Protein AF-0000000084717551 (afdb_homodimer)

Foldseek 3Di:
DDPPPPPPPPFPFPQPFPLPQPDLPQAADEAEAEADPQLVVDAAEAAAAAQAKEKEAEPAFWDPVVKDKPPCPPFWDDWDGDGRMIITHTNHADDQPDWIWIWIAGPVGRIHIYIYHHQDPPPSRHHHNYYYYYHPCVDPVSVVSNVVNVVVVVVVVVVVVVVCVVLVPPPQQVVQVCVQVVNCVVFQWDWDDKDWDDDPFKTWIWTWIFGAQKIKIKIKIFGQHDADKKAWDDKWKAFPPPGHTDDKHKDKNDHIAGHRGIIMIMIMDGLCRQDDPNDGTKMWMWTAISSGTTRTIGIGDNVSRVD/DDPPPPPPPPFPFPQFFPLPQPDPPQAADEAEAEADPQLVVDEAEAAAAAQAKEKEAEPAFWDPVPKDKPPCPPFWDDWDGDGRMIITHTNHADDQPDWIWIWIAGPVGRIHIYIYHHQDPPPSRHHHNYYYYYHPCVDPVSVVSNVVNVVVVVVVVVVVVVVCVVLVPPPQQVVQVCVQVVNCVVFQWDWDDKDWDDDPFKTWIWTWIFGAQKIKIKIKIFGQHDADKKAWDDKWKAFPPPGHTDDKHKDKNDRIAGHRGIIMIMIMDGLCRQDDPNDGTKMWMWTAIPSGTTRTIGIGDNVSNVD

Sequence (614 aa):
MRLLLPFQSALFVVLVASAALAGEREKCALRTVLLSEHPERDTHRIYVKGQVVTTLRFEALVDPGKTKMLGWEGRLEPLAVVRNKVILEPLHDLNDDEAIPMVVTLVDGTEVPFLLRPPRHEDWGWTDQQVDVFKNRESYAAMHAALRDALEKNETLTSENERFRKEETSEDHALAALLASGALEQTPFTLEEAFSGKDEDSNVRASVFRGKGKVAVVFKVKNLHAENPWSVQRVQLSTLPDGKERSVAVRSSVREIPPGGAGVVAIVADGSAFMDEGVLKDLSLEVYRQDGQRQAYVTLDHRLIARMRLLLPFQSALFVVLVASAALAGEREKCALRTVLLSEHPERDTHRIYVKGQVVTTLRFEALVDPGKTKMLGWEGRLEPLAVVRNKVILEPLHDLNDDEAIPMVVTLVDGTEVPFLLRPPRHEDWGWTDQQVDVFKNRESYAAMHAALRDALEKNETLTSENERFRKEETSEDHALAALLASGALEQTPFTLEEAFSGKDEDSNVRASVFRGKGKVAVVFKVKNLHAENPWSVQRVQLSTLPDGKERSVAVRSSVREIPPGGAGVVAIVADGSAFMDEGVLKDLSLEVYRQDGQRQAYVTLDHRLIAR

pLDDT: mean 78.72, std 19.85, range [23.06, 97.88]

InterPro domains:
  IPR011754 Myxococcus xanthus paralogous protein 2268 [PF09544] (14-296)
  IPR011754 Myxococcus xanthus paralogous protein 2268 [TIGR02268] (12-295)

Radius of gyration: 30.55 Å; Cα contacts (8 Å, |Δi|>4): 1437; chains: 2; bounding box: 74×95×66 Å

Nearest PDB structures (foldseek):
  5a1u-assembly1_E  TM=4.745E-01  e=1.870E-04  Mus musculus
  7ohi-assembly1_A  TM=5.324E-01  e=8.209E-04  Mus musculus
  1ky7-assembly1_A  TM=5.172E-01  e=1.673E-03  Mus musculus
  2vj0-assembly1_A  TM=4.745E-01  e=1.204E-03  Mus musculus
  1omo-assembly1_A  TM=5.930E-01  e=6.559E-01  Archaeoglobus fulgidus

Organism: Cystobacter fuscus (strain ATCC 25194 / DSM 2262 / NBRC 100088 / M29) (NCBI:txid1242864)

Solvent-accessible surface area (backbone atoms only — not comparable to full-atom values): 31357 Å² total; per-residue (Å²): 135,84,80,78,74,80,81,73,79,74,78,72,66,59,62,53,66,51,63,49,66,51,73,64,72,66,43,63,33,70,43,54,46,68,36,52,100,57,28,66,77,45,74,43,79,42,28,41,38,42,73,36,63,22,35,37,37,40,81,52,49,46,29,61,88,65,36,46,65,48,85,35,79,91,39,35,54,78,81,42,64,57,63,30,29,40,44,41,34,27,66,45,66,52,48,89,87,44,67,39,47,30,36,45,21,31,68,88,65,52,45,40,36,34,34,40,27,35,42,49,68,85,73,83,37,37,26,35,35,31,34,40,36,14,64,46,54,76,34,52,68,35,28,48,41,42,29,51,40,30,47,49,49,34,51,53,38,48,52,51,43,52,52,49,59,64,42,56,44,27,54,46,38,19,51,9,8,20,48,22,60,65,41,50,84,52,39,64,55,40,84,73,46,72,48,75,50,72,57,91,45,33,39,39,37,39,36,36,26,34,32,88,49,22,40,33,39,37,35,40,37,33,26,56,27,84,77,53,65,39,34,78,62,46,76,48,36,22,34,51,88,80,56,50,77,42,78,68,23,73,26,53,59,50,80,58,25,44,48,71,29,65,38,27,39,10,33,19,32,54,44,66,63,32,48,56,95,88,38,80,27,34,34,38,37,39,35,22,29,59,65,30,24,37,62,42,46,45,78,42,60,47,71,54,46,63,120,134,82,80,78,74,77,82,73,79,73,78,72,65,59,63,54,68,49,64,46,66,54,71,68,71,66,40,62,35,70,43,57,46,68,37,52,100,57,28,66,77,44,75,43,77,41,28,42,37,41,73,36,62,24,35,37,38,41,82,51,49,47,29,62,86,67,37,47,65,48,86,36,78,92,41,36,52,77,82,40,64,58,62,31,32,38,44,41,36,27,66,45,65,53,49,90,85,44,68,38,47,30,37,45,21,31,66,88,64,51,47,40,36,33,34,40,27,32,45,48,69,86,75,79,38,39,26,36,36,30,35,41,36,15,63,46,56,77,34,51,68,36,29,49,42,40,28,52,40,30,47,51,49,34,50,53,38,48,51,50,43,51,51,48,61,65,42,57,44,27,55,46,38,18,52,9,8,21,47,22,61,65,40,50,84,53,40,64,55,40,82,72,46,73,46,73,50,73,59,92,46,34,40,38,36,40,36,36,26,33,33,89,49,22,39,34,40,38,35,39,39,32,24,56,27,85,79,52,65,40,35,80,60,45,76,46,36,22,35,52,89,81,54,49,77,42,77,69,23,73,26,53,59,49,81,60,24,43,48,72,29,66,41,29,38,11,34,20,33,54,43,65,63,32,49,54,96,89,38,80,30,34,33,38,38,39,35,22,28,63,66,28,25,33,62,43,46,44,77,42,60,49,71,54,46,59,122

Secondary structure (DSSP, 8-state):
---------------------------EEEEEEEPPSSGGG-PEEEE--TT--EEEEESS-B-TTT-EESS-TTTBPPPEEETTEEEE-BSSPPPTT--EEEEEEBTTS-EEEEEEEPPPTTTTT-EEEEEEEES-TTSHHHHHHHHHHHHHHHHHHHHHHHHHHHHTT-HHHHHHHHHHTT-GGGS--EEEEEEEEE-SSEEEEEEEEE-SSEEEEEEEEEE--SS--B-EEEEEEEEETT--EE--EEEES-S-B-TT-EEEEEEEEEGGGGEETTEE-EEEEEEEETTS-EEEEEEE-GGGT--/------------------B-------EEEEEEEEPPSSGGG-PEEEE--TT--EEEEESS-B-TTT-EETT-TTTBPPPEEETTEEEE-BSSPPPTT--EEEEEEBTTS-EEEEEEEPPPTTTTTEEEEEEEEES-TTSHHHHHHHHHHHHHHHHHHHHHHHHHHHHTT-HHHHHHHHHHTT-GGGS--EEEEEEEEE-SSEEEEEEEEE-SSEEEEEEEEEE--SS--B-EEEEEEEEETT--EE--EEEES-S-B-TT-EEEEEEEEEGGGGEETTEE-EEEEEEEETTSBEEEEEEE-GGGT--

Structure (mmCIF, N/CA/C/O backbone):
data_AF-0000000084717551-model_v1
#
loop_
_entity.id
_entity.type
_entity.pdbx_description
1 polymer 'DUF2381 family protein'
#
loop_
_atom_site.group_PDB
_atom_site.id
_atom_site.type_symbol
_atom_site.label_atom_id
_atom_site.label_alt_id
_atom_site.label_comp_id
_atom_site.label_asym_id
_atom_site.label_entity_id
_atom_site.label_seq_id
_atom_site.pdbx_PDB_ins_code
_atom_site.Cartn_x
_atom_site.Cartn_y
_atom_site.Cartn_z
_atom_site.occupancy
_atom_site.B_iso_or_equiv
_atom_site.auth_seq_id
_atom_site.auth_comp_id
_atom_site.auth_asym_id
_atom_site.auth_atom_id
_atom_site.pdbx_PDB_model_num
ATOM 1 N N . MET A 1 1 ? -42.156 42.469 22.25 1 29.47 1 MET A N 1
ATOM 2 C CA . MET A 1 1 ? -40.781 42 22.484 1 29.47 1 MET A CA 1
ATOM 3 C C . MET A 1 1 ? -40.625 40.531 22.141 1 29.47 1 MET A C 1
ATOM 5 O O . MET A 1 1 ? -41.156 39.656 22.844 1 29.47 1 MET A O 1
ATOM 9 N N . ARG A 1 2 ? -40.656 40.062 20.828 1 31.83 2 ARG A N 1
ATOM 10 C CA . ARG A 1 2 ? -40.906 38.75 20.281 1 31.83 2 ARG A CA 1
ATOM 11 C C . ARG A 1 2 ? -39.75 37.781 20.594 1 31.83 2 ARG A C 1
ATOM 13 O O . ARG A 1 2 ? -38.594 38.094 20.297 1 31.83 2 ARG A O 1
ATOM 20 N N . LEU A 1 3 ? -39.844 36.969 21.625 1 27.94 3 LEU A N 1
ATOM 21 C CA . LEU A 1 3 ? -38.938 35.969 22.172 1 27.94 3 LEU A CA 1
ATOM 22 C C . LEU A 1 3 ? -38.469 35 21.078 1 27.94 3 LEU A C 1
ATOM 24 O O . LEU A 1 3 ? -39.312 34.281 20.5 1 27.94 3 LEU A O 1
ATOM 28 N N . LEU A 1 4 ? -37.5 35.344 20.266 1 29.31 4 LEU A N 1
ATOM 29 C CA . LEU A 1 4 ? -36.906 34.531 19.203 1 29.31 4 LEU A CA 1
ATOM 30 C C . LEU A 1 4 ? -36.438 33.188 19.734 1 29.31 4 LEU A C 1
ATOM 32 O O . LEU A 1 4 ? -35.594 33.125 20.641 1 29.31 4 LEU A O 1
ATOM 36 N N . LEU A 1 5 ? -37.312 32.156 19.766 1 29.77 5 LEU A N 1
ATOM 37 C CA . LEU A 1 5 ? -37.031 30.812 20.219 1 29.77 5 LEU A CA 1
ATOM 38 C C . LEU A 1 5 ? -35.812 30.234 19.5 1 29.77 5 LEU A C 1
ATOM 40 O O . LEU A 1 5 ? -35.719 30.297 18.281 1 29.77 5 LEU A O 1
ATOM 44 N N . PRO A 1 6 ? -34.688 30.109 20.203 1 32.56 6 PRO A N 1
ATOM 45 C CA . PRO A 1 6 ? -33.438 29.562 19.656 1 32.56 6 PRO A CA 1
ATOM 46 C C . PRO A 1 6 ? -33.625 28.156 19.062 1 32.56 6 PRO A C 1
ATOM 48 O O . PRO A 1 6 ? -34.375 27.344 19.594 1 32.56 6 PRO A O 1
ATOM 51 N N . PHE A 1 7 ? -33.812 28.016 17.766 1 30.8 7 PHE A N 1
ATOM 52 C CA . PHE A 1 7 ? -33.844 26.766 16.984 1 30.8 7 PHE A CA 1
ATOM 53 C C . PHE A 1 7 ? -32.719 25.844 17.375 1 30.8 7 PHE A C 1
ATOM 55 O O . PHE A 1 7 ? -31.562 26.109 17.062 1 30.8 7 PHE A O 1
ATOM 62 N N . GLN A 1 8 ? -32.812 25.188 18.562 1 27.84 8 GLN A N 1
ATOM 63 C CA . GLN A 1 8 ? -31.922 24.141 19.031 1 27.84 8 GLN A CA 1
ATOM 64 C C . GLN A 1 8 ? -31.859 22.984 18.031 1 27.84 8 GLN A C 1
ATOM 66 O O . GLN A 1 8 ? -32.875 22.359 17.734 1 27.84 8 GLN A O 1
ATOM 71 N N . SER A 1 9 ? -31.188 23.094 16.969 1 29.61 9 SER A N 1
ATOM 72 C CA . SER A 1 9 ? -30.969 21.969 16.047 1 29.61 9 SER A CA 1
ATOM 73 C C . SER A 1 9 ? -30.578 20.719 16.797 1 29.61 9 SER A C 1
ATOM 75 O O . SER A 1 9 ? -29.547 20.688 17.484 1 29.61 9 SER A O 1
ATOM 77 N N . ALA A 1 10 ? -31.562 20 17.375 1 27.06 10 ALA A N 1
ATOM 78 C CA . ALA A 1 10 ? -31.422 18.688 18 1 27.06 10 ALA A CA 1
ATOM 79 C C . ALA A 1 10 ? -30.828 17.688 17.031 1 27.06 10 ALA A C 1
ATOM 81 O O . ALA A 1 10 ? -31.391 17.422 15.969 1 27.06 10 ALA A O 1
ATOM 82 N N . LEU A 1 11 ? -29.625 17.719 16.891 1 30.53 11 LEU A N 1
ATOM 83 C CA . LEU A 1 11 ? -28.891 16.719 16.125 1 30.53 11 LEU A CA 1
ATOM 84 C C . LEU A 1 11 ? -29.141 15.32 16.672 1 30.53 11 LEU A C 1
ATOM 86 O O . LEU A 1 11 ? -28.812 15.031 17.828 1 30.53 11 LEU A O 1
ATOM 90 N N . PHE A 1 12 ? -30.344 14.703 16.297 1 28.08 12 PHE A N 1
ATOM 91 C CA . PHE A 1 12 ? -30.672 13.336 16.688 1 28.08 12 PHE A CA 1
ATOM 92 C C . PHE A 1 12 ? -29.719 12.344 16.016 1 28.08 12 PHE A C 1
ATOM 94 O O . PHE A 1 12 ? -29.547 12.359 14.805 1 28.08 12 PHE A O 1
ATOM 101 N N . VAL A 1 13 ? -28.734 11.961 16.703 1 31.34 13 VAL A N 1
ATOM 102 C CA . VAL A 1 13 ? -27.938 10.805 16.328 1 31.34 13 VAL A CA 1
ATOM 103 C C . VAL A 1 13 ? -28.797 9.547 16.391 1 31.34 13 VAL A C 1
ATOM 105 O O . VAL A 1 13 ? -29.281 9.164 17.469 1 31.34 13 VAL A O 1
ATOM 108 N N . VAL A 1 14 ? -29.75 9.469 15.484 1 26.45 14 VAL A N 1
ATOM 109 C CA . VAL A 1 14 ? -30.484 8.203 15.477 1 26.45 14 VAL A CA 1
ATOM 110 C C . VAL A 1 14 ? -29.578 7.082 14.984 1 26.45 14 VAL A C 1
ATOM 112 O O . VAL A 1 14 ? -29.031 7.164 13.883 1 26.45 14 VAL A O 1
ATOM 115 N N . LEU A 1 15 ? -29.094 6.391 15.906 1 29.34 15 LEU A N 1
ATOM 116 C CA . LEU A 1 15 ? -28.406 5.133 15.633 1 29.34 15 LEU A CA 1
ATOM 117 C C . LEU A 1 15 ? -29.359 4.109 15.023 1 29.34 15 LEU A C 1
ATOM 119 O O . LEU A 1 15 ? -30.328 3.709 15.664 1 29.34 15 LEU A O 1
ATOM 123 N N . VAL A 1 16 ? -29.969 4.422 13.93 1 25.14 16 VAL A N 1
ATOM 124 C CA . VAL A 1 16 ? -30.844 3.393 13.375 1 25.14 16 VAL A CA 1
ATOM 125 C C . VAL A 1 16 ? -30.016 2.189 12.938 1 25.14 16 VAL A C 1
ATOM 127 O O . VAL A 1 16 ? -29.062 2.334 12.172 1 25.14 16 VAL A O 1
ATOM 130 N N . ALA A 1 17 ? -30.125 1.137 13.719 1 25.27 17 ALA A N 1
ATOM 131 C CA . ALA A 1 17 ? -29.578 -0.19 13.469 1 25.27 17 ALA A CA 1
ATOM 132 C C . ALA A 1 17 ? -30.125 -0.78 12.172 1 25.27 17 ALA A C 1
ATOM 134 O O . ALA A 1 17 ? -31.266 -1.25 12.125 1 25.27 17 ALA A O 1
ATOM 135 N N . SER A 1 18 ? -30.469 -0.087 11.203 1 23.16 18 SER A N 1
ATOM 136 C CA . SER A 1 18 ? -30.969 -0.982 10.164 1 23.16 18 SER A CA 1
ATOM 137 C C . SER A 1 18 ? -29.875 -1.919 9.664 1 23.16 18 SER A C 1
ATOM 139 O O . SER A 1 18 ? -28.797 -1.471 9.297 1 23.16 18 SER A O 1
ATOM 141 N N . ALA A 1 19 ? -30.031 -3.178 10.062 1 23.42 19 ALA A N 1
ATOM 142 C CA . ALA A 1 19 ? -29.266 -4.375 9.734 1 23.42 19 ALA A CA 1
ATOM 143 C C . ALA A 1 19 ? -29.188 -4.578 8.227 1 23.42 19 ALA A C 1
ATOM 145 O O . ALA A 1 19 ? -30.125 -5.078 7.609 1 23.42 19 ALA A O 1
ATOM 146 N N . ALA A 1 20 ? -29.25 -3.656 7.414 1 23.72 20 ALA A N 1
ATOM 147 C CA . ALA A 1 20 ? -29.078 -4.242 6.086 1 23.72 20 ALA A CA 1
ATOM 148 C C . ALA A 1 20 ? -27.812 -5.086 6.023 1 23.72 20 ALA A C 1
ATOM 150 O O . ALA A 1 20 ? -26.719 -4.621 6.387 1 23.72 20 ALA A O 1
ATOM 151 N N . LEU A 1 21 ? -27.922 -6.395 6.133 1 23.98 21 LEU A N 1
ATOM 152 C CA . LEU A 1 21 ? -27.016 -7.531 5.977 1 23.98 21 LEU A CA 1
ATOM 153 C C . LEU A 1 21 ? -26.156 -7.375 4.73 1 23.98 21 LEU A C 1
ATOM 155 O O . LEU A 1 21 ? -26.641 -7.547 3.609 1 23.98 21 LEU A O 1
ATOM 159 N N . ALA A 1 22 ? -25.766 -6.219 4.465 1 26.3 22 ALA A N 1
ATOM 160 C CA . ALA A 1 22 ? -24.844 -6.293 3.342 1 26.3 22 ALA A CA 1
ATOM 161 C C . ALA A 1 22 ? -23.953 -7.527 3.449 1 26.3 22 ALA A C 1
ATOM 163 O O . ALA A 1 22 ? -23.359 -7.785 4.504 1 26.3 22 ALA A O 1
ATOM 164 N N . GLY A 1 23 ? -24.234 -8.516 2.768 1 27.36 23 GLY A N 1
ATOM 165 C CA . GLY A 1 23 ? -23.672 -9.852 2.645 1 27.36 23 GLY A CA 1
ATOM 166 C C . GLY A 1 23 ? -22.156 -9.867 2.729 1 27.36 23 GLY A C 1
ATOM 167 O O . GLY A 1 23 ? -21.484 -9.008 2.139 1 27.36 23 GLY A O 1
ATOM 168 N N . GLU A 1 24 ? -21.609 -9.961 3.92 1 31.19 24 GLU A N 1
ATOM 169 C CA . GLU A 1 24 ? -20.266 -10.43 4.191 1 31.19 24 GLU A CA 1
ATOM 170 C C . GLU A 1 24 ? -19.703 -11.227 3.012 1 31.19 24 GLU A C 1
ATOM 172 O O . GLU A 1 24 ? -20.094 -12.375 2.793 1 31.19 24 GLU A O 1
ATOM 177 N N . ARG A 1 25 ? -19.75 -10.703 1.97 1 32.41 25 ARG A N 1
ATOM 178 C CA . ARG A 1 25 ? -19.25 -11.562 0.904 1 32.41 25 ARG A CA 1
ATOM 179 C C . ARG A 1 25 ? -18.125 -12.461 1.412 1 32.41 25 ARG A C 1
ATOM 181 O O . ARG A 1 25 ? -17.109 -11.977 1.908 1 32.41 25 ARG A O 1
ATOM 188 N N . GLU A 1 26 ? -18.469 -13.508 2.125 1 37.97 26 GLU A N 1
ATOM 189 C CA . GLU A 1 26 ? -17.641 -14.672 2.434 1 37.97 26 GLU A CA 1
ATOM 190 C C . GLU A 1 26 ? -16.531 -14.859 1.401 1 37.97 26 GLU A C 1
ATOM 192 O O . GLU A 1 26 ? -16.812 -14.992 0.206 1 37.97 26 GLU A O 1
ATOM 197 N N . LYS A 1 27 ? -15.625 -14.234 1.646 1 45.91 27 LYS A N 1
ATOM 198 C CA . LYS A 1 27 ? -14.547 -14.43 0.682 1 45.91 27 LYS A CA 1
ATOM 199 C C . LYS A 1 27 ? -14.164 -15.906 0.579 1 45.91 27 LYS A C 1
ATOM 201 O O . LYS A 1 27 ? -13.781 -16.516 1.574 1 45.91 27 LYS A O 1
ATOM 206 N N . CYS A 1 28 ? -14.914 -16.609 -0.238 1 42.97 28 CYS A N 1
ATOM 207 C CA . CYS A 1 28 ? -14.562 -17.984 -0.568 1 42.97 28 CYS A CA 1
ATOM 208 C C . CYS A 1 28 ? -13.328 -18.031 -1.462 1 42.97 28 CYS A C 1
ATOM 210 O O . CYS A 1 28 ? -13.195 -17.234 -2.395 1 42.97 28 CYS A O 1
ATOM 212 N N . ALA A 1 29 ? -12.391 -18.641 -0.765 1 55.5 29 ALA A N 1
ATOM 213 C CA . ALA A 1 29 ? -11.125 -18.656 -1.491 1 55.5 29 ALA A CA 1
ATOM 214 C C . ALA A 1 29 ? -10.812 -20.047 -2.029 1 55.5 29 ALA A C 1
ATOM 216 O O . ALA A 1 29 ? -11.242 -21.047 -1.455 1 55.5 29 ALA A O 1
ATOM 217 N N . LEU A 1 30 ? -10.438 -20.125 -3.225 1 52.97 30 LEU A N 1
ATOM 218 C CA . LEU A 1 30 ? -9.742 -21.312 -3.729 1 52.97 30 LEU A CA 1
ATOM 219 C C . LEU A 1 30 ? -8.273 -21.281 -3.34 1 52.97 30 LEU A C 1
ATOM 221 O O . LEU A 1 30 ? -7.59 -20.266 -3.555 1 52.97 30 LEU A O 1
ATOM 225 N N . ARG A 1 31 ? -7.957 -22.328 -2.496 1 64.38 31 ARG A N 1
ATOM 226 C CA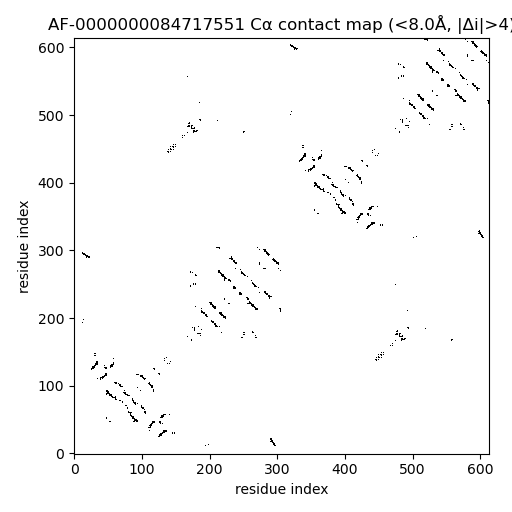 . ARG A 1 31 ? -6.57 -22.375 -2.041 1 64.38 31 ARG A CA 1
ATOM 227 C C . ARG A 1 31 ? -5.895 -23.672 -2.477 1 64.38 31 ARG A C 1
ATOM 229 O O . ARG A 1 31 ? -6.57 -24.672 -2.758 1 64.38 31 ARG A O 1
ATOM 236 N N . THR A 1 32 ? -4.566 -23.578 -2.605 1 59.41 32 THR A N 1
ATOM 237 C CA . THR A 1 32 ? -3.766 -24.75 -2.93 1 59.41 32 THR A CA 1
ATOM 238 C C . THR A 1 32 ? -2.906 -25.172 -1.739 1 59.41 32 THR A C 1
ATOM 240 O O . THR A 1 32 ? -2.328 -24.328 -1.059 1 59.41 32 THR A O 1
ATOM 243 N N . VAL A 1 33 ? -3.025 -26.422 -1.421 1 64.44 33 VAL A N 1
ATOM 244 C CA . VAL A 1 33 ? -2.166 -27.031 -0.402 1 64.44 33 VAL A CA 1
ATOM 245 C C . VAL A 1 33 ? -1.205 -28.016 -1.05 1 64.44 33 VAL A C 1
ATOM 247 O O . VAL A 1 33 ? -1.627 -28.906 -1.801 1 64.44 33 VAL A O 1
ATOM 250 N N . LEU A 1 34 ? 0.083 -27.859 -0.805 1 62.59 34 LEU A N 1
ATOM 251 C CA . LEU A 1 34 ? 1.101 -28.781 -1.299 1 62.59 34 LEU A CA 1
ATOM 252 C C . LEU A 1 34 ? 1.568 -29.719 -0.19 1 62.59 34 LEU A C 1
ATOM 254 O O . LEU A 1 34 ? 1.985 -29.266 0.878 1 62.59 34 LEU A O 1
ATOM 258 N N . LEU A 1 35 ? 1.374 -30.938 -0.513 1 62.28 35 LEU A N 1
ATOM 259 C CA . LEU A 1 35 ? 1.775 -31.938 0.474 1 62.28 35 LEU A CA 1
ATOM 260 C C . LEU A 1 35 ? 3.283 -32.156 0.434 1 62.28 35 LEU A C 1
ATOM 262 O O . LEU A 1 35 ? 3.896 -32.094 -0.633 1 62.28 35 LEU A O 1
ATOM 266 N N . SER A 1 36 ? 3.852 -32.25 1.617 1 58.5 36 SER A N 1
ATOM 267 C CA . SER A 1 36 ? 5.27 -32.562 1.71 1 58.5 36 SER A CA 1
ATOM 268 C C . SER A 1 36 ? 5.527 -34.031 1.34 1 58.5 36 SER A C 1
ATOM 270 O O . SER A 1 36 ? 4.586 -34.781 1.063 1 58.5 36 SER A O 1
ATOM 272 N N . GLU A 1 37 ? 6.855 -34.375 1.213 1 59.59 37 GLU A N 1
ATOM 273 C CA . GLU A 1 37 ? 7.234 -35.781 0.966 1 59.59 37 GLU A CA 1
ATOM 274 C C . GLU A 1 37 ? 6.617 -36.719 2.004 1 59.59 37 GLU A C 1
ATOM 276 O O . GLU A 1 37 ? 6.344 -37.875 1.711 1 59.59 37 GLU A O 1
ATOM 281 N N . HIS A 1 38 ? 6.473 -36.094 3.262 1 60.72 38 HIS A N 1
ATOM 282 C CA . HIS A 1 38 ? 5.836 -36.844 4.34 1 60.72 38 HIS A CA 1
ATOM 283 C C . HIS A 1 38 ? 4.566 -36.156 4.82 1 60.72 38 HIS A C 1
ATOM 285 O O . HIS A 1 38 ? 4.547 -35.594 5.91 1 60.72 38 HIS A O 1
ATOM 291 N N . PRO A 1 39 ? 3.586 -36.281 3.953 1 59.84 39 PRO A N 1
ATOM 292 C CA . PRO A 1 39 ? 2.363 -35.531 4.238 1 59.84 39 PRO A CA 1
ATOM 293 C C . PRO A 1 39 ? 1.729 -35.906 5.574 1 59.84 39 PRO A C 1
ATOM 295 O O . PRO A 1 39 ? 1.003 -35.125 6.172 1 59.84 39 PRO A O 1
ATOM 298 N N . GLU A 1 40 ? 2.043 -37.125 6.008 1 66.38 40 GLU A N 1
ATOM 299 C CA . GLU A 1 40 ? 1.443 -37.594 7.254 1 66.38 40 GLU A CA 1
ATOM 300 C C . GLU A 1 40 ? 1.925 -36.781 8.445 1 66.38 40 GLU A C 1
ATOM 302 O O . GLU A 1 40 ? 1.299 -36.781 9.508 1 66.38 40 GLU A O 1
ATOM 307 N N . ARG A 1 41 ? 3.064 -36.094 8.219 1 60.06 41 ARG A N 1
ATOM 308 C CA . ARG A 1 41 ? 3.684 -35.406 9.344 1 60.06 41 ARG A CA 1
ATOM 309 C C . ARG A 1 41 ? 3.188 -33.969 9.438 1 60.06 41 ARG A C 1
ATOM 311 O O . ARG A 1 41 ? 3.389 -33.281 10.453 1 60.06 41 ARG A O 1
ATOM 318 N N . ASP A 1 42 ? 2.547 -33.594 8.336 1 65 42 ASP A N 1
ATOM 319 C CA . ASP A 1 42 ? 2.143 -32.188 8.336 1 65 42 ASP A CA 1
ATOM 320 C C . ASP A 1 42 ? 0.622 -32.031 8.391 1 65 42 ASP A C 1
ATOM 322 O O . ASP A 1 42 ? -0.089 -32.688 7.605 1 65 42 ASP A O 1
ATOM 326 N N . THR A 1 43 ? 0.151 -31.375 9.414 1 70.06 43 THR A N 1
ATOM 327 C CA . THR A 1 43 ? -1.282 -31.109 9.484 1 70.06 43 THR A CA 1
ATOM 328 C C . THR A 1 43 ? -1.627 -29.781 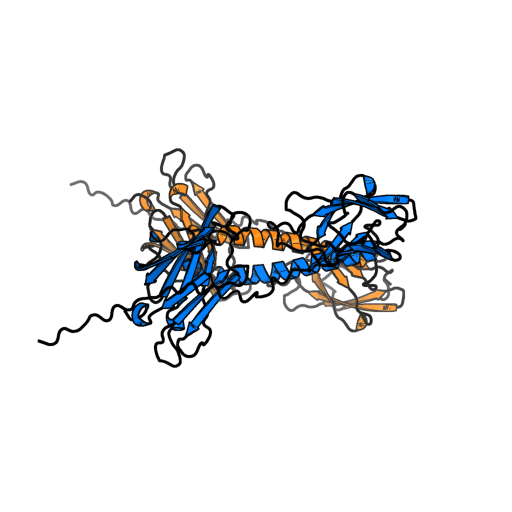8.797 1 70.06 43 THR A C 1
ATOM 330 O O . THR A 1 43 ? -1.012 -28.75 9.078 1 70.06 43 THR A O 1
ATOM 333 N N . HIS A 1 44 ? -2.504 -29.906 7.82 1 76.75 44 HIS A N 1
ATOM 334 C CA . HIS A 1 44 ? -2.928 -28.734 7.074 1 76.75 44 HIS A CA 1
ATOM 335 C C . HIS A 1 44 ? -4.258 -28.188 7.594 1 76.75 44 HIS A C 1
ATOM 337 O O . HIS A 1 44 ? -5.152 -28.969 7.938 1 76.75 44 HIS A O 1
ATOM 343 N N . ARG A 1 45 ? -4.355 -26.906 7.676 1 77.38 45 ARG A N 1
ATOM 344 C CA . ARG A 1 45 ? -5.582 -26.297 8.172 1 77.38 45 ARG A CA 1
ATOM 345 C C . ARG A 1 45 ? -6.531 -25.969 7.023 1 77.38 45 ARG A C 1
ATOM 347 O O . ARG A 1 45 ? -6.094 -25.516 5.957 1 77.38 45 ARG A O 1
ATOM 354 N N . ILE A 1 46 ? -7.758 -26.359 7.234 1 79.44 46 ILE A N 1
ATOM 355 C CA . ILE A 1 46 ? -8.836 -25.984 6.332 1 79.44 46 ILE A CA 1
ATOM 356 C C . ILE A 1 46 ? -9.836 -25.078 7.062 1 79.44 46 ILE A C 1
ATOM 358 O O . ILE A 1 46 ? -10.242 -25.375 8.188 1 79.44 46 ILE A O 1
ATOM 362 N N . TYR A 1 47 ? -10.141 -24 6.473 1 80.81 47 TYR A N 1
ATOM 363 C CA . TYR A 1 47 ? -11.07 -23.062 7.102 1 80.81 47 TYR A CA 1
ATOM 364 C C . TYR A 1 47 ? -12.477 -23.234 6.551 1 80.81 47 TYR A C 1
ATOM 366 O O . TYR A 1 47 ? -12.719 -23.031 5.359 1 80.81 47 TYR A O 1
ATOM 374 N N . VAL A 1 48 ? -13.336 -23.641 7.461 1 80.88 48 VAL A N 1
ATOM 375 C CA . VAL A 1 48 ? -14.695 -23.984 7.031 1 80.88 48 VAL A CA 1
ATOM 376 C C . VAL A 1 48 ? -15.695 -23.062 7.719 1 80.88 48 VAL A C 1
ATOM 378 O O . VAL A 1 48 ? -15.414 -22.516 8.789 1 80.88 48 VAL A O 1
ATOM 381 N N . LYS A 1 49 ? -16.781 -22.797 7.059 1 78.44 49 LYS A N 1
ATOM 382 C CA . LYS A 1 49 ? -17.875 -21.984 7.57 1 78.44 49 LYS A CA 1
ATOM 383 C C . LYS A 1 49 ? -19.203 -22.75 7.527 1 78.44 49 LYS A C 1
ATOM 385 O O . LYS A 1 49 ? -19.391 -23.625 6.68 1 78.44 49 LYS A O 1
ATOM 390 N N . GLY A 1 50 ? -20.016 -22.391 8.531 1 76.94 50 GLY A N 1
ATOM 391 C CA . GLY A 1 50 ? -21.328 -23.047 8.562 1 76.94 50 GLY A CA 1
ATOM 392 C C . GLY A 1 50 ? -22.094 -22.891 7.27 1 76.94 50 GLY A C 1
ATOM 393 O O . GLY A 1 50 ? -22.141 -21.812 6.688 1 76.94 50 GLY A O 1
ATOM 394 N N . GLN A 1 51 ? -22.609 -24.062 6.824 1 69.5 51 GLN A N 1
ATOM 395 C CA . GLN A 1 51 ? -23.516 -24.141 5.68 1 69.5 51 GLN A CA 1
ATOM 396 C C . GLN A 1 51 ? -22.797 -23.766 4.387 1 69.5 51 GLN A C 1
ATOM 398 O O . GLN A 1 51 ? -23.438 -23.422 3.391 1 69.5 51 GLN A O 1
ATOM 403 N N . VAL A 1 52 ? -21.5 -23.688 4.484 1 70.56 52 VAL A N 1
ATOM 404 C CA . VAL A 1 52 ? -20.703 -23.469 3.285 1 70.56 52 VAL A CA 1
ATOM 405 C C . VAL A 1 52 ? -19.922 -24.75 2.957 1 70.56 52 VAL A C 1
ATOM 407 O O . VAL A 1 52 ? -19.219 -25.281 3.812 1 70.56 52 VAL A O 1
ATOM 410 N N . VAL A 1 53 ? -20.109 -25.188 1.646 1 71.88 53 VAL A N 1
ATOM 411 C CA . VAL A 1 53 ? -19.438 -26.406 1.225 1 71.88 53 VAL A CA 1
ATOM 412 C C . VAL A 1 53 ? -17.969 -26.109 0.92 1 71.88 53 VAL A C 1
ATOM 414 O O . VAL A 1 53 ? -17.656 -25.125 0.235 1 71.88 53 VAL A O 1
ATOM 417 N N . THR A 1 54 ? -17.188 -26.875 1.602 1 79.44 54 THR A N 1
ATOM 418 C CA . THR A 1 54 ? -15.758 -26.875 1.287 1 79.44 54 THR A CA 1
ATOM 419 C C . THR A 1 54 ? -15.359 -28.156 0.575 1 79.44 54 THR A C 1
ATOM 421 O O . THR A 1 54 ? -15.656 -29.25 1.051 1 79.44 54 THR A O 1
ATOM 424 N N . THR A 1 55 ? -14.75 -28.062 -0.618 1 74.88 55 THR A N 1
ATOM 425 C CA . THR A 1 55 ? -14.328 -29.25 -1.366 1 74.88 55 THR A CA 1
ATOM 426 C C . THR A 1 55 ? -12.805 -29.359 -1.377 1 74.88 55 THR A C 1
ATOM 428 O O . THR A 1 55 ? -12.109 -28.406 -1.724 1 74.88 55 THR A O 1
ATOM 431 N N . LEU A 1 56 ? -12.391 -30.484 -0.866 1 80.94 56 LEU A N 1
ATOM 432 C CA . LEU A 1 56 ? -10.977 -30.812 -1.024 1 80.94 56 LEU A CA 1
ATOM 433 C C . LEU A 1 56 ? -10.758 -31.656 -2.275 1 80.94 56 LEU A C 1
ATOM 435 O O . LEU A 1 56 ? -11.352 -32.75 -2.42 1 80.94 56 LEU A O 1
ATOM 439 N N . ARG A 1 57 ? -10 -31.188 -3.223 1 76.12 57 ARG A N 1
ATOM 440 C CA . ARG A 1 57 ? -9.695 -31.906 -4.453 1 76.12 57 ARG A CA 1
ATOM 441 C C . ARG A 1 57 ? -8.273 -32.438 -4.438 1 76.12 57 ARG A C 1
ATOM 443 O O . ARG A 1 57 ? -7.316 -31.688 -4.281 1 76.12 57 ARG A O 1
ATOM 450 N N . PHE A 1 58 ? -8.203 -33.781 -4.539 1 78.81 58 PHE A N 1
ATOM 451 C CA . PHE A 1 58 ? -6.898 -34.438 -4.527 1 78.81 58 PHE A CA 1
ATOM 452 C C . PHE A 1 58 ? -6.504 -34.875 -5.926 1 78.81 58 PHE A C 1
ATOM 454 O O . PHE A 1 58 ? -7.355 -35 -6.812 1 78.81 58 PHE A O 1
ATOM 461 N N . GLU A 1 59 ? -5.219 -35.094 -6.152 1 72.69 59 GLU A N 1
ATOM 462 C CA . GLU A 1 59 ? -4.723 -35.594 -7.426 1 72.69 59 GLU A CA 1
ATOM 463 C C . GLU A 1 59 ? -5.078 -37.062 -7.617 1 72.69 59 GLU A C 1
ATOM 465 O O . GLU A 1 59 ? -5.312 -37.5 -8.742 1 72.69 59 GLU A O 1
ATOM 470 N N . ALA A 1 60 ? -5.035 -37.688 -6.523 1 76.38 60 ALA A N 1
ATOM 471 C CA . ALA A 1 60 ? -5.301 -39.125 -6.535 1 76.38 60 ALA A CA 1
ATOM 472 C C . ALA A 1 60 ? -6.676 -39.438 -5.953 1 76.38 60 ALA A C 1
ATOM 474 O O . ALA A 1 60 ? -7.266 -38.625 -5.262 1 76.38 60 ALA A O 1
ATOM 475 N N . LEU A 1 61 ? -7.098 -40.625 -6.273 1 82.25 61 LEU A N 1
ATOM 476 C CA . LEU A 1 61 ? -8.375 -41.094 -5.734 1 82.25 61 LEU A CA 1
ATOM 477 C C . LEU A 1 61 ? -8.312 -41.219 -4.215 1 82.25 61 LEU A C 1
ATOM 479 O O . LEU A 1 61 ? -7.281 -41.594 -3.664 1 82.25 61 LEU A O 1
ATOM 483 N N . VAL A 1 62 ? -9.414 -40.844 -3.584 1 83.88 62 VAL A N 1
ATOM 484 C CA . VAL A 1 62 ? -9.531 -40.906 -2.131 1 83.88 62 VAL A CA 1
ATOM 485 C C . VAL A 1 62 ? -10.297 -42.188 -1.738 1 83.88 62 VAL A C 1
ATOM 487 O O . VAL A 1 62 ? -11.273 -42.562 -2.391 1 83.88 62 VAL A O 1
ATOM 490 N N . ASP A 1 63 ? -9.742 -42.844 -0.746 1 90.56 63 ASP A N 1
ATOM 491 C CA . ASP A 1 63 ? -10.43 -44.031 -0.214 1 90.56 63 ASP A CA 1
ATOM 492 C C . ASP A 1 63 ? -11.547 -43.625 0.748 1 90.56 63 ASP A C 1
ATOM 494 O O . ASP A 1 63 ? -11.273 -43.188 1.871 1 90.56 63 ASP A O 1
ATOM 498 N N . PRO A 1 64 ? -12.773 -43.75 0.302 1 87.69 64 PRO A N 1
ATOM 499 C CA . PRO A 1 64 ? -13.875 -43.312 1.168 1 87.69 64 PRO A CA 1
ATOM 500 C C . PRO A 1 64 ? -13.953 -44.125 2.465 1 87.69 64 PRO A C 1
ATOM 502 O O . PRO A 1 64 ? -14.398 -43.594 3.49 1 87.69 64 PRO A O 1
ATOM 505 N N . GLY A 1 65 ? -13.586 -45.344 2.473 1 89.25 65 GLY A N 1
ATOM 506 C CA . GLY A 1 65 ? -13.68 -46.188 3.639 1 89.25 65 GLY A CA 1
ATOM 507 C C . GLY A 1 65 ? -12.648 -45.875 4.703 1 89.25 65 GLY A C 1
ATOM 508 O O . GLY A 1 65 ? -12.867 -46.156 5.887 1 89.25 65 GLY A O 1
ATOM 509 N N . LYS A 1 66 ? -11.594 -45.344 4.312 1 91.06 66 LYS A N 1
ATOM 510 C CA . LYS A 1 66 ? -10.508 -45.125 5.258 1 91.06 66 LYS A CA 1
ATOM 511 C C . LYS A 1 66 ? -10.422 -43.656 5.641 1 91.06 66 LYS A C 1
ATOM 513 O O . LYS A 1 66 ? -9.664 -43.281 6.543 1 91.06 66 LYS A O 1
ATOM 518 N N . THR A 1 67 ? -11.039 -42.781 4.902 1 91.31 67 THR A N 1
ATOM 519 C CA . THR A 1 67 ? -11.109 -41.375 5.254 1 91.31 67 THR A CA 1
ATOM 520 C C . THR A 1 67 ? -12.062 -41.156 6.418 1 91.31 67 THR A C 1
ATOM 522 O O . THR A 1 67 ? -13.211 -41.594 6.383 1 91.31 67 THR A O 1
ATOM 525 N N . LYS A 1 68 ? -11.492 -40.406 7.43 1 90.31 68 LYS A N 1
ATOM 526 C CA . LYS A 1 68 ? -12.281 -40.281 8.656 1 90.31 68 LYS A CA 1
ATOM 527 C C . LYS A 1 68 ? -12.172 -38.875 9.234 1 90.31 68 LYS A C 1
ATOM 529 O O . LYS A 1 68 ? -11.172 -38.188 9.023 1 90.31 68 LYS A O 1
ATOM 534 N N . MET A 1 69 ? -13.211 -38.469 9.828 1 90.5 69 MET A N 1
ATOM 535 C CA . MET A 1 69 ? -13.289 -37.219 10.594 1 90.5 69 MET A CA 1
ATOM 536 C C . MET A 1 69 ? -13.727 -37.5 12.031 1 90.5 69 MET A C 1
ATOM 538 O O . MET A 1 69 ? -14.711 -38.219 12.258 1 90.5 69 MET A O 1
ATOM 542 N N . LEU A 1 70 ? -12.914 -36.938 12.938 1 86.56 70 LEU A N 1
ATOM 543 C CA . LEU A 1 70 ? -13.211 -37.188 14.336 1 86.56 70 LEU A CA 1
ATOM 544 C C . LEU A 1 70 ? -14.062 -36.094 14.938 1 86.56 70 LEU A C 1
ATOM 546 O O . LEU A 1 70 ? -13.844 -34.906 14.656 1 86.56 70 LEU A O 1
ATOM 550 N N . GLY A 1 71 ? -15.016 -36.5 15.773 1 83.38 71 GLY A N 1
ATOM 551 C CA . GLY A 1 71 ? -15.805 -35.531 16.516 1 83.38 71 GLY A CA 1
ATOM 552 C C . GLY A 1 71 ? -16.672 -34.656 15.633 1 83.38 71 GLY A C 1
ATOM 553 O O . GLY A 1 71 ? -16.891 -33.469 15.93 1 83.38 71 GLY A O 1
ATOM 554 N N . TRP A 1 72 ? -17.031 -35.125 14.469 1 85.88 72 TRP A N 1
ATOM 555 C CA . TRP A 1 72 ? -17.766 -34.312 13.516 1 85.88 72 TRP A CA 1
ATOM 556 C C . TRP A 1 72 ? -19.266 -34.344 13.805 1 85.88 72 TRP A C 1
ATOM 558 O O . TRP A 1 72 ? -20.016 -33.469 13.383 1 85.88 72 TRP A O 1
ATOM 568 N N . GLU A 1 73 ? -19.672 -35.406 14.523 1 85.5 73 GLU A N 1
ATOM 569 C CA . GLU A 1 73 ? -21.094 -35.594 14.727 1 85.5 73 GLU A CA 1
ATOM 570 C C . GLU A 1 73 ? -21.75 -34.375 15.344 1 85.5 73 GLU A C 1
ATOM 572 O O . GLU A 1 73 ? -21.25 -33.812 16.328 1 85.5 73 GLU A O 1
ATOM 577 N N . GLY A 1 74 ? -22.812 -33.969 14.695 1 83.62 74 GLY A N 1
ATOM 578 C CA . GLY A 1 74 ? -23.562 -32.812 15.164 1 83.62 74 GLY A CA 1
ATOM 579 C C . GLY A 1 74 ? -22.953 -31.484 14.719 1 83.62 74 GLY A C 1
ATOM 580 O O . GLY A 1 74 ? -23.531 -30.422 14.945 1 83.62 74 GLY A O 1
ATOM 581 N N . ARG A 1 75 ? -21.812 -31.578 14.203 1 87.62 75 ARG A N 1
ATOM 582 C CA . ARG A 1 75 ? -21.156 -30.344 13.797 1 87.62 75 ARG A CA 1
ATOM 583 C C . ARG A 1 75 ? -21.094 -30.219 12.281 1 87.62 75 ARG A C 1
ATOM 585 O O . ARG A 1 75 ? -21.188 -29.125 11.734 1 87.62 75 ARG A O 1
ATOM 592 N N . LEU A 1 76 ? -20.875 -31.375 11.656 1 86.75 76 LEU A N 1
ATOM 593 C CA . LEU A 1 76 ? -20.797 -31.406 10.203 1 86.75 76 LEU A CA 1
ATOM 594 C C . LEU A 1 76 ? -21.734 -32.469 9.625 1 86.75 76 LEU A C 1
ATOM 596 O O . LEU A 1 76 ? -22.125 -33.406 10.328 1 86.75 76 LEU A O 1
ATOM 600 N N . GLU A 1 77 ? -22.156 -32.219 8.297 1 82.5 77 GLU A N 1
ATOM 601 C CA . GLU A 1 77 ? -22.75 -33.312 7.539 1 82.5 77 GLU A CA 1
ATOM 602 C C . GLU A 1 77 ? -21.75 -34.469 7.383 1 82.5 77 GLU A C 1
ATOM 604 O O . GLU A 1 77 ? -20.547 -34.25 7.395 1 82.5 77 GLU A O 1
ATOM 609 N N . PRO A 1 78 ? -22.297 -35.625 7.258 1 81.88 78 PRO A N 1
ATOM 610 C CA . PRO A 1 78 ? -21.391 -36.75 7.031 1 81.88 78 PRO A CA 1
ATOM 611 C C . PRO A 1 78 ? -20.438 -36.5 5.859 1 81.88 78 PRO A C 1
ATOM 613 O O . PRO A 1 78 ? -20.828 -35.906 4.859 1 81.88 78 PRO A O 1
ATOM 616 N N . LEU A 1 79 ? -19.25 -37 6.098 1 84.81 79 LEU A N 1
ATOM 617 C CA . LEU A 1 79 ? -18.203 -36.844 5.094 1 84.81 79 LEU A CA 1
ATOM 618 C C . LEU A 1 79 ? -18.609 -37.5 3.785 1 84.81 79 LEU A C 1
ATOM 620 O O . LEU A 1 79 ? -19.125 -38.625 3.791 1 84.81 79 LEU A O 1
ATOM 624 N N . ALA A 1 80 ? -18.484 -36.75 2.662 1 80.94 80 ALA A N 1
ATOM 625 C CA . ALA A 1 80 ? -18.734 -37.344 1.343 1 80.94 80 ALA A CA 1
ATOM 626 C C . ALA A 1 80 ? -17.453 -37.375 0.513 1 80.94 80 ALA A C 1
ATOM 628 O O . ALA A 1 80 ? -16.719 -36.375 0.447 1 80.94 80 ALA A O 1
ATOM 629 N N . VAL A 1 81 ? -17.172 -38.625 0.052 1 83.69 81 VAL A N 1
ATOM 630 C CA . VAL A 1 81 ? -16.031 -38.812 -0.827 1 83.69 81 VAL A CA 1
ATOM 631 C C . VAL A 1 81 ? -16.5 -39.219 -2.219 1 83.69 81 VAL A C 1
ATOM 633 O O . VAL A 1 81 ? -17.234 -40.188 -2.363 1 83.69 81 VAL A O 1
ATOM 636 N N . VAL A 1 82 ? -16.203 -38.375 -3.232 1 75.25 82 VAL A N 1
ATOM 637 C CA . VAL A 1 82 ? -16.516 -38.656 -4.629 1 75.25 82 VAL A CA 1
ATOM 638 C C . VAL A 1 82 ? -15.219 -38.656 -5.449 1 75.25 82 VAL A C 1
ATOM 640 O O . VAL A 1 82 ? -14.664 -37.594 -5.738 1 75.25 82 VAL A O 1
ATOM 643 N N . ARG A 1 83 ? -14.773 -39.844 -5.879 1 80.5 83 ARG A N 1
ATOM 644 C CA . ARG A 1 83 ? -13.531 -39.969 -6.641 1 80.5 83 ARG A CA 1
ATOM 645 C C . ARG A 1 83 ? -12.359 -39.344 -5.891 1 80.5 83 ARG A C 1
ATOM 647 O O . ARG A 1 83 ? -11.945 -39.875 -4.844 1 80.5 83 ARG A O 1
ATOM 654 N N . ASN A 1 84 ? -11.914 -38.25 -6.355 1 80.81 84 ASN A N 1
ATOM 655 C CA . ASN A 1 84 ? -10.742 -37.625 -5.742 1 80.81 84 ASN A CA 1
ATOM 656 C C . ASN A 1 84 ? -11.125 -36.406 -4.945 1 80.81 84 ASN A C 1
ATOM 658 O O . ASN A 1 84 ? -10.281 -35.531 -4.703 1 80.81 84 ASN A O 1
ATOM 662 N N . LYS A 1 85 ? -12.391 -36.281 -4.551 1 80.19 85 LYS A N 1
ATOM 663 C CA . LYS A 1 85 ? -12.875 -35.094 -3.848 1 80.19 85 LYS A CA 1
ATOM 664 C C . LYS A 1 85 ? -13.477 -35.469 -2.496 1 80.19 85 LYS A C 1
ATOM 666 O O . LYS A 1 85 ? -14.156 -36.5 -2.371 1 80.19 85 LYS A O 1
ATOM 671 N N . VAL A 1 86 ? -13.125 -34.656 -1.525 1 85.38 86 VAL A N 1
ATOM 672 C CA . VAL A 1 86 ? -13.758 -34.719 -0.212 1 85.38 86 VAL A CA 1
ATOM 673 C C . VAL A 1 86 ? -14.625 -33.5 0.024 1 85.38 86 VAL A C 1
ATOM 675 O O . VAL A 1 86 ? -14.156 -32.344 -0.092 1 85.38 86 VAL A O 1
ATOM 678 N N . ILE A 1 87 ? -15.859 -33.688 0.277 1 83.44 87 ILE A N 1
ATOM 679 C CA . ILE A 1 87 ? -16.812 -32.594 0.449 1 83.44 87 ILE A CA 1
ATOM 680 C C . ILE A 1 87 ? -17.125 -32.438 1.932 1 83.44 87 ILE A C 1
ATOM 682 O O . ILE A 1 87 ? -17.547 -33.375 2.604 1 83.44 87 ILE A O 1
ATOM 686 N N . LEU A 1 88 ? -16.875 -31.203 2.441 1 85.44 88 LEU A N 1
ATOM 687 C CA . LEU A 1 88 ? -17.125 -30.828 3.83 1 85.44 88 LEU A CA 1
ATOM 688 C C . LEU A 1 88 ? -18.234 -29.781 3.922 1 85.44 88 LEU A C 1
ATOM 690 O O . LEU A 1 88 ? -18.25 -28.828 3.143 1 85.44 88 LEU A O 1
ATOM 694 N N . GLU A 1 89 ? -19.156 -30 4.812 1 79.75 89 GLU A N 1
ATOM 695 C CA . GLU A 1 89 ? -20.219 -29.031 5.035 1 79.75 89 GLU A CA 1
ATOM 696 C C . GLU A 1 89 ? -20.562 -28.906 6.52 1 79.75 89 GLU A C 1
ATOM 698 O O . GLU A 1 89 ? -21.359 -29.688 7.043 1 79.75 89 GLU A O 1
ATOM 703 N N . PRO A 1 90 ? -19.969 -27.922 7.133 1 82.62 90 PRO A N 1
ATOM 704 C CA . PRO A 1 90 ? -20.359 -27.703 8.531 1 82.62 90 PRO A CA 1
ATOM 705 C C . PRO A 1 90 ? -21.828 -27.281 8.672 1 82.62 90 PRO A C 1
ATOM 707 O O . PRO A 1 90 ? -22.359 -26.547 7.844 1 82.62 90 PRO A O 1
ATOM 710 N N . LEU A 1 91 ? -22.484 -27.828 9.703 1 81.5 91 LEU A N 1
ATOM 711 C CA . LEU A 1 91 ? -23.875 -27.484 9.969 1 81.5 91 LEU A CA 1
ATOM 712 C C . LEU A 1 91 ? -23.984 -26.078 10.531 1 81.5 91 LEU A C 1
ATOM 714 O O . LEU A 1 91 ? -24.938 -25.344 10.211 1 81.5 91 LEU A O 1
ATOM 718 N N . HIS A 1 92 ? -23.031 -25.688 11.391 1 81.5 92 HIS A N 1
ATOM 719 C CA . HIS A 1 92 ? -22.922 -24.359 12 1 81.5 92 HIS A CA 1
ATOM 720 C C . HIS A 1 92 ? -21.469 -23.906 12.062 1 81.5 92 HIS A C 1
ATOM 722 O O . HIS A 1 92 ? -20.547 -24.688 11.805 1 81.5 92 HIS A O 1
ATOM 728 N N . ASP A 1 93 ? -21.359 -22.672 12.281 1 81.88 93 ASP A N 1
ATOM 729 C CA . ASP A 1 93 ? -20 -22.172 12.461 1 81.88 93 ASP A CA 1
ATOM 730 C C . ASP A 1 93 ? -19.297 -22.859 13.625 1 81.88 93 ASP A C 1
ATOM 732 O O . ASP A 1 93 ? -19.906 -23.078 14.68 1 81.88 93 ASP A O 1
ATOM 736 N N . LEU A 1 94 ? -18.047 -23.266 13.297 1 81.5 94 LEU A N 1
ATOM 737 C CA . LEU A 1 94 ? -17.25 -23.812 14.383 1 81.5 94 LEU A CA 1
ATOM 738 C C . LEU A 1 94 ? -16.859 -22.734 15.375 1 81.5 94 LEU A C 1
ATOM 740 O O . LEU A 1 94 ? -16.734 -21.562 15.008 1 81.5 94 LEU A O 1
ATOM 744 N N . ASN A 1 95 ? -16.781 -23.109 16.641 1 80 95 ASN A N 1
ATOM 745 C CA . ASN A 1 95 ? -16.297 -22.172 17.641 1 80 95 ASN A CA 1
ATOM 746 C C . ASN A 1 95 ? -14.82 -21.844 17.438 1 80 95 ASN A C 1
ATOM 748 O O . ASN A 1 95 ? -14.078 -22.641 16.859 1 80 95 ASN A O 1
ATOM 752 N N . ASP A 1 96 ? -14.43 -20.766 17.922 1 74.88 96 ASP A N 1
ATOM 753 C CA . ASP A 1 96 ? -13.078 -20.266 17.688 1 74.88 96 ASP A CA 1
ATOM 754 C C . ASP A 1 96 ? -12.031 -21.25 18.188 1 74.88 96 ASP A C 1
ATOM 756 O O . ASP A 1 96 ? -10.961 -21.375 17.594 1 74.88 96 ASP A O 1
ATOM 760 N N . ASP A 1 97 ? -12.328 -21.953 19.172 1 77.44 97 ASP A N 1
ATOM 761 C CA . ASP A 1 97 ? -11.352 -22.859 19.75 1 77.44 97 ASP A CA 1
ATOM 762 C C . ASP A 1 97 ? -11.555 -24.281 19.25 1 77.44 97 ASP A C 1
ATOM 764 O O . ASP A 1 97 ? -10.812 -25.203 19.625 1 77.44 97 ASP A O 1
ATOM 768 N N . GLU A 1 98 ? -12.516 -24.406 18.422 1 80.88 98 GLU A N 1
ATOM 769 C CA . GLU A 1 98 ? -12.836 -25.75 17.938 1 80.88 98 GLU A CA 1
ATOM 770 C C . GLU A 1 98 ? -11.961 -26.141 16.75 1 80.88 98 GLU A C 1
ATOM 772 O O . GLU A 1 98 ? -11.664 -25.297 15.898 1 80.88 98 GLU A O 1
ATOM 777 N N . ALA A 1 99 ? -11.406 -27.297 16.844 1 85.75 99 ALA A N 1
ATOM 778 C CA . ALA A 1 99 ? -10.672 -27.922 15.75 1 85.75 99 ALA A CA 1
ATOM 779 C C . ALA A 1 99 ? -11.094 -29.375 15.555 1 85.75 99 ALA A C 1
ATOM 781 O O . ALA A 1 99 ? -11.094 -30.156 16.516 1 85.75 99 ALA A O 1
ATOM 782 N N . ILE A 1 100 ? -11.562 -29.703 14.328 1 86.94 100 ILE A N 1
ATOM 783 C CA . ILE A 1 100 ? -12.008 -31.062 14.039 1 86.94 100 ILE A CA 1
ATOM 784 C C . ILE A 1 100 ? -10.961 -31.781 13.203 1 86.94 100 ILE A C 1
ATOM 786 O O . ILE A 1 100 ? -10.703 -31.406 12.055 1 86.94 100 ILE A O 1
ATOM 790 N N . PRO A 1 101 ? -10.367 -32.812 13.805 1 90.38 101 PRO A N 1
ATOM 791 C CA . PRO A 1 101 ? -9.352 -33.531 13.047 1 90.38 101 PRO A CA 1
ATOM 792 C C . PRO A 1 101 ? -9.953 -34.438 11.969 1 90.38 101 PRO A C 1
ATOM 794 O O . PRO A 1 101 ? -10.992 -35.062 12.18 1 90.38 101 PRO A O 1
ATOM 797 N N . MET A 1 102 ? -9.367 -34.375 10.789 1 89.75 102 MET A N 1
ATOM 798 C CA . MET A 1 102 ? -9.727 -35.25 9.672 1 89.75 102 MET A CA 1
ATOM 799 C C . MET A 1 102 ? -8.484 -35.875 9.039 1 89.75 102 MET A C 1
ATOM 801 O O . MET A 1 102 ? -7.441 -35.219 8.945 1 89.75 102 MET A O 1
ATOM 805 N N . VAL A 1 103 ? -8.609 -37.156 8.75 1 89.75 103 VAL A N 1
ATOM 806 C CA . VAL A 1 103 ? -7.539 -37.812 8.008 1 89.75 103 VAL A CA 1
ATOM 807 C C . VAL A 1 103 ? -8.078 -38.312 6.672 1 89.75 103 VAL A C 1
ATOM 809 O O . VAL A 1 103 ? -9.016 -39.125 6.637 1 89.75 103 VAL A O 1
ATOM 812 N N . VAL A 1 104 ? -7.543 -37.719 5.641 1 86.75 104 VAL A N 1
ATOM 813 C CA . VAL A 1 104 ? -7.895 -38.156 4.305 1 86.75 104 VAL A CA 1
ATOM 814 C C . VAL A 1 104 ? -6.91 -39.25 3.854 1 86.75 104 VAL A C 1
ATOM 816 O O . VAL A 1 104 ? -5.695 -39.062 3.91 1 86.75 104 VAL A O 1
ATOM 819 N N . THR A 1 105 ? -7.434 -40.406 3.471 1 88.62 105 THR A N 1
ATOM 820 C CA . THR A 1 105 ? -6.598 -41.5 3 1 88.62 105 THR A CA 1
ATOM 821 C C . THR A 1 105 ? -6.758 -41.688 1.495 1 88.62 105 THR A C 1
ATOM 823 O O . THR A 1 105 ? -7.867 -41.906 1.004 1 88.62 105 THR A O 1
ATOM 826 N N . LEU A 1 106 ? -5.637 -41.594 0.871 1 85.44 106 LEU A N 1
ATOM 827 C CA . LEU A 1 106 ? -5.648 -41.844 -0.565 1 85.44 106 LEU A CA 1
ATOM 828 C C . LEU A 1 106 ? -5.66 -43.344 -0.848 1 85.44 106 LEU A C 1
ATOM 830 O O . LEU A 1 106 ? -5.363 -44.156 0.038 1 85.44 106 LEU A O 1
ATOM 834 N N . VAL A 1 107 ? -5.984 -43.688 -2.105 1 86 107 VAL A N 1
ATOM 835 C CA . VAL A 1 107 ? -6.121 -45.094 -2.459 1 86 107 VAL A CA 1
ATOM 836 C C . VAL A 1 107 ? -4.77 -45.781 -2.336 1 86 107 VAL A C 1
ATOM 838 O O . VAL A 1 107 ? -4.703 -47 -2.053 1 86 107 VAL A O 1
ATOM 841 N N . ASP A 1 108 ? -3.713 -45.062 -2.473 1 82.62 108 ASP A N 1
ATOM 842 C CA . ASP A 1 108 ? -2.387 -45.656 -2.387 1 82.62 108 ASP A CA 1
ATOM 843 C C . ASP A 1 108 ? -1.949 -45.812 -0.934 1 82.62 108 ASP A C 1
ATOM 845 O O . ASP A 1 108 ? -0.841 -46.281 -0.661 1 82.62 108 ASP A O 1
ATOM 849 N N . GLY A 1 109 ? -2.812 -45.406 -0.033 1 84.81 109 GLY A N 1
ATOM 850 C CA . GLY A 1 109 ? -2.523 -45.594 1.379 1 84.81 109 GLY A CA 1
ATOM 851 C C . GLY A 1 109 ? -1.965 -44.344 2.049 1 84.81 109 GLY A C 1
ATOM 852 O O . GLY A 1 109 ? -1.8 -44.312 3.27 1 84.81 109 GLY A O 1
ATOM 853 N N . THR A 1 110 ? -1.686 -43.344 1.305 1 83.19 110 THR A N 1
ATOM 854 C CA . THR A 1 110 ? -1.166 -42.125 1.867 1 83.19 110 THR A CA 1
ATOM 855 C C . THR A 1 110 ? -2.221 -41.438 2.73 1 83.19 110 THR A C 1
ATOM 857 O O . THR A 1 110 ? -3.359 -41.25 2.299 1 83.19 110 THR A O 1
ATOM 860 N N . GLU A 1 111 ? -1.794 -41.125 3.922 1 84.44 111 GLU A N 1
ATOM 861 C CA . GLU A 1 111 ? -2.691 -40.406 4.824 1 84.44 111 GLU A CA 1
ATOM 862 C C . GLU A 1 111 ? -2.316 -38.906 4.922 1 84.44 111 GLU A C 1
ATOM 864 O O . GLU A 1 111 ? -1.143 -38.594 5.082 1 84.44 111 GLU A O 1
ATOM 869 N N . VAL A 1 112 ? -3.244 -38.031 4.691 1 82.94 112 VAL A N 1
ATOM 870 C CA . VAL A 1 112 ? -3.049 -36.594 4.777 1 82.94 112 VAL A CA 1
ATOM 871 C C . VAL A 1 112 ? -3.898 -36.031 5.91 1 82.94 112 VAL A C 1
ATOM 873 O O . VAL A 1 112 ? -5.125 -35.938 5.793 1 82.94 112 VAL A O 1
ATOM 876 N N . PRO A 1 113 ? -3.311 -35.625 6.977 1 86.5 113 PRO A N 1
ATOM 877 C CA . PRO A 1 113 ? -4.066 -35.062 8.094 1 86.5 113 PRO A CA 1
ATOM 878 C C . PRO A 1 113 ? -4.48 -33.625 7.863 1 86.5 113 PRO A C 1
ATOM 880 O O . PRO A 1 113 ? -3.697 -32.844 7.328 1 86.5 113 PRO A O 1
ATOM 883 N N . PHE A 1 114 ? -5.707 -33.312 8.164 1 86.69 114 PHE A N 1
ATOM 884 C CA . PHE A 1 114 ? -6.234 -31.938 8.125 1 86.69 114 PHE A CA 1
ATOM 885 C C . PHE A 1 114 ? -6.852 -31.562 9.469 1 86.69 114 PHE A C 1
ATOM 887 O O . PHE A 1 114 ? -7.242 -32.438 10.242 1 86.69 114 PHE A O 1
ATOM 894 N N . LEU A 1 115 ? -6.809 -30.234 9.766 1 85 115 LEU A N 1
ATOM 895 C CA . LEU A 1 115 ? -7.531 -29.656 10.891 1 85 115 LEU A CA 1
ATOM 896 C C . LEU A 1 115 ? -8.531 -28.609 10.406 1 85 115 LEU A C 1
ATOM 898 O O . LEU A 1 115 ? -8.148 -27.578 9.836 1 85 115 LEU A O 1
ATOM 902 N N . LEU A 1 116 ? -9.805 -28.891 10.555 1 85.44 116 LEU A N 1
ATOM 903 C CA . LEU A 1 116 ? -10.852 -27.938 10.203 1 85.44 116 LEU A CA 1
ATOM 904 C C . LEU A 1 116 ? -11 -26.875 11.281 1 85.44 116 LEU A C 1
ATOM 906 O O . LEU A 1 116 ? -11.125 -27.188 12.461 1 85.44 116 LEU A O 1
ATOM 910 N N . ARG A 1 117 ? -10.898 -25.641 10.812 1 84.25 117 ARG A N 1
ATOM 911 C CA . ARG A 1 117 ? -10.992 -24.5 11.711 1 84.25 117 ARG A CA 1
ATOM 912 C C . ARG A 1 117 ? -11.961 -23.453 11.172 1 84.25 117 ARG A C 1
ATOM 914 O O . ARG A 1 117 ? -12.258 -23.438 9.977 1 84.25 117 ARG A O 1
ATOM 921 N N . PRO A 1 118 ? -12.531 -22.719 12.117 1 80.31 118 PRO A N 1
ATOM 922 C CA . PRO A 1 118 ? -13.289 -21.562 11.617 1 80.31 118 PRO A CA 1
ATOM 923 C C . PRO A 1 118 ? -12.398 -20.516 10.961 1 80.31 118 PRO A C 1
ATOM 925 O O . PRO A 1 118 ? -11.188 -20.484 11.188 1 80.31 118 PRO A O 1
ATOM 928 N N . PRO A 1 119 ? -12.961 -19.797 9.953 1 70.25 119 PRO A N 1
ATOM 929 C CA . PRO A 1 119 ? -12.164 -18.75 9.32 1 70.25 119 PRO A CA 1
ATOM 930 C C . PRO A 1 119 ? -11.539 -17.781 10.328 1 70.25 119 PRO A C 1
ATOM 932 O O . PRO A 1 119 ? -12.156 -17.484 11.359 1 70.25 119 PRO A O 1
ATOM 935 N N . ARG A 1 120 ? -10.109 -17.75 10.305 1 56.88 120 ARG A N 1
ATOM 936 C CA . ARG A 1 120 ? -9.5 -16.859 11.289 1 56.88 120 ARG A CA 1
ATOM 937 C C . ARG A 1 120 ? -9.711 -15.398 10.922 1 56.88 120 ARG A C 1
ATOM 939 O O . ARG A 1 120 ? -9.602 -15.023 9.75 1 56.88 120 ARG A O 1
ATOM 946 N N . HIS A 1 121 ? -10.273 -14.812 11.844 1 48.31 121 HIS A N 1
ATOM 947 C CA . HIS A 1 121 ? -10.609 -13.398 11.781 1 48.31 121 HIS A CA 1
ATOM 948 C C . HIS A 1 121 ? -9.383 -12.562 11.406 1 48.31 121 HIS A C 1
ATOM 950 O O . HIS A 1 121 ? -9.516 -11.516 10.773 1 48.31 121 HIS A O 1
ATOM 956 N N . GLU A 1 122 ? -8.305 -13.047 11.953 1 45.06 122 GLU A N 1
ATOM 957 C CA . GLU A 1 122 ? -7.238 -12.047 11.883 1 45.06 122 GLU A CA 1
ATOM 958 C C . GLU A 1 122 ? -6.844 -11.773 10.438 1 45.06 122 GLU A C 1
ATOM 960 O O . GLU A 1 122 ? -6.484 -10.641 10.086 1 45.06 122 GLU A O 1
ATOM 965 N N . ASP A 1 123 ? -6.605 -12.867 9.711 1 38.16 123 ASP A N 1
ATOM 966 C CA . ASP A 1 123 ? -6.125 -12.734 8.336 1 38.16 123 ASP A CA 1
ATOM 967 C C . ASP A 1 123 ? -7.227 -13.055 7.332 1 38.16 123 ASP A C 1
ATOM 969 O O . ASP A 1 123 ? -7.504 -14.227 7.055 1 38.16 123 ASP A O 1
ATOM 973 N N . TRP A 1 124 ? -8.07 -11.977 6.785 1 44.88 124 TRP A N 1
ATOM 974 C CA . TRP A 1 124 ? -9.172 -11.609 5.902 1 44.88 124 TRP A CA 1
ATOM 975 C C . TRP A 1 124 ? -10.336 -12.586 6.051 1 44.88 124 TRP A C 1
ATOM 977 O O . TRP A 1 124 ? -11.352 -12.461 5.371 1 44.88 124 TRP A O 1
ATOM 987 N N . GLY A 1 125 ? -10.414 -13.461 7.125 1 51.94 125 GLY A N 1
ATOM 988 C CA . GLY A 1 125 ? -11.656 -14.188 7.371 1 51.94 125 GLY A CA 1
ATOM 989 C C . GLY A 1 125 ? -12.086 -15.039 6.195 1 51.94 125 GLY A C 1
ATOM 990 O O . GLY A 1 125 ? -13.281 -15.109 5.879 1 51.94 125 GLY A O 1
ATOM 991 N N . TRP A 1 126 ? -11.234 -15.617 5.496 1 55.81 126 TRP A N 1
ATOM 992 C CA . TRP A 1 126 ? -11.734 -16.312 4.32 1 55.81 126 TRP A CA 1
ATOM 993 C C . TRP A 1 126 ? -12.086 -17.766 4.652 1 55.81 126 TRP A C 1
ATOM 995 O O . TRP A 1 126 ? -11.57 -18.328 5.625 1 55.81 126 TRP A O 1
ATOM 1005 N N . THR A 1 127 ? -13.195 -18.188 4.043 1 62.5 127 THR A N 1
ATOM 1006 C CA . THR A 1 127 ? -13.641 -19.578 4.023 1 62.5 127 THR A CA 1
ATOM 1007 C C . THR A 1 127 ? -13.125 -20.297 2.781 1 62.5 127 THR A C 1
ATOM 1009 O O . THR A 1 127 ? -13.117 -19.719 1.688 1 62.5 127 THR A O 1
ATOM 1012 N N . ASP A 1 128 ? -12.594 -21.5 3.09 1 64.12 128 ASP A N 1
ATOM 1013 C CA . ASP A 1 128 ? -12.172 -22.297 1.944 1 64.12 128 ASP A CA 1
ATOM 1014 C C . ASP A 1 128 ? -13.383 -22.875 1.205 1 64.12 128 ASP A C 1
ATOM 1016 O O . ASP A 1 128 ? -14.172 -23.625 1.783 1 64.12 128 ASP A O 1
ATOM 1020 N N . GLN A 1 129 ? -13.57 -22.391 0.015 1 57.75 129 GLN A N 1
ATOM 1021 C CA . GLN A 1 129 ? -14.578 -23.062 -0.804 1 57.75 129 GLN A CA 1
ATOM 1022 C C . GLN A 1 129 ? -14.008 -24.312 -1.461 1 57.75 129 GLN A C 1
ATOM 1024 O O . GLN A 1 129 ? -14.672 -25.344 -1.522 1 57.75 129 GLN A O 1
ATOM 1029 N N . GLN A 1 130 ? -12.867 -24.141 -1.925 1 44.62 130 GLN A N 1
ATOM 1030 C CA . GLN A 1 130 ? -12.156 -25.266 -2.525 1 44.62 130 GLN A CA 1
ATOM 1031 C C . GLN A 1 130 ? -10.672 -25.234 -2.154 1 44.62 130 GLN A C 1
ATOM 1033 O O . GLN A 1 130 ? -10.055 -24.172 -2.145 1 44.62 130 GLN A O 1
ATOM 1038 N N . VAL A 1 131 ? -10.305 -26.359 -1.719 1 57.94 131 VAL A N 1
ATOM 1039 C CA . VAL A 1 131 ? -8.883 -26.547 -1.458 1 57.94 131 VAL A CA 1
ATOM 1040 C C . VAL A 1 131 ? -8.32 -27.641 -2.361 1 57.94 131 VAL A C 1
ATOM 1042 O O . VAL A 1 131 ? -8.758 -28.797 -2.291 1 57.94 131 VAL A O 1
ATOM 1045 N N . ASP A 1 132 ? -7.422 -27.328 -3.273 1 56.88 132 ASP A N 1
ATOM 1046 C CA . ASP A 1 132 ? -6.738 -28.312 -4.113 1 56.88 132 ASP A CA 1
ATOM 1047 C C . ASP A 1 132 ? -5.48 -28.844 -3.424 1 56.88 132 ASP A C 1
ATOM 1049 O O . ASP A 1 132 ? -4.605 -28.062 -3.035 1 56.88 132 ASP A O 1
ATOM 1053 N N . VAL A 1 133 ? -5.586 -30.141 -3.1 1 60.66 133 VAL A N 1
ATOM 1054 C CA . VAL A 1 133 ? -4.488 -30.766 -2.369 1 60.66 133 VAL A CA 1
ATOM 1055 C C . VAL A 1 133 ? -3.621 -31.578 -3.334 1 60.66 133 VAL A C 1
ATOM 1057 O O . VAL A 1 133 ? -4.105 -32.5 -3.986 1 60.66 133 VAL A O 1
ATOM 1060 N N . PHE A 1 134 ? -2.424 -31.25 -3.385 1 56.94 134 PHE A N 1
ATOM 1061 C CA . PHE A 1 134 ? -1.545 -31.922 -4.336 1 56.94 134 PHE A CA 1
ATOM 1062 C C . PHE A 1 134 ? -0.408 -32.625 -3.613 1 56.94 134 PHE A C 1
ATOM 1064 O O . PHE A 1 134 ? 0.186 -32.094 -2.684 1 56.94 134 PHE A O 1
ATOM 1071 N N . LYS A 1 135 ? -0.439 -33.938 -3.738 1 56.78 135 LYS A N 1
ATOM 1072 C CA . LYS A 1 135 ? 0.694 -34.688 -3.229 1 56.78 135 LYS A CA 1
ATOM 1073 C C . LYS A 1 135 ? 1.984 -34.312 -3.949 1 56.78 135 LYS A C 1
ATOM 1075 O O . LYS A 1 135 ? 3.029 -34.156 -3.318 1 56.78 135 LYS A O 1
ATOM 1080 N N . ASN A 1 136 ? 1.769 -34.344 -5.215 1 51.03 136 ASN A N 1
ATOM 1081 C CA . ASN A 1 136 ? 2.918 -33.969 -6.031 1 51.03 136 ASN A CA 1
ATOM 1082 C C . ASN A 1 136 ? 2.967 -32.469 -6.273 1 51.03 136 ASN A C 1
ATOM 1084 O O . ASN A 1 136 ? 2.213 -31.938 -7.094 1 51.03 136 ASN A O 1
ATOM 1088 N N . ARG A 1 137 ? 3.723 -31.891 -5.41 1 53 137 ARG A N 1
ATOM 1089 C CA . ARG A 1 137 ? 3.898 -30.453 -5.543 1 53 137 ARG A CA 1
ATOM 1090 C C . ARG A 1 137 ? 4.297 -30.078 -6.965 1 53 137 ARG A C 1
ATOM 1092 O O . ARG A 1 137 ? 4.07 -28.953 -7.402 1 53 137 ARG A O 1
ATOM 1099 N N . GLU A 1 138 ? 4.727 -31.172 -7.516 1 55.62 138 GLU A N 1
ATOM 1100 C CA . GLU A 1 138 ? 5.289 -30.922 -8.836 1 55.62 138 GLU A CA 1
ATOM 1101 C C . GLU A 1 138 ? 4.289 -31.266 -9.938 1 55.62 138 GLU A C 1
ATOM 1103 O O . GLU A 1 138 ? 4.586 -31.109 -11.125 1 55.62 138 GLU A O 1
ATOM 1108 N N . SER A 1 139 ? 3.023 -31.75 -9.289 1 59.09 139 SER A N 1
ATOM 1109 C CA . SER A 1 139 ? 2.029 -32.031 -10.32 1 59.09 139 SER A CA 1
ATOM 1110 C C . SER A 1 139 ? 1.585 -30.75 -11.023 1 59.09 139 SER A C 1
ATOM 1112 O O . SER A 1 139 ? 1.69 -29.656 -10.461 1 59.09 139 SER A O 1
ATOM 1114 N N . TYR A 1 140 ? 1.152 -30.969 -12.219 1 58.94 140 TYR A N 1
ATOM 1115 C CA . TYR A 1 140 ? 0.647 -29.859 -13.016 1 58.94 140 TYR A CA 1
ATOM 1116 C C . TYR A 1 140 ? -0.532 -29.188 -12.32 1 58.94 140 TYR A C 1
ATOM 1118 O O . TYR A 1 140 ? -0.601 -27.953 -12.25 1 58.94 140 TYR A O 1
ATOM 1126 N N . ALA A 1 141 ? -1.42 -30.031 -11.875 1 58.75 141 ALA A N 1
ATOM 1127 C CA . ALA A 1 141 ? -2.625 -29.5 -11.242 1 58.75 141 ALA A CA 1
ATOM 1128 C C . ALA A 1 141 ? -2.279 -28.688 -9.992 1 58.75 141 ALA A C 1
ATOM 1130 O O . ALA A 1 141 ? -2.865 -27.641 -9.75 1 58.75 141 ALA A O 1
ATOM 1131 N N . ALA A 1 142 ? -1.381 -29.141 -9.25 1 60.59 142 ALA A N 1
ATOM 1132 C CA . ALA A 1 142 ? -0.955 -28.422 -8.055 1 60.59 142 ALA A CA 1
ATOM 1133 C C . ALA A 1 142 ? -0.294 -27.094 -8.406 1 60.59 142 ALA A C 1
ATOM 1135 O O . ALA A 1 142 ? -0.56 -26.062 -7.773 1 60.59 142 ALA A O 1
ATOM 1136 N N . MET A 1 143 ? 0.5 -27.188 -9.398 1 66.31 143 MET A N 1
ATOM 1137 C CA . MET A 1 143 ? 1.21 -25.984 -9.828 1 66.31 143 MET A CA 1
ATOM 1138 C C . MET A 1 143 ? 0.239 -24.938 -10.375 1 66.31 143 MET A C 1
ATOM 1140 O O . MET A 1 143 ? 0.374 -23.75 -10.094 1 66.31 143 MET A O 1
ATOM 1144 N N . HIS A 1 144 ? -0.684 -25.453 -11.07 1 65.12 144 HIS A N 1
ATOM 1145 C CA . HIS A 1 144 ? -1.685 -24.547 -11.641 1 65.12 144 HIS A CA 1
ATOM 1146 C C . HIS A 1 144 ? -2.502 -23.875 -10.547 1 65.12 144 HIS A C 1
ATOM 1148 O O . HIS A 1 144 ? -2.756 -22.672 -10.609 1 65.12 144 HIS A O 1
ATOM 1154 N N . ALA A 1 145 ? -2.896 -24.609 -9.617 1 63.97 145 ALA A N 1
ATOM 1155 C CA . ALA A 1 145 ? -3.656 -24.047 -8.5 1 63.97 145 ALA A CA 1
ATOM 1156 C C . ALA A 1 145 ? -2.832 -23.016 -7.738 1 63.97 145 ALA A C 1
ATOM 1158 O O . ALA A 1 145 ? -3.334 -21.953 -7.391 1 63.97 145 ALA A O 1
ATOM 1159 N N . ALA A 1 146 ? -1.63 -23.375 -7.5 1 68.56 146 ALA A N 1
ATOM 1160 C CA . ALA A 1 146 ? -0.745 -22.453 -6.785 1 68.56 146 ALA A CA 1
ATOM 1161 C C . ALA A 1 146 ? -0.547 -21.156 -7.566 1 68.56 146 ALA A C 1
ATOM 1163 O O . ALA A 1 146 ? -0.517 -20.078 -6.984 1 68.56 146 ALA A O 1
ATOM 1164 N N . LEU A 1 147 ? -0.434 -21.328 -8.805 1 74.12 147 LEU A N 1
ATOM 1165 C CA . LEU A 1 147 ? -0.26 -20.156 -9.656 1 74.12 147 LEU A CA 1
ATOM 1166 C C . LEU A 1 147 ? -1.501 -19.266 -9.617 1 74.12 147 LEU A C 1
ATOM 1168 O O . LEU A 1 147 ? -1.396 -18.047 -9.484 1 74.12 147 LEU A O 1
ATOM 1172 N N . ARG A 1 148 ? -2.578 -19.875 -9.68 1 70.62 148 ARG A N 1
ATOM 1173 C CA . ARG A 1 148 ? -3.82 -19.109 -9.648 1 70.62 148 ARG A CA 1
ATOM 1174 C C . ARG A 1 148 ? -3.959 -18.344 -8.336 1 70.62 148 ARG A C 1
ATOM 1176 O O . ARG A 1 148 ? -4.324 -17.172 -8.328 1 70.62 148 ARG A O 1
ATOM 1183 N N . ASP A 1 149 ? -3.648 -19 -7.289 1 75.88 149 ASP A N 1
ATOM 1184 C CA . ASP A 1 149 ? -3.697 -18.359 -5.98 1 75.88 149 ASP A CA 1
ATOM 1185 C C . ASP A 1 149 ? -2.742 -17.172 -5.918 1 75.88 149 ASP A C 1
ATOM 1187 O O . ASP A 1 149 ? -3.104 -16.109 -5.418 1 75.88 149 ASP A O 1
ATOM 1191 N N . ALA A 1 150 ? -1.6 -17.453 -6.418 1 78.5 150 ALA A N 1
ATOM 1192 C CA . ALA A 1 150 ? -0.582 -16.406 -6.387 1 78.5 150 ALA A CA 1
ATOM 1193 C C . ALA A 1 150 ? -1.002 -15.203 -7.227 1 78.5 150 ALA A C 1
ATOM 1195 O O . ALA A 1 150 ? -0.81 -14.055 -6.816 1 78.5 150 ALA A O 1
ATOM 1196 N N . LEU A 1 151 ? -1.58 -15.477 -8.281 1 79.19 151 LEU A N 1
ATOM 1197 C CA . LEU A 1 151 ? -1.999 -14.406 -9.172 1 79.19 151 LEU A CA 1
ATOM 1198 C C . LEU A 1 151 ? -3.152 -13.609 -8.562 1 79.19 151 LEU A C 1
ATOM 1200 O O . LEU A 1 151 ? -3.201 -12.383 -8.68 1 79.19 151 LEU A O 1
ATOM 1204 N N . GLU A 1 152 ? -3.986 -14.305 -7.941 1 77.69 152 GLU A N 1
ATOM 1205 C CA . GLU A 1 152 ? -5.09 -13.625 -7.262 1 77.69 152 GLU A CA 1
ATOM 1206 C C . GLU A 1 152 ? -4.578 -12.727 -6.141 1 77.69 152 GLU A C 1
ATOM 1208 O O . GLU A 1 152 ? -5.031 -11.594 -5.988 1 77.69 152 GLU A O 1
ATOM 1213 N N . LYS A 1 153 ? -3.736 -13.273 -5.453 1 84.5 153 LYS A N 1
ATOM 1214 C CA . LYS A 1 153 ? -3.131 -12.477 -4.391 1 84.5 153 LYS A CA 1
ATOM 1215 C C . LYS A 1 153 ? -2.422 -11.25 -4.961 1 84.5 153 LYS A C 1
ATOM 1217 O O . LYS A 1 153 ? -2.521 -10.156 -4.402 1 84.5 153 LYS A O 1
ATOM 1222 N N . ASN A 1 154 ? -1.771 -11.445 -6.023 1 83.75 154 ASN A N 1
ATOM 1223 C CA . ASN A 1 154 ? -1.113 -10.328 -6.695 1 83.75 154 ASN A CA 1
ATOM 1224 C C . ASN A 1 154 ? -2.111 -9.242 -7.09 1 83.75 154 ASN A C 1
ATOM 1226 O O . ASN A 1 154 ? -1.848 -8.055 -6.906 1 83.75 154 ASN A O 1
ATOM 1230 N N . GLU A 1 155 ? -3.137 -9.656 -7.547 1 83 155 GLU A N 1
ATOM 1231 C CA . GLU A 1 155 ? -4.152 -8.703 -7.977 1 83 155 GLU A CA 1
ATOM 1232 C C . GLU A 1 155 ? -4.688 -7.898 -6.797 1 83 155 GLU A C 1
ATOM 1234 O O . GLU A 1 155 ? -4.812 -6.676 -6.879 1 83 155 GLU A O 1
ATOM 1239 N N . THR A 1 156 ? -4.934 -8.586 -5.809 1 85.81 156 THR A N 1
ATOM 1240 C CA . THR A 1 156 ? -5.438 -7.938 -4.609 1 85.81 156 THR A CA 1
ATOM 1241 C C . THR A 1 156 ? -4.414 -6.949 -4.059 1 85.81 156 THR A C 1
ATOM 1243 O O . THR A 1 156 ? -4.75 -5.801 -3.762 1 85.81 156 THR A O 1
ATOM 1246 N N . LEU A 1 157 ? -3.211 -7.363 -3.998 1 87.94 157 LEU A N 1
ATOM 1247 C CA . LEU A 1 157 ? -2.15 -6.527 -3.447 1 87.94 157 LEU A CA 1
ATOM 1248 C C . LEU A 1 157 ? -1.871 -5.336 -4.355 1 87.94 157 LEU A C 1
ATOM 1250 O O . LEU A 1 157 ? -1.629 -4.227 -3.873 1 87.94 157 LEU A O 1
ATOM 1254 N N . THR A 1 158 ? -1.942 -5.613 -5.59 1 85.5 158 THR A N 1
ATOM 1255 C CA . THR A 1 158 ? -1.724 -4.527 -6.539 1 85.5 158 THR A CA 1
ATOM 1256 C C . THR A 1 158 ? -2.795 -3.453 -6.391 1 85.5 158 THR A C 1
ATOM 1258 O O . THR A 1 158 ? -2.482 -2.262 -6.336 1 85.5 158 THR A O 1
ATOM 1261 N N . SER A 1 159 ? -3.945 -3.893 -6.246 1 86.06 159 SER A N 1
ATOM 1262 C CA . SER A 1 159 ? -5.055 -2.957 -6.086 1 86.06 159 SER A CA 1
ATOM 1263 C C . SER A 1 159 ? -4.926 -2.162 -4.793 1 86.06 159 SER A C 1
ATOM 1265 O O . SER A 1 159 ? -5.117 -0.944 -4.785 1 86.06 159 SER A O 1
ATOM 1267 N N . GLU A 1 160 ? -4.602 -2.814 -3.789 1 88.06 160 GLU A N 1
ATOM 1268 C CA . GLU A 1 160 ? -4.434 -2.148 -2.504 1 88.06 160 GLU A CA 1
ATOM 1269 C C . GLU A 1 160 ? -3.275 -1.152 -2.547 1 88.06 160 GLU A C 1
ATOM 1271 O O . GLU A 1 160 ? -3.393 -0.034 -2.043 1 88.06 160 GLU A O 1
ATOM 1276 N N . ASN A 1 161 ? -2.248 -1.619 -3.16 1 88.81 161 ASN A N 1
ATOM 1277 C CA . ASN A 1 161 ? -1.077 -0.753 -3.254 1 88.81 161 ASN A CA 1
ATOM 1278 C C . ASN A 1 161 ? -1.356 0.476 -4.113 1 88.81 161 ASN A C 1
ATOM 1280 O O . ASN A 1 161 ? -0.86 1.566 -3.826 1 88.81 161 ASN A O 1
ATOM 1284 N N . GLU A 1 162 ? -2.113 0.28 -5.082 1 87.31 162 GLU A N 1
ATOM 1285 C CA . GLU A 1 162 ? -2.5 1.417 -5.91 1 87.31 162 GLU A CA 1
ATOM 1286 C C . GLU A 1 162 ? -3.352 2.41 -5.125 1 87.31 162 GLU A C 1
ATOM 1288 O O . GLU A 1 162 ? -3.168 3.623 -5.246 1 87.31 162 GLU A O 1
ATOM 1293 N N . ARG A 1 163 ? -4.191 1.896 -4.352 1 87.38 163 ARG A N 1
ATOM 1294 C CA . ARG A 1 163 ? -5 2.76 -3.498 1 87.38 163 ARG A CA 1
ATOM 1295 C C . ARG A 1 163 ? -4.121 3.562 -2.545 1 87.38 163 ARG A C 1
ATOM 1297 O O . ARG A 1 163 ? -4.277 4.781 -2.424 1 87.38 163 ARG A O 1
ATOM 1304 N N . PHE A 1 164 ? -3.219 2.93 -1.941 1 88.31 164 PHE A N 1
ATOM 1305 C CA . PHE A 1 164 ? -2.318 3.588 -1.002 1 88.31 164 PHE A CA 1
ATOM 1306 C C . PHE A 1 164 ? -1.512 4.676 -1.697 1 88.31 164 PHE A C 1
ATOM 1308 O O . PHE A 1 164 ? -1.32 5.762 -1.146 1 88.31 164 PHE A O 1
ATOM 1315 N N . ARG A 1 165 ? -1.106 4.348 -2.842 1 87.31 165 ARG A N 1
ATOM 1316 C CA . ARG A 1 165 ? -0.292 5.305 -3.584 1 87.31 165 ARG A CA 1
ATOM 1317 C C . ARG A 1 165 ? -1.085 6.57 -3.896 1 87.31 165 ARG A C 1
ATOM 1319 O O . ARG A 1 165 ? -0.565 7.68 -3.771 1 87.31 165 ARG A O 1
ATOM 1326 N N . LYS A 1 166 ? -2.293 6.379 -4.203 1 85.81 166 LYS A N 1
ATOM 1327 C CA . LYS A 1 166 ? -3.146 7.52 -4.523 1 85.81 166 LYS A CA 1
ATOM 1328 C C . LYS A 1 166 ? -3.42 8.367 -3.281 1 85.81 166 LYS A C 1
ATOM 1330 O O . LYS A 1 166 ? -3.502 9.594 -3.365 1 85.81 166 LYS A O 1
ATOM 1335 N N . GLU A 1 167 ? -3.43 7.707 -2.186 1 90.88 167 GLU A N 1
ATOM 1336 C CA . GLU A 1 167 ? -3.793 8.391 -0.947 1 90.88 167 GLU A CA 1
ATOM 1337 C C . GLU A 1 167 ? -2.562 8.961 -0.249 1 90.88 167 GLU A C 1
ATOM 1339 O O . GLU A 1 167 ? -2.686 9.781 0.661 1 90.88 167 GLU A O 1
ATOM 1344 N N . GLU A 1 168 ? -1.475 8.539 -0.661 1 87.69 168 GLU A N 1
ATOM 1345 C CA . GLU A 1 168 ? -0.22 8.82 0.029 1 87.69 168 GLU A CA 1
ATOM 1346 C C . GLU A 1 168 ? 0.015 10.328 0.147 1 87.69 168 GLU A C 1
ATOM 1348 O O . GLU A 1 168 ? 0.54 10.797 1.157 1 87.69 168 GLU A O 1
ATOM 1353 N N . THR A 1 169 ? -0.387 11.109 -0.813 1 88.06 169 THR A N 1
ATOM 1354 C CA . THR A 1 169 ? -0.135 12.547 -0.751 1 88.06 169 THR A CA 1
ATOM 1355 C C . THR A 1 169 ? -1.444 13.328 -0.813 1 88.06 169 THR A C 1
ATOM 1357 O O . THR A 1 169 ? -1.45 14.508 -1.157 1 88.06 169 THR A O 1
ATOM 1360 N N . SER A 1 170 ? -2.438 12.609 -0.52 1 92.38 170 SER A N 1
ATOM 1361 C CA . SER A 1 170 ? -3.736 13.273 -0.447 1 92.38 170 SER A CA 1
ATOM 1362 C C . SER A 1 170 ? -3.861 14.109 0.821 1 92.38 170 SER A C 1
ATOM 1364 O O . SER A 1 170 ? -3.654 13.602 1.927 1 92.38 170 SER A O 1
ATOM 1366 N N . GLU A 1 171 ? -4.203 15.32 0.608 1 94.88 171 GLU A N 1
ATOM 1367 C CA . GLU A 1 171 ? -4.348 16.25 1.727 1 94.88 171 GLU A CA 1
ATOM 1368 C C . GLU A 1 171 ? -5.383 15.75 2.73 1 94.88 171 GLU A C 1
ATOM 1370 O O . GLU A 1 171 ? -5.121 15.719 3.936 1 94.88 171 GLU A O 1
ATOM 1375 N N . ASP A 1 172 ? -6.48 15.367 2.215 1 95.69 172 ASP A N 1
ATOM 1376 C CA . ASP A 1 172 ? -7.57 14.93 3.084 1 95.69 172 ASP A CA 1
ATOM 1377 C C . ASP A 1 172 ? -7.191 13.664 3.846 1 95.69 172 ASP A C 1
ATOM 1379 O O . ASP A 1 172 ? -7.477 13.539 5.039 1 95.69 172 ASP A O 1
ATOM 1383 N N . HIS A 1 173 ? -6.551 12.766 3.18 1 96.62 173 HIS A N 1
ATOM 1384 C CA . HIS A 1 173 ? -6.145 11.531 3.846 1 96.62 173 HIS A CA 1
ATOM 1385 C C . HIS A 1 173 ? -5.066 11.805 4.891 1 96.62 173 HIS A C 1
ATOM 1387 O O . HIS A 1 173 ? -5.035 11.148 5.938 1 96.62 173 HIS A O 1
ATOM 1393 N N . ALA A 1 174 ? -4.219 12.695 4.605 1 97.06 174 ALA A N 1
ATOM 1394 C CA . ALA A 1 174 ? -3.195 13.07 5.582 1 97.06 174 ALA A CA 1
ATOM 1395 C C . ALA A 1 174 ? -3.824 13.648 6.844 1 97.06 174 ALA A C 1
ATOM 1397 O O . ALA A 1 174 ? -3.438 13.297 7.957 1 97.06 174 ALA A O 1
ATOM 1398 N N . LEU A 1 175 ? -4.738 14.492 6.645 1 97.75 175 LEU A N 1
ATOM 1399 C CA . LEU A 1 175 ? -5.422 15.086 7.789 1 97.75 175 LEU A CA 1
ATOM 1400 C C . LEU A 1 175 ? -6.18 14.031 8.578 1 97.75 175 LEU A C 1
ATOM 1402 O O . LEU A 1 175 ? -6.168 14.039 9.812 1 97.75 175 LEU A O 1
ATOM 1406 N N . ALA A 1 176 ? -6.816 13.172 7.852 1 97.44 176 ALA A N 1
ATOM 1407 C CA . ALA A 1 176 ? -7.512 12.07 8.523 1 97.44 176 ALA A CA 1
ATOM 1408 C C . ALA A 1 176 ? -6.539 11.227 9.336 1 97.44 176 ALA A C 1
ATOM 1410 O O . ALA A 1 176 ? -6.863 10.789 10.445 1 97.44 176 ALA A O 1
ATOM 1411 N N . ALA A 1 177 ? -5.426 11.023 8.781 1 96.81 177 ALA A N 1
ATOM 1412 C CA . ALA A 1 177 ? -4.41 10.242 9.477 1 96.81 177 ALA A CA 1
ATOM 1413 C C . ALA A 1 177 ? -3.984 10.922 10.773 1 96.81 177 ALA A C 1
ATOM 1415 O O . ALA A 1 177 ? -3.836 10.273 11.812 1 96.81 177 ALA A O 1
ATOM 1416 N N . LEU A 1 178 ? -3.805 12.195 10.727 1 97.44 178 LEU A N 1
ATOM 1417 C CA . LEU A 1 178 ? -3.43 12.945 11.914 1 97.44 178 LEU A CA 1
ATOM 1418 C C . LEU A 1 178 ? -4.508 12.836 12.992 1 97.44 178 LEU A C 1
ATOM 1420 O O . LEU A 1 178 ? -4.199 12.602 14.164 1 97.44 178 LEU A O 1
ATOM 1424 N N . LEU A 1 179 ? -5.676 12.945 12.578 1 97.5 179 LEU A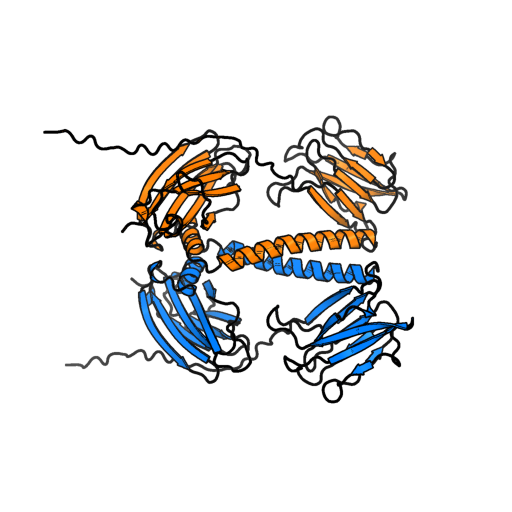 N 1
ATOM 1425 C CA . LEU A 1 179 ? -6.785 12.883 13.523 1 97.5 179 LEU A CA 1
ATOM 1426 C C . LEU A 1 179 ? -6.934 11.477 14.094 1 97.5 179 LEU A C 1
ATOM 1428 O O . LEU A 1 179 ? -7.188 11.312 15.289 1 97.5 179 LEU A O 1
ATOM 1432 N N . ALA A 1 180 ? -6.793 10.492 13.258 1 96.25 180 ALA A N 1
ATOM 1433 C CA . ALA A 1 180 ? -6.918 9.109 13.703 1 96.25 180 ALA A CA 1
ATOM 1434 C C . ALA A 1 180 ? -5.84 8.758 14.719 1 96.25 180 ALA A C 1
ATOM 1436 O O . ALA A 1 180 ? -6.055 7.926 15.602 1 96.25 180 ALA A O 1
ATOM 1437 N N . SER A 1 181 ? -4.734 9.406 14.586 1 94.88 181 SER A N 1
ATOM 1438 C CA . SER A 1 181 ? -3.625 9.148 15.5 1 94.88 181 SER A CA 1
ATOM 1439 C C . SER A 1 181 ? -3.727 10 16.75 1 94.88 181 SER A C 1
ATOM 1441 O O . SER A 1 181 ? -2.875 9.906 17.641 1 94.88 181 SER A O 1
ATOM 1443 N N . GLY A 1 182 ? -4.68 10.867 16.781 1 94.69 182 GLY A N 1
ATOM 1444 C CA . GLY A 1 182 ? -4.879 11.711 17.953 1 94.69 182 GLY A CA 1
ATOM 1445 C C . GLY A 1 182 ? -4.059 12.984 17.922 1 94.69 182 GLY A C 1
ATOM 1446 O O . GLY A 1 182 ? -3.938 13.68 18.922 1 94.69 182 GLY A O 1
ATOM 1447 N N . ALA A 1 183 ? -3.525 13.312 16.781 1 95.5 183 ALA A N 1
ATOM 1448 C CA . ALA A 1 183 ? -2.65 14.477 16.656 1 95.5 183 ALA A CA 1
ATOM 1449 C C . ALA A 1 183 ? -3.439 15.711 16.234 1 95.5 183 ALA A C 1
ATOM 1451 O O . ALA A 1 183 ? -3.07 16.406 15.281 1 95.5 183 ALA A O 1
ATOM 1452 N N . LEU A 1 184 ? -4.387 15.969 17 1 95.44 184 LEU A N 1
ATOM 1453 C CA . LEU A 1 184 ? -5.258 17.109 16.703 1 95.44 184 LEU A CA 1
ATOM 1454 C C . LEU A 1 184 ? -4.469 18.406 16.688 1 95.44 184 LEU A C 1
ATOM 1456 O O . LEU A 1 184 ? -4.738 19.297 15.875 1 95.44 184 LEU A O 1
ATOM 1460 N N . GLU A 1 185 ? -3.492 18.5 17.5 1 93.5 185 GLU A N 1
ATOM 1461 C CA . GLU A 1 185 ? -2.719 19.734 17.656 1 93.5 185 GLU A CA 1
ATOM 1462 C C . GLU A 1 185 ? -1.907 20.031 16.391 1 93.5 185 GLU A C 1
ATOM 1464 O O . GLU A 1 185 ? -1.46 21.156 16.188 1 93.5 185 GLU A O 1
ATOM 1469 N N . GLN A 1 186 ? -1.732 19 15.602 1 94.88 186 GLN A N 1
ATOM 1470 C CA . GLN A 1 186 ? -0.961 19.172 14.375 1 94.88 186 GLN A CA 1
ATOM 1471 C C . GLN A 1 186 ? -1.854 19.625 13.219 1 94.88 186 GLN A C 1
ATOM 1473 O O . GLN A 1 186 ? -1.384 19.781 12.086 1 94.88 186 GLN A O 1
ATOM 1478 N N . THR A 1 187 ? -3.115 19.797 13.477 1 95.75 187 THR A N 1
ATOM 1479 C CA . THR A 1 187 ? -4.078 20.172 12.445 1 95.75 187 THR A CA 1
ATOM 1480 C C . THR A 1 187 ? -4.707 21.531 12.75 1 95.75 187 THR A C 1
ATOM 1482 O O . THR A 1 187 ? -4.629 22.016 13.883 1 95.75 187 THR A O 1
ATOM 1485 N N . PRO A 1 188 ? -5.285 22.109 11.742 1 94.69 188 PRO A N 1
ATOM 1486 C CA . PRO A 1 188 ? -5.973 23.375 11.977 1 94.69 188 PRO A CA 1
ATOM 1487 C C . PRO A 1 188 ? -7.418 23.188 12.438 1 94.69 188 PRO A C 1
ATOM 1489 O O . PRO A 1 188 ? -8.188 24.156 12.477 1 94.69 188 PRO A O 1
ATOM 1492 N N . PHE A 1 189 ? -7.809 22.031 12.82 1 96.06 189 PHE A N 1
ATOM 1493 C CA . PHE A 1 189 ? -9.195 21.734 13.141 1 96.06 189 PHE A CA 1
ATOM 1494 C C . PHE A 1 189 ? -9.562 22.234 14.531 1 96.06 189 PHE A C 1
ATOM 1496 O O . PHE A 1 189 ? -8.75 22.156 15.461 1 96.06 189 PHE A O 1
ATOM 1503 N N . THR A 1 190 ? -10.75 22.734 14.602 1 96 190 THR A N 1
ATOM 1504 C CA . THR A 1 190 ? -11.336 23.125 15.883 1 96 190 THR A CA 1
ATOM 1505 C C . THR A 1 190 ? -12.633 22.359 16.141 1 96 190 THR A C 1
ATOM 1507 O O . THR A 1 190 ? -13.438 22.172 15.219 1 96 190 THR A O 1
ATOM 1510 N N . LEU A 1 191 ? -12.859 21.984 17.328 1 95.88 191 LEU A N 1
ATOM 1511 C CA . LEU A 1 191 ? -14.047 21.219 17.672 1 95.88 191 LEU A CA 1
ATOM 1512 C C . LEU A 1 191 ? -15.297 22.094 17.578 1 95.88 191 LEU A C 1
ATOM 1514 O O . LEU A 1 191 ? -15.328 23.203 18.125 1 95.88 191 LEU A O 1
ATOM 1518 N N . GLU A 1 192 ? -16.25 21.625 16.922 1 94.31 192 GLU A N 1
ATOM 1519 C CA . GLU A 1 192 ? -17.516 22.344 16.766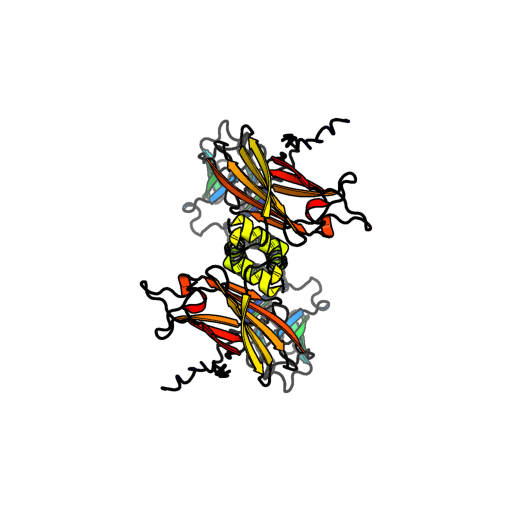 1 94.31 192 GLU A CA 1
ATOM 1520 C C . GLU A 1 192 ? -18.625 21.719 17.594 1 94.31 192 GLU A C 1
ATOM 1522 O O . GLU A 1 192 ? -19.391 22.422 18.266 1 94.31 192 GLU A O 1
ATOM 1527 N N . GLU A 1 193 ? -18.734 20.453 17.391 1 92.06 193 GLU A N 1
ATOM 1528 C CA . GLU A 1 193 ? -19.812 19.719 18.047 1 92.06 193 GLU A CA 1
ATOM 1529 C C . GLU A 1 193 ? -19.359 18.312 18.422 1 92.06 193 GLU A C 1
ATOM 1531 O O . GLU A 1 193 ? -18.469 17.75 17.781 1 92.06 193 GLU A O 1
ATOM 1536 N N . ALA A 1 194 ? -19.922 17.781 19.469 1 92.25 194 ALA A N 1
ATOM 1537 C CA . ALA A 1 194 ? -19.656 16.406 19.875 1 92.25 194 ALA A CA 1
ATOM 1538 C C . ALA A 1 194 ? -20.938 15.695 20.281 1 92.25 194 ALA A C 1
ATOM 1540 O O . ALA A 1 194 ? -21.844 16.312 20.859 1 92.25 194 ALA A O 1
ATOM 1541 N N . PHE A 1 195 ? -20.984 14.461 19.922 1 89.31 195 PHE A N 1
ATOM 1542 C CA . PHE A 1 195 ? -22.125 13.625 20.25 1 89.31 195 PHE A CA 1
ATOM 1543 C C . PHE A 1 195 ? -21.688 12.25 20.734 1 89.31 195 PHE A C 1
ATOM 1545 O O . PHE A 1 195 ? -20.578 11.797 20.406 1 89.31 195 PHE A O 1
ATOM 1552 N N . SER A 1 196 ? -22.484 11.773 21.562 1 88.5 196 SER A N 1
ATOM 1553 C CA . SER A 1 196 ? -22.203 10.422 22.031 1 88.5 196 SER A CA 1
ATOM 1554 C C . SER A 1 196 ? -23.422 9.523 21.891 1 88.5 196 SER A C 1
ATOM 1556 O O . SER A 1 196 ? -24.562 10 21.906 1 88.5 196 SER A O 1
ATOM 1558 N N . GLY A 1 197 ? -23.141 8.336 21.594 1 85.19 197 GLY A N 1
ATOM 1559 C CA . GLY A 1 197 ? -24.172 7.309 21.516 1 85.19 197 GLY A CA 1
ATOM 1560 C C . GLY A 1 197 ? -23.672 5.941 21.953 1 85.19 197 GLY A C 1
ATOM 1561 O O . GLY A 1 197 ? -22.484 5.652 21.859 1 85.19 197 GLY A O 1
ATOM 1562 N N . LYS A 1 198 ? -24.625 5.238 22.516 1 84.12 198 LYS A N 1
ATOM 1563 C CA . LYS A 1 198 ? -24.297 3.887 22.953 1 84.12 198 LYS A CA 1
ATOM 1564 C C . LYS A 1 198 ? -25.344 2.883 22.484 1 84.12 198 LYS A C 1
ATOM 1566 O O . LYS A 1 198 ? -26.547 3.168 22.5 1 84.12 198 LYS A O 1
ATOM 1571 N N . ASP A 1 199 ? -24.859 1.88 21.844 1 79.75 199 ASP A N 1
ATOM 1572 C CA . ASP A 1 199 ? -25.719 0.741 21.562 1 79.75 199 ASP A CA 1
ATOM 1573 C C . ASP A 1 199 ? -25.234 -0.508 22.297 1 79.75 199 ASP A C 1
ATOM 1575 O O . ASP A 1 199 ? -24.391 -0.423 23.188 1 79.75 199 ASP A O 1
ATOM 1579 N N . GLU A 1 200 ? -25.906 -1.635 22.125 1 81.19 200 GLU A N 1
ATOM 1580 C CA . GLU A 1 200 ? -25.594 -2.863 22.859 1 81.19 200 GLU A CA 1
ATOM 1581 C C . GLU A 1 200 ? -24.172 -3.328 22.562 1 81.19 200 GLU A C 1
ATOM 1583 O O . GLU A 1 200 ? -23.5 -3.871 23.453 1 81.19 200 GLU A O 1
ATOM 1588 N N . ASP A 1 201 ? -23.719 -2.936 21.453 1 86.38 201 ASP A N 1
ATOM 1589 C CA . ASP A 1 201 ? -22.469 -3.564 21.031 1 86.38 201 ASP A CA 1
ATOM 1590 C C . ASP A 1 201 ? -21.328 -2.543 20.969 1 86.38 201 ASP A C 1
ATOM 1592 O O . ASP A 1 201 ? -20.172 -2.914 20.828 1 86.38 201 ASP A O 1
ATOM 1596 N N . SER A 1 202 ? -21.703 -1.324 21.078 1 89.31 202 SER A N 1
ATOM 1597 C CA . SER A 1 202 ? -20.641 -0.346 20.906 1 89.31 202 SER A CA 1
ATOM 1598 C C . SER A 1 202 ? -20.984 0.97 21.594 1 89.31 202 SER A C 1
ATOM 1600 O O . SER A 1 202 ? -22.156 1.293 21.781 1 89.31 202 SER A O 1
ATOM 1602 N N . ASN A 1 203 ? -19.938 1.609 22.125 1 92.25 203 ASN A N 1
ATOM 1603 C CA . ASN A 1 203 ? -19.984 2.998 22.562 1 92.25 203 ASN A CA 1
ATOM 1604 C C . ASN A 1 203 ? -19.25 3.918 21.594 1 92.25 203 ASN A C 1
ATOM 1606 O O . ASN A 1 203 ? -18.062 3.705 21.312 1 92.25 203 ASN A O 1
ATOM 1610 N N . VAL A 1 204 ? -20 4.918 21.062 1 91.75 204 VAL A N 1
ATOM 1611 C CA . VAL A 1 204 ? -19.422 5.766 20.031 1 91.75 204 VAL A CA 1
ATOM 1612 C C . VAL A 1 204 ? -19.516 7.23 20.453 1 91.75 204 VAL A C 1
ATOM 1614 O O . VAL A 1 204 ? -20.578 7.695 20.875 1 91.75 204 VAL A O 1
ATOM 1617 N N . ARG A 1 205 ? -18.391 7.895 20.406 1 93.5 205 ARG A N 1
ATOM 1618 C CA . ARG A 1 205 ? -18.344 9.344 20.531 1 93.5 205 ARG A CA 1
ATOM 1619 C C . ARG A 1 205 ? -17.922 10 19.219 1 93.5 205 ARG A C 1
ATOM 1621 O O . ARG A 1 205 ? -16.828 9.719 18.703 1 93.5 205 ARG A O 1
ATOM 1628 N N . ALA A 1 206 ? -18.797 10.836 18.734 1 94.44 206 ALA A N 1
ATOM 1629 C CA . ALA A 1 206 ? -18.516 11.531 17.469 1 94.44 206 ALA A CA 1
ATOM 1630 C C . ALA A 1 206 ? -18.234 13.008 17.719 1 94.44 206 ALA A C 1
ATOM 1632 O O . ALA A 1 206 ? -18.953 13.672 18.484 1 94.44 206 ALA A O 1
ATOM 1633 N N . SER A 1 207 ? -17.156 13.477 17.141 1 96.56 207 SER A N 1
ATOM 1634 C CA . SER A 1 207 ? -16.797 14.891 17.219 1 96.56 207 SER A CA 1
ATOM 1635 C C . SER A 1 207 ? -16.688 15.508 15.82 1 96.56 207 SER A C 1
ATOM 1637 O O . SER A 1 207 ? -16.016 14.953 14.938 1 96.56 207 SER A O 1
ATOM 1639 N N . VAL A 1 208 ? -17.359 16.609 15.641 1 96.31 208 VAL A N 1
ATOM 1640 C CA . VAL A 1 208 ? -17.297 17.328 14.375 1 96.31 208 VAL A CA 1
ATOM 1641 C C . VAL A 1 208 ? -16.328 18.5 14.5 1 96.31 208 VAL A C 1
ATOM 1643 O O . VAL A 1 208 ? -16.406 19.281 15.445 1 96.31 208 VAL A O 1
ATOM 1646 N N . PHE A 1 209 ? -15.414 18.562 13.539 1 96.81 209 PHE A N 1
ATOM 1647 C CA . PHE A 1 209 ? -14.391 19.594 13.555 1 96.81 209 PHE A CA 1
ATOM 1648 C C . PHE A 1 209 ? -14.508 20.5 12.32 1 96.81 209 PHE A C 1
ATOM 1650 O O . PHE A 1 209 ? -14.781 20 11.219 1 96.81 209 PHE A O 1
ATOM 1657 N N . ARG A 1 210 ? -14.266 21.703 12.578 1 96.19 210 ARG A N 1
ATOM 1658 C CA . ARG A 1 210 ? -14.18 22.688 11.508 1 96.19 210 ARG A CA 1
ATOM 1659 C C . ARG A 1 210 ? -12.727 23.062 11.227 1 96.19 210 ARG A C 1
ATOM 1661 O O . ARG A 1 210 ? -11.961 23.328 12.148 1 96.19 210 ARG A O 1
ATOM 1668 N N . GLY A 1 211 ? -12.375 22.953 9.938 1 93.38 211 GLY A N 1
ATOM 1669 C CA . GLY A 1 211 ? -11.023 23.312 9.531 1 93.38 211 GLY A CA 1
ATOM 1670 C C . GLY A 1 211 ? -11 24.391 8.461 1 93.38 211 GLY A C 1
ATOM 1671 O O . GLY A 1 211 ? -11.977 25.125 8.281 1 93.38 211 GLY A O 1
ATOM 1672 N N . LYS A 1 212 ? -9.797 24.547 7.895 1 93 212 LYS A N 1
ATOM 1673 C CA . LYS A 1 212 ? -9.625 25.5 6.797 1 93 212 LYS A CA 1
ATOM 1674 C C . LYS A 1 212 ? -10.188 24.953 5.492 1 93 212 LYS A C 1
ATOM 1676 O O . LYS A 1 212 ? -9.461 24.328 4.711 1 93 212 LYS A O 1
ATOM 1681 N N . GLY A 1 213 ? -11.461 25.219 5.266 1 92.75 213 GLY A N 1
ATOM 1682 C CA . GLY A 1 213 ? -12.102 24.75 4.047 1 92.75 213 GLY A CA 1
ATOM 1683 C C . GLY A 1 213 ? -12.391 23.266 4.07 1 92.75 213 GLY A C 1
ATOM 1684 O O . GLY A 1 213 ? -12.578 22.641 3.018 1 92.75 213 GLY A O 1
ATOM 1685 N N . LYS A 1 214 ? -12.266 22.734 5.242 1 95.62 214 LYS A N 1
ATOM 1686 C CA . LYS A 1 214 ? -12.5 21.297 5.383 1 95.62 214 LYS A CA 1
ATOM 1687 C C . LYS A 1 214 ? -13.273 20.984 6.66 1 95.62 214 LYS A C 1
ATOM 1689 O O . LYS A 1 214 ? -13.32 21.812 7.582 1 95.62 214 LYS A O 1
ATOM 1694 N N . VAL A 1 215 ? -13.914 19.844 6.68 1 96.75 215 VAL A N 1
ATOM 1695 C CA . VAL A 1 215 ? -14.641 19.359 7.852 1 96.75 215 VAL A CA 1
ATOM 1696 C C . VAL A 1 215 ? -14.18 17.953 8.203 1 96.75 215 VAL A C 1
ATOM 1698 O O . VAL A 1 215 ? -13.875 17.156 7.309 1 96.75 215 VAL A O 1
ATOM 1701 N N . ALA A 1 216 ? -14.07 17.734 9.461 1 97.88 216 ALA A N 1
ATOM 1702 C CA . ALA A 1 216 ? -13.672 16.406 9.906 1 97.88 216 ALA A CA 1
ATOM 1703 C C . ALA A 1 216 ? -14.656 15.859 10.945 1 97.88 216 ALA A C 1
ATOM 1705 O O . ALA A 1 216 ? -15.258 16.625 11.703 1 97.88 216 ALA A O 1
ATOM 1706 N N . VAL A 1 217 ? -14.852 14.617 10.891 1 97.12 217 VAL A N 1
ATOM 1707 C CA . VAL A 1 217 ? -15.602 13.906 11.914 1 97.12 217 VAL A CA 1
ATOM 1708 C C . VAL A 1 217 ? -14.758 12.766 12.484 1 97.12 217 VAL A C 1
ATOM 1710 O O . VAL A 1 217 ? -14.227 11.945 11.727 1 97.12 217 VAL A O 1
ATOM 1713 N N . VAL A 1 218 ? -14.594 12.766 13.742 1 97.38 218 VAL A N 1
ATOM 1714 C CA . VAL A 1 218 ? -13.82 11.719 14.406 1 97.38 218 VAL A CA 1
ATOM 1715 C C . VAL A 1 218 ? -14.734 10.859 15.273 1 97.38 218 VAL A C 1
ATOM 1717 O O . VAL A 1 218 ? -15.477 11.375 16.109 1 97.38 218 VAL A O 1
ATOM 1720 N N . PHE A 1 219 ? -14.672 9.562 15.047 1 95.5 219 PHE A N 1
ATOM 1721 C CA . PHE A 1 219 ? -15.422 8.602 15.844 1 95.5 219 PHE A CA 1
ATOM 1722 C C . PHE A 1 219 ? -14.5 7.828 16.781 1 95.5 219 PHE A C 1
ATOM 1724 O O . PHE A 1 219 ? -13.602 7.121 16.312 1 95.5 219 PHE A O 1
ATOM 1731 N N . LYS A 1 220 ? -14.695 8.047 17.969 1 95.69 220 LYS A N 1
ATOM 1732 C CA . LYS A 1 220 ? -14.086 7.148 18.953 1 95.69 220 LYS A CA 1
ATOM 1733 C C . LYS A 1 220 ? -15.016 5.996 19.297 1 95.69 220 LYS A C 1
ATOM 1735 O O . LYS A 1 220 ? -16.109 6.215 19.844 1 95.69 220 LYS A O 1
ATOM 1740 N N . VAL A 1 221 ? -14.578 4.789 19.016 1 94.38 221 VAL A N 1
ATOM 1741 C CA . VAL A 1 221 ? -15.445 3.625 19.156 1 94.38 221 VAL A CA 1
ATOM 1742 C C . VAL A 1 221 ? -14.875 2.672 20.203 1 94.38 221 VAL A C 1
ATOM 1744 O O . VAL A 1 221 ? -13.688 2.346 20.172 1 94.38 221 VAL A O 1
ATOM 1747 N N . LYS A 1 222 ? -15.68 2.309 21.062 1 94.69 222 LYS A N 1
ATOM 1748 C CA . LYS A 1 222 ? -15.375 1.217 21.984 1 94.69 222 LYS A CA 1
ATOM 1749 C C . LYS A 1 222 ? -16.203 -0.023 21.656 1 94.69 222 LYS A C 1
ATOM 1751 O O . LYS A 1 222 ? -17.438 0.039 21.625 1 94.69 222 LYS A O 1
ATOM 1756 N N . ASN A 1 223 ? -15.5 -1.09 21.438 1 94 223 ASN A N 1
ATOM 1757 C CA . ASN A 1 223 ? -16.188 -2.342 21.125 1 94 223 ASN A CA 1
ATOM 1758 C C . ASN A 1 223 ? -16.625 -3.061 22.391 1 94 223 ASN A C 1
ATOM 1760 O O . ASN A 1 223 ? -15.805 -3.566 23.156 1 94 223 ASN A O 1
ATOM 1764 N N . LEU A 1 224 ? -17.891 -3.135 22.531 1 92.94 224 LEU A N 1
ATOM 1765 C CA . LEU A 1 224 ? -18.438 -3.744 23.734 1 92.94 224 LEU A CA 1
ATOM 1766 C C . LEU A 1 224 ? -18.828 -5.195 23.484 1 92.94 224 LEU A C 1
ATOM 1768 O O . LEU A 1 224 ? -19.219 -5.906 24.422 1 92.94 224 LEU A O 1
ATOM 1772 N N . HIS A 1 225 ? -18.75 -5.531 22.234 1 89.12 225 HIS A N 1
ATOM 1773 C CA . HIS A 1 225 ? -19.125 -6.91 21.922 1 89.12 225 HIS A CA 1
ATOM 1774 C C . HIS A 1 225 ? -18.156 -7.898 22.578 1 89.12 225 HIS A C 1
ATOM 1776 O O . HIS A 1 225 ? -16.953 -7.676 22.594 1 89.12 225 HIS A O 1
ATOM 1782 N N . ALA A 1 226 ? -18.688 -8.977 23.016 1 86.75 226 ALA A N 1
ATOM 1783 C CA . ALA A 1 226 ? -17.891 -9.914 23.797 1 86.75 226 ALA A CA 1
ATOM 1784 C C . ALA A 1 226 ? -17.016 -10.773 22.891 1 86.75 226 ALA A C 1
ATOM 1786 O O . ALA A 1 226 ? -15.93 -11.211 23.297 1 86.75 226 ALA A O 1
ATOM 1787 N N . GLU A 1 227 ? -17.438 -11 21.688 1 86.19 227 GLU A N 1
ATOM 1788 C CA . GLU A 1 227 ? -16.75 -12.008 20.891 1 86.19 227 GLU A CA 1
ATOM 1789 C C . GLU A 1 227 ? -16.281 -11.438 19.562 1 86.19 227 GLU A C 1
ATOM 1791 O O . GLU A 1 227 ? -15.203 -11.797 19.078 1 86.19 227 GLU A O 1
ATOM 1796 N N . ASN A 1 228 ? -17.031 -10.523 19.062 1 84.88 228 ASN A N 1
ATOM 1797 C CA . ASN A 1 228 ? -16.766 -10.125 17.672 1 84.88 228 ASN A CA 1
ATOM 1798 C C . ASN A 1 228 ? -16.016 -8.805 17.609 1 84.88 228 ASN A C 1
ATOM 1800 O O . ASN A 1 228 ? -16.281 -7.887 18.391 1 84.88 228 ASN A O 1
ATOM 1804 N N . PRO A 1 229 ? -15.055 -8.727 16.641 1 88.81 229 PRO A N 1
ATOM 1805 C CA . PRO A 1 229 ? -14.383 -7.441 16.422 1 88.81 229 PRO A CA 1
ATOM 1806 C C . PRO A 1 229 ? -15.273 -6.43 15.703 1 88.81 229 PRO A C 1
ATOM 1808 O O . PRO A 1 229 ? -16.312 -6.797 15.156 1 88.81 229 PRO A O 1
ATOM 1811 N N . TRP A 1 230 ? -14.836 -5.219 15.922 1 90.38 230 TRP A N 1
ATOM 1812 C CA . TRP A 1 230 ? -15.539 -4.109 15.281 1 90.38 230 TRP A CA 1
ATOM 1813 C C . TRP A 1 230 ? -14.68 -3.486 14.18 1 90.38 230 TRP A C 1
ATOM 1815 O O . TRP A 1 230 ? -13.469 -3.311 14.359 1 90.38 230 TRP A O 1
ATOM 1825 N N . SER A 1 231 ? -15.258 -3.281 12.945 1 90.44 231 SER A N 1
ATOM 1826 C CA . SER A 1 231 ? -14.547 -2.559 11.898 1 90.44 231 SER A CA 1
ATOM 1827 C C . SER A 1 231 ? -15.516 -1.775 11.008 1 90.44 231 SER A C 1
ATOM 1829 O O . SER A 1 231 ? -16.719 -2.059 10.992 1 90.44 231 SER A O 1
ATOM 1831 N N . VAL A 1 232 ? -14.922 -0.735 10.383 1 88.69 232 VAL A N 1
ATOM 1832 C CA . VAL A 1 232 ? -15.711 0.043 9.438 1 88.69 232 VAL A CA 1
ATOM 1833 C C . VAL A 1 232 ? -15.797 -0.699 8.109 1 88.69 232 VAL A C 1
ATOM 1835 O O . VAL A 1 232 ? -14.781 -1.113 7.551 1 88.69 232 VAL A O 1
ATOM 1838 N N . GLN A 1 233 ? -17 -0.9 7.703 1 84.75 233 GLN A N 1
ATOM 1839 C CA . GLN A 1 233 ? -17.203 -1.503 6.387 1 84.75 233 GLN A CA 1
ATOM 1840 C C . GLN A 1 233 ? -17.281 -0.436 5.301 1 84.75 233 GLN A C 1
ATOM 1842 O O . GLN A 1 233 ? -16.688 -0.577 4.234 1 84.75 233 GLN A O 1
ATOM 1847 N N . ARG A 1 234 ? -18.016 0.585 5.664 1 88.44 234 ARG A N 1
ATOM 1848 C CA . ARG A 1 234 ? -18.266 1.584 4.625 1 88.44 234 ARG A CA 1
ATOM 1849 C C . ARG A 1 234 ? -18.609 2.936 5.242 1 88.44 234 ARG A C 1
ATOM 1851 O O . ARG A 1 234 ? -19.25 3 6.293 1 88.44 234 ARG A O 1
ATOM 1858 N N . VAL A 1 235 ? -18.094 3.955 4.617 1 93.12 235 VAL A N 1
ATOM 1859 C CA . VAL A 1 235 ? -18.453 5.328 4.945 1 93.12 235 VAL A CA 1
ATOM 1860 C C . VAL A 1 235 ? -19.078 6.008 3.729 1 93.12 235 VAL A C 1
ATOM 1862 O O . VAL A 1 235 ? -18.516 5.961 2.631 1 93.12 235 VAL A O 1
ATOM 1865 N N . GLN A 1 236 ? -20.25 6.535 3.957 1 94.19 236 GLN A N 1
ATOM 1866 C CA . GLN A 1 236 ? -20.953 7.172 2.846 1 94.19 236 GLN A CA 1
ATOM 1867 C C . GLN A 1 236 ? -21.25 8.633 3.15 1 94.19 236 GLN A C 1
ATOM 1869 O O . GLN A 1 236 ? -21.781 8.953 4.215 1 94.19 236 GLN A O 1
ATOM 1874 N N . LEU A 1 237 ? -20.844 9.484 2.297 1 95.5 237 LEU A N 1
ATOM 1875 C CA . LEU A 1 237 ? -21.156 10.914 2.348 1 95.5 237 LEU A CA 1
ATOM 1876 C C . LEU A 1 237 ? -22.062 11.305 1.187 1 95.5 237 LEU A C 1
ATOM 1878 O O . LEU A 1 237 ? -21.781 10.984 0.031 1 95.5 237 LEU A O 1
ATOM 1882 N N . SER A 1 238 ? -23.172 11.945 1.539 1 95.75 238 SER A N 1
ATOM 1883 C CA . SER A 1 238 ? -24.109 12.328 0.48 1 95.75 238 SER A CA 1
ATOM 1884 C C . SER A 1 238 ? -24.75 13.68 0.77 1 95.75 238 SER A C 1
ATOM 1886 O O . SER A 1 238 ? -24.797 14.117 1.924 1 95.75 238 SER A O 1
ATOM 1888 N N . THR A 1 239 ? -25.188 14.273 -0.259 1 94.56 239 THR A N 1
ATOM 1889 C CA . THR A 1 239 ? -25.859 15.562 -0.11 1 94.56 239 THR A CA 1
ATOM 1890 C C . THR A 1 239 ? -27.297 15.367 0.377 1 94.56 239 THR A C 1
ATOM 1892 O O . THR A 1 239 ? -27.922 14.352 0.08 1 94.56 239 THR A O 1
ATOM 1895 N N . LEU A 1 240 ? -27.656 16.328 1.146 1 92.19 240 LEU A N 1
ATOM 1896 C CA . LEU A 1 240 ? -29.062 16.406 1.539 1 92.19 240 LEU A CA 1
ATOM 1897 C C . LEU A 1 240 ? -29.781 17.5 0.762 1 92.19 240 LEU A C 1
ATOM 1899 O O . LEU A 1 240 ? -29.266 18.609 0.598 1 92.19 240 LEU A O 1
ATOM 1903 N N . PRO A 1 241 ? -31 17.281 0.195 1 87.56 241 PRO A N 1
ATOM 1904 C CA . PRO A 1 241 ? -31.766 16.047 0.369 1 87.56 241 PRO A CA 1
ATOM 1905 C C . PRO A 1 241 ? -31.594 15.078 -0.801 1 87.56 241 PRO A C 1
ATOM 1907 O O . PRO A 1 241 ? -32.156 13.984 -0.79 1 87.56 241 PRO A O 1
ATOM 1910 N N . ASP A 1 242 ? -30.812 15.344 -1.768 1 89.12 242 ASP A N 1
ATOM 1911 C CA . ASP A 1 242 ? -30.766 14.648 -3.047 1 89.12 242 ASP A CA 1
ATOM 1912 C C . ASP A 1 242 ? -30.047 13.305 -2.91 1 89.12 242 ASP A C 1
ATOM 1914 O O . ASP A 1 242 ? -30.266 12.391 -3.717 1 89.12 242 ASP A O 1
ATOM 1918 N N . GLY A 1 243 ? -29.188 13.188 -2.057 1 90.06 243 GLY A N 1
ATOM 1919 C CA . GLY A 1 243 ? -28.516 11.914 -1.823 1 90.06 243 GLY A CA 1
ATOM 1920 C C . GLY A 1 243 ? -27.375 11.656 -2.787 1 90.06 243 GLY A C 1
ATOM 1921 O O . GLY A 1 243 ? -27.062 10.5 -3.096 1 90.06 243 GLY A O 1
ATOM 1922 N N . LYS A 1 244 ? -26.828 12.672 -3.352 1 93.31 244 LYS A N 1
ATOM 1923 C CA . LYS A 1 244 ? -25.703 12.5 -4.254 1 93.31 244 LYS A CA 1
ATOM 1924 C C . LYS A 1 244 ? -24.422 12.156 -3.484 1 93.31 244 LYS A C 1
ATOM 1926 O O . LYS A 1 244 ? -24.031 12.875 -2.562 1 93.31 244 LYS A O 1
ATOM 1931 N N . GLU A 1 245 ? -23.828 11.148 -3.957 1 94.12 245 GLU A N 1
ATOM 1932 C CA . GLU A 1 245 ? -22.656 10.656 -3.252 1 94.12 245 GLU A CA 1
ATOM 1933 C C . GLU A 1 245 ? -21.453 11.594 -3.43 1 94.12 245 GLU A C 1
ATOM 1935 O O . GLU A 1 245 ? -21.25 12.133 -4.516 1 94.12 245 GLU A O 1
ATOM 1940 N N . ARG A 1 246 ? -20.688 11.781 -2.332 1 94.5 246 ARG A N 1
ATOM 1941 C CA . ARG A 1 246 ? -19.469 12.586 -2.32 1 94.5 246 ARG A CA 1
ATOM 1942 C C . ARG A 1 246 ? -18.281 11.773 -1.8 1 94.5 246 ARG A C 1
ATOM 1944 O O . ARG A 1 246 ? -18.469 10.805 -1.059 1 94.5 246 ARG A O 1
ATOM 1951 N N . SER A 1 247 ? -17.156 12.227 -2.232 1 92.5 247 SER A N 1
ATOM 1952 C CA . SER A 1 247 ? -15.938 11.547 -1.787 1 92.5 247 SER A CA 1
ATOM 1953 C C . SER A 1 247 ? -15.523 12.008 -0.393 1 92.5 247 SER A C 1
ATOM 1955 O O . SER A 1 247 ? -15.734 13.172 -0.031 1 92.5 247 SER A O 1
ATOM 1957 N N . VAL A 1 248 ? -14.953 11.07 0.396 1 94.56 248 VAL A N 1
ATOM 1958 C CA . VAL A 1 248 ? -14.453 11.367 1.731 1 94.56 248 VAL A CA 1
ATOM 1959 C C . VAL A 1 248 ? -13.18 10.57 1.997 1 94.56 248 VAL A C 1
ATOM 1961 O O . VAL A 1 248 ? -12.961 9.516 1.389 1 94.56 248 VAL A O 1
ATOM 1964 N N . ALA A 1 249 ? -12.32 11.18 2.781 1 96.5 249 ALA A N 1
ATOM 1965 C CA . ALA A 1 249 ? -11.117 10.469 3.221 1 96.5 249 ALA A CA 1
ATOM 1966 C C . ALA A 1 249 ? -11.344 9.805 4.578 1 96.5 249 ALA A C 1
ATOM 1968 O O . ALA A 1 249 ? -11.852 10.438 5.508 1 96.5 249 ALA A O 1
ATOM 1969 N N . VAL A 1 250 ? -10.953 8.539 4.652 1 95.25 250 VAL A N 1
ATOM 1970 C CA . VAL A 1 250 ? -11.18 7.789 5.883 1 95.25 250 VAL A CA 1
ATOM 1971 C C . VAL A 1 250 ? -9.867 7.148 6.344 1 95.25 250 VAL A C 1
ATOM 1973 O O . VAL A 1 250 ? -9.125 6.594 5.535 1 95.25 250 VAL A O 1
ATOM 1976 N N . ARG A 1 251 ? -9.562 7.336 7.629 1 95.56 251 ARG A N 1
ATOM 1977 C CA . ARG A 1 251 ? -8.469 6.629 8.281 1 95.56 251 ARG A CA 1
ATOM 1978 C C . ARG A 1 251 ? -8.906 6.059 9.625 1 95.56 251 ARG A C 1
ATOM 1980 O O . ARG A 1 251 ? -9.641 6.703 10.367 1 95.56 251 ARG A O 1
ATOM 1987 N N . SER A 1 252 ? -8.469 4.855 9.867 1 93.81 252 SER A N 1
ATOM 1988 C CA . SER A 1 252 ? -8.719 4.215 11.148 1 93.81 252 SER A CA 1
ATOM 1989 C C . SER A 1 252 ? -7.418 3.941 11.898 1 93.81 252 SER A C 1
ATOM 1991 O O . SER A 1 252 ? -6.398 3.613 11.281 1 93.81 252 SER A O 1
ATOM 1993 N N . SER A 1 253 ? -7.516 4.113 13.18 1 91.81 253 SER A N 1
ATOM 1994 C CA . SER A 1 253 ? -6.336 3.84 14 1 91.81 253 SER A CA 1
ATOM 1995 C C . SER A 1 253 ? -5.977 2.359 13.969 1 91.81 253 SER A C 1
ATOM 1997 O O . SER A 1 253 ? -4.801 1.999 14.086 1 91.81 253 SER A O 1
ATOM 1999 N N . VAL A 1 254 ? -6.969 1.573 13.859 1 89.94 254 VAL A N 1
ATOM 2000 C CA . VAL A 1 254 ? -6.773 0.129 13.781 1 89.94 254 VAL A CA 1
ATOM 2001 C C . VAL A 1 254 ? -7.711 -0.466 12.734 1 89.94 254 VAL A C 1
ATOM 2003 O O . VAL A 1 254 ? -8.773 0.093 12.461 1 89.94 254 VAL A O 1
ATOM 2006 N N . ARG A 1 255 ? -7.25 -1.514 12.195 1 85.19 255 ARG A N 1
ATOM 2007 C CA . ARG A 1 255 ? -8.078 -2.15 11.172 1 85.19 255 ARG A CA 1
ATOM 2008 C C . ARG A 1 255 ? -9.344 -2.736 11.781 1 85.19 255 ARG A C 1
ATOM 2010 O O . ARG A 1 255 ? -10.438 -2.559 11.234 1 85.19 255 ARG A O 1
ATOM 2017 N N . GLU A 1 256 ? -9.117 -3.434 12.883 1 90.5 256 GLU A N 1
ATOM 2018 C CA . GLU A 1 256 ? -10.219 -4.039 13.625 1 90.5 256 GLU A CA 1
ATOM 2019 C C . GLU A 1 256 ? -10.07 -3.795 15.125 1 90.5 256 GLU A C 1
ATOM 2021 O O . GLU A 1 256 ? -9 -4.004 15.695 1 90.5 256 GLU A O 1
ATOM 2026 N N . ILE A 1 257 ? -11.188 -3.365 15.641 1 92.44 257 ILE A N 1
ATOM 2027 C CA . ILE A 1 257 ? -11.195 -3.152 17.078 1 92.44 257 ILE A CA 1
ATOM 2028 C C . ILE A 1 257 ? -11.602 -4.445 17.797 1 92.44 257 ILE A C 1
ATOM 2030 O O . ILE A 1 257 ? -12.734 -4.902 17.656 1 92.44 257 ILE A O 1
ATOM 2034 N N . PRO A 1 258 ? -10.719 -5.051 18.531 1 92.81 258 PRO A N 1
ATOM 2035 C CA . PRO A 1 258 ? -11.062 -6.289 19.234 1 92.81 258 PRO A CA 1
ATOM 2036 C C . PRO A 1 258 ? -12.109 -6.074 20.328 1 92.81 258 PRO A C 1
ATOM 2038 O O . PRO A 1 258 ? -12.359 -4.938 20.734 1 92.81 258 PRO A O 1
ATOM 2041 N N . PRO A 1 259 ? -12.672 -7.227 20.781 1 92.06 259 PRO A N 1
ATOM 2042 C CA . PRO A 1 259 ? -13.633 -7.109 21.875 1 92.06 259 PRO A CA 1
ATOM 2043 C C . PRO A 1 259 ? -13.047 -6.43 23.109 1 92.06 259 PRO A C 1
ATOM 2045 O O . PRO A 1 259 ? -11.945 -6.781 23.547 1 92.06 259 PRO A O 1
ATOM 2048 N N . GLY A 1 260 ? -13.773 -5.469 23.578 1 93.75 260 GLY A N 1
ATOM 2049 C CA . GLY A 1 260 ? -13.312 -4.723 24.734 1 93.75 260 GLY A CA 1
ATOM 2050 C C . GLY A 1 260 ? -12.344 -3.609 24.375 1 93.75 260 GLY A C 1
ATOM 2051 O O . GLY A 1 260 ? -12.008 -2.777 25.219 1 93.75 260 GLY A O 1
ATOM 2052 N N . GLY A 1 261 ? -11.953 -3.596 23.156 1 95.25 261 GLY A N 1
ATOM 2053 C CA . GLY A 1 261 ? -10.977 -2.611 22.719 1 95.25 261 GLY A CA 1
ATOM 2054 C C . GLY A 1 261 ? -11.602 -1.318 22.234 1 95.25 261 GLY A C 1
ATOM 2055 O O . GLY A 1 261 ? -12.828 -1.18 22.25 1 95.25 261 GLY A O 1
ATOM 2056 N N . ALA A 1 262 ? -10.688 -0.356 21.953 1 95.38 262 ALA A N 1
ATOM 2057 C CA . ALA A 1 262 ? -11.133 0.939 21.438 1 95.38 262 ALA A CA 1
ATOM 2058 C C . ALA A 1 262 ? -10.328 1.35 20.219 1 95.38 262 ALA A C 1
ATOM 2060 O O . ALA A 1 262 ? -9.219 0.862 20 1 95.38 262 ALA A O 1
ATOM 2061 N N . GLY A 1 263 ? -11 2.145 19.375 1 95.31 263 GLY A N 1
ATOM 2062 C CA . GLY A 1 263 ? -10.359 2.664 18.172 1 95.31 263 GLY A CA 1
ATOM 2063 C C . GLY A 1 263 ? -10.945 3.988 17.719 1 95.31 263 GLY A C 1
ATOM 2064 O O . GLY A 1 263 ? -11.922 4.473 18.281 1 95.31 263 GLY A O 1
ATOM 2065 N N . VAL A 1 264 ? -10.203 4.586 16.781 1 96.12 264 VAL A N 1
ATOM 2066 C CA . VAL A 1 264 ? -10.617 5.887 16.281 1 96.12 264 VAL A CA 1
ATOM 2067 C C . VAL A 1 264 ? -10.766 5.82 14.758 1 96.12 264 VAL A C 1
ATOM 2069 O O . VAL A 1 264 ? -9.93 5.227 14.07 1 96.12 264 VAL A O 1
ATOM 2072 N N . VAL A 1 265 ? -11.852 6.297 14.273 1 95.62 265 VAL A N 1
ATOM 2073 C CA . VAL A 1 265 ? -12.062 6.484 12.844 1 95.62 265 VAL A CA 1
ATOM 2074 C C . VAL A 1 265 ? -12.195 7.973 12.523 1 95.62 265 VAL A C 1
ATOM 2076 O O . VAL A 1 265 ? -13.055 8.656 13.078 1 95.62 265 VAL A O 1
ATOM 2079 N N . ALA A 1 266 ? -11.297 8.438 11.68 1 97.62 266 ALA A N 1
ATOM 2080 C CA . ALA A 1 266 ? -11.312 9.844 11.289 1 97.62 266 ALA A CA 1
ATOM 2081 C C . ALA A 1 266 ? -11.727 10.008 9.836 1 97.62 266 ALA A C 1
ATOM 2083 O O . ALA A 1 266 ? -11.25 9.281 8.961 1 97.62 266 ALA A O 1
ATOM 2084 N N . ILE A 1 267 ? -12.641 10.906 9.633 1 97.5 267 ILE A N 1
ATOM 2085 C CA . ILE A 1 267 ? -13.18 11.18 8.312 1 97.5 267 ILE A CA 1
ATOM 2086 C C . ILE A 1 267 ? -13 12.664 7.98 1 97.5 267 ILE A C 1
ATOM 2088 O O . ILE A 1 267 ? -13.312 13.531 8.797 1 97.5 267 ILE A O 1
ATOM 2092 N N . VAL A 1 268 ? -12.484 12.953 6.793 1 97.44 268 VAL A N 1
ATOM 2093 C CA . VAL A 1 268 ? -12.289 14.336 6.371 1 97.44 268 VAL A CA 1
ATOM 2094 C C . VAL A 1 268 ? -12.961 14.562 5.02 1 97.44 268 VAL A C 1
ATOM 2096 O O . VAL A 1 268 ? -12.82 13.75 4.105 1 97.44 268 VAL A O 1
ATOM 2099 N N . ALA A 1 269 ? -13.68 15.594 4.949 1 96.25 269 ALA A N 1
ATOM 2100 C CA . ALA A 1 269 ? -14.312 16.016 3.701 1 96.25 269 ALA A CA 1
ATOM 2101 C C . ALA A 1 269 ? -13.859 17.406 3.297 1 96.25 269 ALA A C 1
ATOM 2103 O O . ALA A 1 269 ? -13.734 18.297 4.145 1 96.25 269 ALA A O 1
ATOM 2104 N N . ASP A 1 270 ? -13.641 17.469 2.016 1 95.69 270 ASP A N 1
ATOM 2105 C CA . ASP A 1 270 ? -13.297 18.781 1.468 1 95.69 270 ASP A CA 1
ATOM 2106 C C . ASP A 1 270 ? -14.531 19.672 1.38 1 95.69 270 ASP A C 1
ATOM 2108 O O . ASP A 1 270 ? -15.648 19.188 1.188 1 95.69 270 ASP A O 1
ATOM 2112 N N . GLY A 1 271 ? -14.258 20.922 1.441 1 94.19 271 GLY A N 1
ATOM 2113 C CA . GLY A 1 271 ? -15.352 21.875 1.343 1 94.19 271 GLY A CA 1
ATOM 2114 C C . GLY A 1 271 ? -16.125 21.75 0.043 1 94.19 271 GLY A C 1
ATOM 2115 O O . GLY A 1 271 ? -17.328 22.031 0 1 94.19 271 GLY A O 1
ATOM 2116 N N . SER A 1 272 ? -15.5 21.328 -0.947 1 93.62 272 SER A N 1
ATOM 2117 C CA . SER A 1 272 ? -16.141 21.188 -2.252 1 93.62 272 SER A CA 1
ATOM 2118 C C . SER A 1 272 ? -17.25 20.156 -2.215 1 93.62 272 SER A C 1
ATOM 2120 O O . SER A 1 272 ? -18.141 20.156 -3.076 1 93.62 272 SER A O 1
ATOM 2122 N N . ALA A 1 273 ? -17.172 19.297 -1.249 1 94.62 273 ALA A N 1
ATOM 2123 C CA . ALA A 1 273 ? -18.203 18.266 -1.128 1 94.62 273 ALA A CA 1
ATOM 2124 C C . ALA A 1 273 ? -19.562 18.891 -0.829 1 94.62 273 ALA A C 1
ATOM 2126 O O . ALA A 1 273 ? -20.609 18.297 -1.126 1 94.62 273 ALA A O 1
ATOM 2127 N N . PHE A 1 274 ? -19.547 20.062 -0.281 1 95 274 PHE A N 1
ATOM 2128 C CA . PHE A 1 274 ? -20.781 20.734 0.102 1 95 274 PHE A CA 1
ATOM 2129 C C . PHE A 1 274 ? -21.391 21.469 -1.092 1 95 274 PHE A C 1
ATOM 2131 O O . PHE A 1 274 ? -22.531 21.922 -1.025 1 95 274 PHE A O 1
ATOM 2138 N N . MET A 1 275 ? -20.609 21.547 -2.145 1 92.44 275 MET A N 1
ATOM 2139 C CA . MET A 1 275 ? -21.031 22.344 -3.291 1 92.44 275 MET A CA 1
ATOM 2140 C C . MET A 1 275 ? -21.734 21.469 -4.332 1 92.44 275 MET A C 1
ATOM 2142 O O . MET A 1 275 ? -21.156 20.484 -4.805 1 92.44 275 MET A O 1
ATOM 2146 N N . ASP A 1 276 ? -22.922 21.797 -4.641 1 90.75 276 ASP A N 1
ATOM 2147 C CA . ASP A 1 276 ? -23.672 21.141 -5.703 1 90.75 276 ASP A CA 1
ATOM 2148 C C . ASP A 1 276 ? -24.234 22.172 -6.688 1 90.75 276 ASP A C 1
ATOM 2150 O O . ASP A 1 276 ? -25.203 22.875 -6.379 1 90.75 276 ASP A O 1
ATOM 2154 N N . GLU A 1 277 ? -23.656 22.266 -7.863 1 89 277 GLU A N 1
ATOM 2155 C CA . GLU A 1 277 ? -24.078 23.203 -8.898 1 89 277 GLU A CA 1
ATOM 2156 C C . GLU A 1 277 ? -24.109 24.625 -8.359 1 89 277 GLU A C 1
ATOM 2158 O O . GLU A 1 277 ? -25.109 25.344 -8.531 1 89 277 GLU A O 1
ATOM 2163 N N . GLY A 1 278 ? -23.109 25 -7.566 1 88.38 278 GLY A N 1
ATOM 2164 C CA . GLY A 1 278 ? -22.938 26.359 -7.109 1 88.38 278 GLY A CA 1
ATOM 2165 C C . GLY A 1 278 ? -23.688 26.656 -5.828 1 88.38 278 GLY A C 1
ATOM 2166 O O . GLY A 1 278 ? -23.609 27.781 -5.301 1 88.38 278 GLY A O 1
ATOM 2167 N N . VAL A 1 279 ? -24.453 25.703 -5.348 1 91.38 279 VAL A N 1
ATOM 2168 C CA . VAL A 1 279 ? -25.25 25.922 -4.141 1 91.38 279 VAL A CA 1
ATOM 2169 C C . VAL A 1 279 ? -24.688 25.078 -2.996 1 91.38 279 VAL A C 1
ATOM 2171 O O . VAL A 1 279 ? -24.344 23.906 -3.189 1 91.38 279 VAL A O 1
ATOM 2174 N N . LEU A 1 280 ? -24.562 25.719 -1.886 1 93.44 280 LEU A N 1
ATOM 2175 C CA . LEU A 1 280 ? -24.109 24.984 -0.7 1 93.44 280 LEU A CA 1
ATOM 2176 C C . LEU A 1 280 ? -25.219 24.094 -0.158 1 93.44 280 LEU A C 1
ATOM 2178 O O . LEU A 1 280 ? -26.359 24.531 0.003 1 93.44 280 LEU A O 1
ATOM 2182 N N . LYS A 1 281 ? -24.828 22.844 0.097 1 94.31 281 LYS A N 1
ATOM 2183 C CA . LYS A 1 281 ? -25.781 21.875 0.626 1 94.31 281 LYS A CA 1
ATOM 2184 C C . LYS A 1 281 ? -25.266 21.25 1.92 1 94.31 281 LYS A C 1
ATOM 2186 O O . LYS A 1 281 ? -24.062 21.234 2.166 1 94.31 281 LYS A O 1
ATOM 2191 N N . ASP A 1 282 ? -26.234 20.844 2.67 1 95.5 282 ASP A N 1
ATOM 2192 C CA . ASP A 1 282 ? -25.859 20.031 3.826 1 95.5 282 ASP A CA 1
ATOM 2193 C C . ASP A 1 282 ? -25.531 18.594 3.41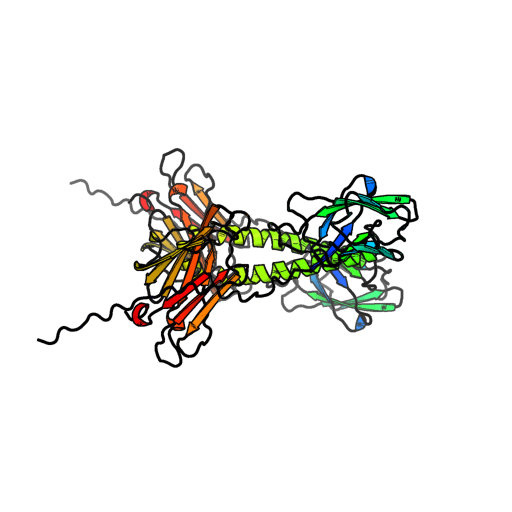4 1 95.5 282 ASP A C 1
ATOM 2195 O O . ASP A 1 282 ? -25.953 18.141 2.35 1 95.5 282 ASP A O 1
ATOM 2199 N N . LEU A 1 283 ? -24.703 17.953 4.246 1 96.12 283 LEU A N 1
ATOM 2200 C CA . LEU A 1 283 ? -24.281 16.594 3.924 1 96.12 283 LEU A CA 1
ATOM 2201 C C . LEU A 1 283 ? -24.734 15.625 5.012 1 96.12 283 LEU A C 1
ATOM 2203 O O . LEU A 1 283 ? -24.891 16.016 6.168 1 96.12 283 LEU A O 1
ATOM 2207 N N . SER A 1 284 ? -24.984 14.445 4.562 1 95.38 284 SER A N 1
ATOM 2208 C CA . SER A 1 284 ? -25.219 13.336 5.48 1 95.38 284 SER A CA 1
ATOM 2209 C C . SER A 1 284 ? -24.047 12.359 5.48 1 95.38 284 SER A C 1
ATOM 2211 O O . SER A 1 284 ? -23.609 11.922 4.418 1 95.38 284 SER A O 1
ATOM 2213 N N . LEU A 1 285 ? -23.516 12.055 6.637 1 94.94 285 LEU A N 1
ATOM 2214 C CA . LEU A 1 285 ? -22.438 11.094 6.812 1 94.94 285 LEU A CA 1
ATOM 2215 C C . LEU A 1 285 ? -22.922 9.852 7.543 1 94.94 285 LEU A C 1
ATOM 2217 O O . LEU A 1 285 ? -23.453 9.945 8.648 1 94.94 285 LEU A O 1
ATOM 2221 N N . GLU A 1 286 ? -22.688 8.719 6.863 1 92.75 286 GLU A N 1
ATOM 2222 C CA . GLU A 1 286 ? -23.109 7.445 7.449 1 92.75 286 GLU A CA 1
ATOM 2223 C C . GLU A 1 286 ? -21.922 6.488 7.566 1 92.75 286 GLU A C 1
ATOM 2225 O O . GLU A 1 286 ? -21.094 6.395 6.656 1 92.75 286 GLU A O 1
ATOM 2230 N N . VAL A 1 287 ? -21.859 5.863 8.719 1 91.62 287 VAL A N 1
ATOM 2231 C CA . VAL A 1 287 ? -20.812 4.871 8.953 1 91.62 287 VAL A CA 1
ATOM 2232 C C . VAL A 1 287 ? -21.438 3.502 9.188 1 91.62 287 VAL A C 1
ATOM 2234 O O . VAL A 1 287 ? -22.312 3.355 10.047 1 91.62 287 VAL A O 1
ATOM 2237 N N . TYR A 1 288 ? -20.922 2.559 8.398 1 89.69 288 TYR A N 1
ATOM 2238 C CA . TYR A 1 288 ? -21.438 1.199 8.508 1 89.69 288 TYR A CA 1
ATOM 2239 C C . TYR A 1 288 ? -20.375 0.256 9.055 1 89.69 288 TYR A C 1
ATOM 2241 O O . TYR A 1 288 ? -19.219 0.327 8.664 1 89.69 288 TYR A O 1
ATOM 2249 N N . ARG A 1 289 ? -20.859 -0.626 9.914 1 88.56 289 ARG A N 1
ATOM 2250 C CA . ARG A 1 289 ? -19.953 -1.607 10.508 1 88.56 289 ARG A CA 1
ATOM 2251 C C . ARG A 1 289 ? -19.875 -2.861 9.648 1 88.56 289 ARG A C 1
ATOM 2253 O O . ARG A 1 289 ? -20.578 -2.977 8.641 1 88.56 289 ARG A O 1
ATOM 2260 N N . GLN A 1 290 ? -19 -3.75 10.023 1 82.56 290 GLN A N 1
ATOM 2261 C CA . GLN A 1 290 ? -18.688 -4.934 9.234 1 82.56 290 GLN A CA 1
ATOM 2262 C C . GLN A 1 290 ? -19.906 -5.805 9.016 1 82.56 290 GLN A C 1
ATOM 2264 O O . GLN A 1 290 ? -19.984 -6.555 8.031 1 82.56 290 GLN A O 1
ATOM 2269 N N . ASP A 1 291 ? -20.859 -5.727 9.891 1 77.69 291 ASP A N 1
ATOM 2270 C CA . ASP A 1 291 ? -22.062 -6.543 9.742 1 77.69 291 ASP A CA 1
ATOM 2271 C C . ASP A 1 291 ? -23.109 -5.84 8.875 1 77.69 291 ASP A C 1
ATOM 2273 O O . ASP A 1 291 ? -24.203 -6.344 8.688 1 77.69 291 ASP A O 1
ATOM 2277 N N . GLY A 1 292 ? -22.812 -4.699 8.453 1 80.5 292 GLY A N 1
ATOM 2278 C CA . GLY A 1 292 ? -23.688 -3.986 7.535 1 80.5 292 GLY A CA 1
ATOM 2279 C C . GLY A 1 292 ? -24.625 -3.023 8.234 1 80.5 292 GLY A C 1
ATOM 2280 O O . GLY A 1 292 ? -25.344 -2.268 7.582 1 80.5 292 GLY A O 1
ATOM 2281 N N . GLN A 1 293 ? -24.562 -3.035 9.5 1 82.56 293 GLN A N 1
ATOM 2282 C CA . GLN A 1 293 ? -25.438 -2.141 10.258 1 82.56 293 GLN A CA 1
ATOM 2283 C C . GLN A 1 293 ? -24.859 -0.73 10.312 1 82.56 293 GLN A C 1
ATOM 2285 O O . GLN A 1 293 ? -23.641 -0.558 10.422 1 82.56 293 GLN A O 1
ATOM 2290 N N . ARG A 1 294 ? -25.797 0.17 10.297 1 83.06 294 ARG A N 1
ATOM 2291 C CA . ARG A 1 294 ? -25.375 1.56 10.422 1 83.06 294 ARG A CA 1
ATOM 2292 C C . ARG A 1 294 ? -24.984 1.886 11.859 1 83.06 294 ARG A C 1
ATOM 2294 O O . ARG A 1 294 ? -25.781 1.719 12.781 1 83.06 294 ARG A O 1
ATOM 2301 N N . GLN A 1 295 ? -23.797 2.379 11.961 1 83.06 295 GLN A N 1
ATOM 2302 C CA . GLN A 1 295 ? -23.234 2.682 13.273 1 83.06 295 GLN A CA 1
ATOM 2303 C C . GLN A 1 295 ? -23.5 4.133 13.664 1 83.06 295 GLN A C 1
ATOM 2305 O O . GLN A 1 295 ? -23.781 4.426 14.828 1 83.06 295 GLN A O 1
ATOM 2310 N N . ALA A 1 296 ? -23.328 4.965 12.742 1 85.25 296 ALA A N 1
ATOM 2311 C CA . ALA A 1 296 ? -23.453 6.387 13.047 1 85.25 296 ALA A CA 1
ATOM 2312 C C . ALA A 1 296 ? -24.016 7.16 11.859 1 85.25 296 ALA A C 1
ATOM 2314 O O . ALA A 1 296 ? -23.828 6.758 10.711 1 85.25 296 ALA A O 1
ATOM 2315 N N . TYR A 1 297 ? -24.828 8.164 12.141 1 88 297 TYR A N 1
ATOM 2316 C CA . TYR A 1 297 ? -25.359 9.133 11.188 1 88 297 TYR A CA 1
ATOM 2317 C C . TYR A 1 297 ? -25.141 10.555 11.672 1 88 297 TYR A C 1
ATOM 2319 O O . TYR A 1 297 ? -25.531 10.906 12.789 1 88 297 TYR A O 1
ATOM 2327 N N . VAL A 1 298 ? -24.406 11.32 10.867 1 90.62 298 VAL A N 1
ATOM 2328 C CA . VAL A 1 298 ? -24.109 12.703 11.219 1 90.62 298 VAL A CA 1
ATOM 2329 C C . VAL A 1 298 ? -24.516 13.625 10.078 1 90.62 298 VAL A C 1
ATOM 2331 O O . VAL A 1 298 ? -24.188 13.367 8.914 1 90.62 298 VAL A O 1
ATOM 2334 N N . THR A 1 299 ? -25.25 14.664 10.438 1 92.88 299 THR A N 1
ATOM 2335 C CA . THR A 1 299 ? -25.547 15.703 9.453 1 92.88 299 THR A CA 1
ATOM 2336 C C . THR A 1 299 ? -24.531 16.844 9.562 1 92.88 299 THR A C 1
ATOM 2338 O O . THR A 1 299 ? -24.281 17.359 10.656 1 92.88 299 THR A O 1
ATOM 2341 N N . LEU A 1 300 ? -23.953 17.156 8.453 1 94 300 LEU A N 1
ATOM 2342 C CA . LEU A 1 300 ? -22.969 18.234 8.406 1 94 300 LEU A CA 1
ATOM 2343 C C . LEU A 1 300 ? -23.562 19.484 7.773 1 94 300 LEU A C 1
ATOM 2345 O O . LEU A 1 300 ? -23.906 19.484 6.586 1 94 300 LEU A O 1
ATOM 2349 N N . ASP A 1 301 ? -23.578 20.484 8.609 1 94.12 301 ASP A N 1
ATOM 2350 C CA . ASP A 1 301 ? -24.125 21.766 8.164 1 94.12 301 ASP A CA 1
ATOM 2351 C C . ASP A 1 301 ? -23.141 22.5 7.25 1 94.12 301 ASP A C 1
ATOM 2353 O O . ASP A 1 301 ? -21.953 22.562 7.535 1 94.12 301 ASP A O 1
ATOM 2357 N N . HIS A 1 302 ? -23.672 23.078 6.152 1 93.38 302 HIS A N 1
ATOM 2358 C CA . HIS A 1 302 ? -22.812 23.766 5.203 1 93.38 302 HIS A CA 1
ATOM 2359 C C . HIS A 1 302 ? -22.141 24.969 5.848 1 93.38 302 HIS A C 1
ATOM 2361 O O . HIS A 1 302 ? -21.156 25.484 5.328 1 93.38 302 HIS A O 1
ATOM 2367 N N . ARG A 1 303 ? -22.547 25.516 6.938 1 91.25 303 ARG A N 1
ATOM 2368 C CA . ARG A 1 303 ? -21.953 26.656 7.641 1 91.25 303 ARG A CA 1
ATOM 2369 C C . ARG A 1 303 ? -20.594 26.281 8.219 1 91.25 303 ARG A C 1
ATOM 2371 O O . ARG A 1 303 ? -19.812 27.156 8.602 1 91.25 303 ARG A O 1
ATOM 2378 N N . LEU A 1 304 ? -20.328 24.938 8.297 1 92.38 304 LEU A N 1
ATOM 2379 C CA . LEU A 1 304 ? -19.047 24.484 8.797 1 92.38 304 LEU A CA 1
ATOM 2380 C C . LEU A 1 304 ? -17.906 24.938 7.875 1 92.38 304 LEU A C 1
ATOM 2382 O O . LEU A 1 304 ? -16.75 24.969 8.289 1 92.38 304 LEU A O 1
ATOM 2386 N N . ILE A 1 305 ? -18.219 25.203 6.551 1 88.12 305 ILE A N 1
ATOM 2387 C CA . ILE A 1 305 ? -17.172 25.594 5.609 1 88.12 305 ILE A CA 1
ATOM 2388 C C . ILE A 1 305 ? -17.281 27.094 5.332 1 88.12 305 ILE A C 1
ATOM 2390 O O . ILE A 1 305 ? -16.453 27.656 4.617 1 88.12 305 ILE A O 1
ATOM 2394 N N . ALA A 1 306 ? -18.422 27.812 5.562 1 68.94 306 ALA A N 1
ATOM 2395 C CA . ALA A 1 306 ? -18.719 29.188 5.199 1 68.94 306 ALA A CA 1
ATOM 2396 C C . ALA A 1 306 ? -17.781 30.156 5.906 1 68.94 306 ALA A C 1
ATOM 2398 O O . ALA A 1 306 ? -17.75 31.344 5.574 1 68.94 306 ALA A O 1
ATOM 2399 N N . ARG A 1 307 ? -16.594 30 6.52 1 54.22 307 ARG A N 1
ATOM 2400 C CA . ARG A 1 307 ? -16.078 31.25 7.059 1 54.22 307 ARG A CA 1
ATOM 2401 C C . ARG A 1 307 ? -15.367 32.062 5.98 1 54.22 307 ARG A C 1
ATOM 2403 O O . ARG A 1 307 ? -14.812 31.484 5.039 1 54.22 307 ARG A O 1
ATOM 2410 N N . MET B 1 1 ? 33.344 49.219 23.922 1 28.92 1 MET B N 1
ATOM 2411 C CA . MET B 1 1 ? 32.125 49.062 23.156 1 28.92 1 MET B CA 1
ATOM 2412 C C . MET B 1 1 ? 32.219 47.875 22.188 1 28.92 1 MET B C 1
ATOM 2414 O O . MET B 1 1 ? 32.875 48 21.141 1 28.92 1 MET B O 1
ATOM 2418 N N . ARG B 1 2 ? 32.438 46.625 22.609 1 32.69 2 ARG B N 1
ATOM 2419 C CA . ARG B 1 2 ? 32.938 45.438 21.906 1 32.69 2 ARG B CA 1
ATOM 2420 C C . ARG B 1 2 ? 31.922 44.938 20.875 1 32.69 2 ARG B C 1
ATOM 2422 O O . ARG B 1 2 ? 30.75 44.75 21.203 1 32.69 2 ARG B O 1
ATOM 2429 N N . LEU B 1 3 ? 32.125 45.312 19.594 1 28.28 3 LEU B N 1
ATOM 2430 C CA . LEU B 1 3 ? 31.328 45 18.406 1 28.28 3 LEU B CA 1
ATOM 2431 C C . LEU B 1 3 ? 31.094 43.5 18.297 1 28.28 3 LEU B C 1
ATOM 2433 O O . LEU B 1 3 ? 32.031 42.719 18.172 1 28.28 3 LEU B O 1
ATOM 2437 N N . LEU B 1 4 ? 30.078 42.938 18.953 1 28.56 4 LEU B N 1
ATOM 2438 C CA . LEU B 1 4 ? 29.641 41.562 18.922 1 28.56 4 LEU B CA 1
ATOM 2439 C C . LEU B 1 4 ? 29.375 41.094 17.5 1 28.56 4 LEU B C 1
ATOM 2441 O O . LEU B 1 4 ? 28.547 41.688 16.797 1 28.56 4 LEU B O 1
ATOM 2445 N N . LEU B 1 5 ? 30.422 40.625 16.797 1 29.48 5 LEU B N 1
ATOM 2446 C CA . LEU B 1 5 ? 30.359 40.125 15.438 1 29.48 5 LEU B CA 1
ATOM 2447 C C . LEU B 1 5 ? 29.281 39.031 15.312 1 29.48 5 LEU B C 1
ATOM 2449 O O . LEU B 1 5 ? 29.25 38.094 16.109 1 29.48 5 LEU B O 1
ATOM 2453 N N . PRO B 1 6 ? 28.172 39.375 14.672 1 32.44 6 PRO B N 1
ATOM 2454 C CA . PRO B 1 6 ? 27.062 38.438 14.469 1 32.44 6 PRO B CA 1
ATOM 2455 C C . PRO B 1 6 ? 27.484 37.156 13.758 1 32.44 6 PRO B C 1
ATOM 2457 O O . PRO B 1 6 ? 28.328 37.188 12.852 1 32.44 6 PRO B O 1
ATOM 2460 N N . PHE B 1 7 ? 27.766 36.062 14.445 1 30.5 7 PHE B N 1
ATOM 2461 C CA . PHE B 1 7 ? 28.047 34.719 13.945 1 30.5 7 PHE B CA 1
ATOM 2462 C C . PHE B 1 7 ? 27.047 34.312 12.859 1 30.5 7 PHE B C 1
ATOM 2464 O O . PHE B 1 7 ? 25.875 34.062 13.156 1 30.5 7 PHE B O 1
ATOM 2471 N N . GLN B 1 8 ? 27.172 34.906 11.641 1 27.77 8 GLN B N 1
ATOM 2472 C CA . GLN B 1 8 ? 26.422 34.5 10.461 1 27.77 8 GLN B CA 1
ATOM 2473 C C . GLN B 1 8 ? 26.609 33.031 10.156 1 27.77 8 GLN B C 1
ATOM 2475 O O . GLN B 1 8 ? 27.734 32.594 9.914 1 27.77 8 GLN B O 1
ATOM 2480 N N . SER B 1 9 ? 26 32.156 10.828 1 29.11 9 SER B N 1
ATOM 2481 C CA . SER B 1 9 ? 26 30.734 10.5 1 29.11 9 SER B CA 1
ATOM 2482 C C . SER B 1 9 ? 25.734 30.516 9.008 1 29.11 9 SER B C 1
ATOM 2484 O O . SER B 1 9 ? 24.672 30.875 8.5 1 29.11 9 SER B O 1
ATOM 2486 N N . ALA B 1 10 ? 26.75 30.688 8.172 1 26.88 10 ALA B N 1
ATOM 2487 C CA . ALA B 1 10 ? 26.766 30.391 6.738 1 26.88 10 ALA B CA 1
ATOM 2488 C C . ALA B 1 10 ? 26.406 28.922 6.492 1 26.88 10 ALA B C 1
ATOM 2490 O O . ALA B 1 10 ? 27.109 28.031 6.961 1 26.88 10 ALA B O 1
ATOM 2491 N N . LEU B 1 11 ? 25.234 28.641 6.484 1 29.72 11 LEU B N 1
ATOM 2492 C CA . LEU B 1 11 ? 24.734 27.328 6.102 1 29.72 11 LEU B CA 1
ATOM 2493 C C . LEU B 1 11 ? 25.172 26.969 4.684 1 29.72 11 LEU B C 1
ATOM 2495 O O . LEU B 1 11 ? 24.828 27.672 3.729 1 29.72 11 LEU B O 1
ATOM 2499 N N . PHE B 1 12 ? 26.484 26.5 4.531 1 27.34 12 PHE B N 1
ATOM 2500 C CA . PHE B 1 12 ? 27 26.047 3.246 1 27.34 12 PHE B CA 1
ATOM 2501 C C . PHE B 1 12 ? 26.266 24.797 2.777 1 27.34 12 PHE B C 1
ATOM 2503 O O . PHE B 1 12 ? 26.172 23.812 3.514 1 27.34 12 PHE B O 1
ATOM 2510 N N . VAL B 1 13 ? 25.297 24.953 1.983 1 30.7 13 VAL B N 1
ATOM 2511 C CA . VAL B 1 13 ? 24.734 23.844 1.228 1 30.7 13 VAL B CA 1
ATOM 2512 C C . VAL B 1 13 ? 25.766 23.297 0.258 1 30.7 13 VAL B C 1
ATOM 2514 O O . VAL B 1 13 ? 26.203 23.984 -0.658 1 30.7 13 VAL B O 1
ATOM 2517 N N . VAL B 1 14 ? 26.781 22.672 0.801 1 25.95 14 VAL B N 1
ATOM 2518 C CA . VAL B 1 14 ? 27.703 22.047 -0.141 1 25.95 14 VAL B CA 1
ATOM 2519 C C . VAL B 1 14 ? 27.031 20.844 -0.811 1 25.95 14 VAL B C 1
ATOM 2521 O O . VAL B 1 14 ? 26.562 19.938 -0.132 1 25.95 14 VAL B O 1
ATOM 2524 N N . LEU B 1 15 ? 26.609 21.094 -1.941 1 29 15 LEU B N 1
ATOM 2525 C CA . LEU B 1 15 ? 26.156 20.031 -2.842 1 29 15 LEU B CA 1
ATOM 2526 C C . LEU B 1 15 ? 27.312 19.094 -3.205 1 29 15 LEU B C 1
ATOM 2528 O O . LEU B 1 15 ? 28.281 19.531 -3.838 1 29 15 LEU B O 1
ATOM 2532 N N . VAL B 1 16 ? 27.906 18.5 -2.246 1 25.19 16 VAL B N 1
ATOM 2533 C CA . VAL B 1 16 ? 28.969 17.594 -2.666 1 25.19 16 VAL B CA 1
ATOM 2534 C C . VAL B 1 16 ? 28.359 16.422 -3.439 1 25.19 16 VAL B C 1
ATOM 2536 O O . VAL B 1 16 ? 27.453 15.742 -2.947 1 25.19 16 VAL B O 1
ATOM 2539 N N . ALA B 1 17 ? 28.609 16.422 -4.715 1 24.67 17 ALA B N 1
ATOM 2540 C CA . ALA B 1 17 ? 28.281 15.375 -5.68 1 24.67 17 ALA B CA 1
ATOM 2541 C C . ALA B 1 17 ? 29 14.07 -5.324 1 24.67 17 ALA B C 1
ATOM 2543 O O . ALA B 1 17 ? 30.188 13.906 -5.625 1 24.67 17 ALA B O 1
ATOM 2544 N N . SER B 1 18 ? 29.25 13.734 -4.141 1 23.2 18 SER B N 1
ATOM 2545 C CA . SER B 1 18 ? 29.938 12.453 -4.168 1 23.2 18 SER B CA 1
ATOM 2546 C C . SER B 1 18 ? 29.031 11.352 -4.723 1 23.2 18 SER B C 1
ATOM 2548 O O . SER B 1 18 ? 27.891 11.195 -4.27 1 23.2 18 SER B O 1
ATOM 2550 N N . ALA B 1 19 ? 29.391 10.93 -5.891 1 23.06 19 ALA B N 1
ATOM 2551 C CA . ALA B 1 19 ? 28.812 9.859 -6.703 1 23.06 19 ALA B CA 1
ATOM 2552 C C . ALA B 1 19 ? 28.812 8.539 -5.945 1 23.06 19 ALA B C 1
ATOM 2554 O O . ALA B 1 19 ? 29.859 7.898 -5.793 1 23.06 19 ALA B O 1
ATOM 2555 N N . ALA B 1 20 ? 28.609 8.469 -4.73 1 23.19 20 ALA B N 1
ATOM 2556 C CA . ALA B 1 20 ? 28.578 7.051 -4.375 1 23.19 20 ALA B CA 1
ATOM 2557 C C . ALA B 1 20 ? 27.594 6.281 -5.242 1 23.19 20 ALA B C 1
ATOM 2559 O O . ALA B 1 20 ? 26.422 6.664 -5.352 1 23.19 20 ALA B O 1
ATOM 2560 N N . LEU B 1 21 ? 28.062 5.625 -6.297 1 24.14 21 LEU B N 1
ATOM 2561 C CA . LEU B 1 21 ? 27.469 4.672 -7.23 1 24.14 21 LEU B CA 1
ATOM 2562 C C . LEU B 1 21 ? 26.656 3.621 -6.488 1 24.14 21 LEU B C 1
ATOM 2564 O O . LEU B 1 21 ? 27.219 2.701 -5.887 1 24.14 21 LEU B O 1
ATOM 2568 N N . ALA B 1 22 ? 26.031 4.023 -5.484 1 26.64 22 ALA B N 1
ATOM 2569 C CA . ALA B 1 22 ? 25.188 2.922 -5.012 1 26.64 22 ALA B CA 1
ATOM 2570 C C . ALA B 1 22 ? 24.594 2.15 -6.18 1 26.64 22 ALA B C 1
ATOM 2572 O O . ALA B 1 22 ? 24.016 2.746 -7.098 1 26.64 22 ALA B O 1
ATOM 2573 N N . GLY B 1 23 ? 25.125 1.077 -6.547 1 27.64 23 GLY B N 1
ATOM 2574 C CA . GLY B 1 23 ? 24.844 0.127 -7.613 1 27.64 23 GLY B CA 1
ATOM 2575 C C . GLY B 1 23 ? 23.359 -0.071 -7.863 1 27.64 23 GLY B C 1
ATOM 2576 O O . GLY B 1 23 ? 22.562 -0.158 -6.922 1 27.64 23 GLY B O 1
ATOM 2577 N N . GLU B 1 24 ? 22.781 0.692 -8.719 1 31.73 24 GLU B N 1
ATOM 2578 C CA . GLU B 1 24 ? 21.547 0.38 -9.422 1 31.73 24 GLU B CA 1
ATOM 2579 C C . GLU B 1 24 ? 21.266 -1.12 -9.406 1 31.73 24 GLU B C 1
ATOM 2581 O O . GLU B 1 24 ? 21.875 -1.88 -10.156 1 31.73 24 GLU B O 1
ATOM 2586 N N . ARG B 1 25 ? 21.344 -1.655 -8.367 1 33.16 25 ARG B N 1
ATOM 2587 C CA . ARG B 1 25 ? 21.125 -3.096 -8.453 1 33.16 25 ARG B CA 1
ATOM 2588 C C . ARG B 1 25 ? 20.125 -3.434 -9.555 1 33.16 25 ARG B C 1
ATOM 2590 O O . ARG B 1 25 ? 18.984 -2.949 -9.531 1 33.16 25 ARG B O 1
ATOM 2597 N N . GLU B 1 26 ? 20.562 -3.459 -10.766 1 39 26 GLU B N 1
ATOM 2598 C CA . GLU B 1 26 ? 19.922 -4.051 -11.93 1 39 26 GLU B CA 1
ATOM 2599 C C . GLU B 1 26 ? 18.953 -5.164 -11.523 1 39 26 GLU B C 1
ATOM 2601 O O . GLU B 1 26 ? 19.359 -6.129 -10.867 1 39 26 GLU B O 1
ATOM 2606 N N . LYS B 1 27 ? 17.922 -4.777 -11.242 1 47.31 27 LYS B N 1
ATOM 2607 C CA . LYS B 1 27 ? 16.984 -5.84 -10.891 1 47.31 27 LYS B CA 1
ATOM 2608 C C . LYS B 1 27 ? 16.828 -6.84 -12.031 1 47.31 27 LYS B C 1
ATOM 2610 O O . LYS B 1 27 ? 16.453 -6.465 -13.141 1 47.31 27 LYS B O 1
ATOM 2615 N N . CYS B 1 28 ? 17.734 -7.801 -12.023 1 43.53 28 CYS B N 1
ATOM 2616 C CA . CYS B 1 28 ? 17.609 -8.93 -12.945 1 43.53 28 CYS B CA 1
ATOM 2617 C C . CYS B 1 28 ? 16.453 -9.836 -12.523 1 43.53 28 CYS B C 1
ATOM 2619 O O . CYS B 1 28 ? 16.281 -10.117 -11.344 1 43.53 28 CYS B O 1
ATOM 2621 N N . ALA B 1 29 ? 15.594 -9.82 -13.516 1 55.81 29 ALA B N 1
ATOM 2622 C CA . ALA B 1 29 ? 14.398 -10.586 -13.172 1 55.81 29 ALA B CA 1
ATOM 2623 C C . ALA B 1 29 ? 14.32 -11.883 -13.977 1 55.81 29 ALA B C 1
ATOM 2625 O O . ALA B 1 29 ? 14.852 -11.961 -15.094 1 55.81 29 ALA B O 1
ATOM 2626 N N . LEU B 1 30 ? 14.023 -12.938 -13.359 1 53.25 30 LEU B N 1
ATOM 2627 C CA . LEU B 1 30 ? 13.539 -14.133 -14.047 1 53.25 30 LEU B CA 1
ATOM 2628 C C . LEU B 1 30 ? 12.055 -14.023 -14.344 1 53.25 30 LEU B C 1
ATOM 2630 O O . LEU B 1 30 ? 11.258 -13.695 -13.461 1 53.25 30 LEU B O 1
ATOM 2634 N N . ARG B 1 31 ? 11.82 -14.031 -15.711 1 64.81 31 ARG B N 1
ATOM 2635 C CA . ARG B 1 31 ? 10.422 -13.898 -16.109 1 64.81 31 ARG B CA 1
ATOM 2636 C C . ARG B 1 31 ? 9.969 -15.102 -16.922 1 64.81 31 ARG B C 1
ATOM 2638 O O . ARG B 1 31 ? 10.789 -15.805 -17.516 1 64.81 31 ARG B O 1
ATOM 2645 N N . THR B 1 32 ? 8.656 -15.359 -16.859 1 59.69 32 THR B N 1
ATOM 2646 C CA . THR B 1 32 ? 8.047 -16.422 -17.656 1 59.69 32 THR B CA 1
ATOM 2647 C C . THR B 1 32 ? 7.168 -15.828 -18.766 1 59.69 32 THR B C 1
ATOM 2649 O O . THR B 1 32 ? 6.434 -14.867 -18.531 1 59.69 32 THR B O 1
ATOM 2652 N N . VAL B 1 33 ? 7.43 -16.297 -19.938 1 64.44 33 VAL B N 1
ATOM 2653 C CA . VAL B 1 33 ? 6.59 -15.953 -21.078 1 64.44 33 VAL B CA 1
ATOM 2654 C C . VAL B 1 33 ? 5.824 -17.188 -21.562 1 64.44 33 VAL B C 1
ATOM 2656 O O . VAL B 1 33 ? 6.418 -18.25 -21.797 1 64.44 33 VAL B O 1
ATOM 2659 N N . LEU B 1 34 ? 4.508 -17.078 -21.672 1 62.84 34 LEU B N 1
ATOM 2660 C CA . LEU B 1 34 ? 3.668 -18.156 -22.188 1 62.84 34 LEU B CA 1
ATOM 2661 C C . LEU B 1 34 ? 3.256 -17.875 -23.625 1 62.84 34 LEU B C 1
ATOM 2663 O O . LEU B 1 34 ? 2.703 -16.812 -23.922 1 62.84 34 LEU B O 1
ATOM 2667 N N . LEU B 1 35 ? 3.633 -18.828 -24.391 1 62.34 35 LEU B N 1
ATOM 2668 C CA . LEU B 1 35 ? 3.305 -18.672 -25.812 1 62.34 35 LEU B CA 1
ATOM 2669 C C . LEU B 1 35 ? 1.853 -19.047 -26.062 1 62.34 35 LEU B C 1
ATOM 2671 O O . LEU B 1 35 ? 1.312 -19.953 -25.422 1 62.34 35 LEU B O 1
ATOM 2675 N N . SER B 1 36 ? 1.221 -18.234 -26.891 1 58.06 36 SER B N 1
ATOM 2676 C CA . SER B 1 36 ? -0.141 -18.562 -27.312 1 58.06 36 SER B CA 1
ATOM 2677 C C . SER B 1 36 ? -0.161 -19.75 -28.266 1 58.06 36 SER B C 1
ATOM 2679 O O . SER B 1 36 ? 0.891 -20.266 -28.625 1 58.06 36 SER B O 1
ATOM 2681 N N . GLU B 1 37 ? -1.431 -20.234 -28.562 1 59.47 37 GLU B N 1
ATOM 2682 C CA . GLU B 1 37 ? -1.593 -21.281 -29.547 1 59.47 37 GLU B CA 1
ATOM 2683 C C . GLU B 1 37 ? -0.937 -20.906 -30.875 1 59.47 37 GLU B C 1
ATOM 2685 O O . GLU B 1 37 ? -0.486 -21.781 -31.625 1 59.47 37 GLU B O 1
ATOM 2690 N N . HIS B 1 38 ? -0.98 -19.531 -31.125 1 60.62 38 HIS B N 1
ATOM 2691 C CA . HIS B 1 38 ? -0.337 -19 -32.344 1 60.62 38 HIS B CA 1
ATOM 2692 C C . HIS B 1 38 ? 0.787 -18.031 -31.984 1 60.62 38 HIS B C 1
ATOM 2694 O O . HIS B 1 38 ? 0.648 -16.828 -32.156 1 60.62 38 HIS B O 1
ATOM 2700 N N . PRO B 1 39 ? 1.835 -18.672 -31.469 1 59.25 39 PRO B N 1
ATOM 2701 C CA . PRO B 1 39 ? 2.92 -17.828 -30.953 1 59.25 39 PRO B CA 1
ATOM 2702 C C . PRO B 1 39 ? 3.502 -16.906 -32.031 1 59.25 39 PRO B C 1
ATOM 2704 O O . PRO B 1 39 ? 4.07 -15.859 -31.703 1 59.25 39 PRO B O 1
ATOM 2707 N N . GLU B 1 40 ? 3.322 -17.281 -33.281 1 65.12 40 GLU B N 1
ATOM 2708 C CA . GLU B 1 40 ? 3.889 -16.484 -34.344 1 65.12 40 GLU B CA 1
ATOM 2709 C C . GLU B 1 40 ? 3.217 -15.125 -34.438 1 65.12 40 GLU B C 1
ATOM 2711 O O . GLU B 1 40 ? 3.764 -14.195 -35.031 1 65.12 40 GLU B O 1
ATOM 2716 N N . ARG B 1 41 ? 2.02 -15.07 -33.844 1 58.88 41 ARG B N 1
ATOM 2717 C CA . ARG B 1 41 ? 1.233 -13.852 -34 1 58.88 41 ARG B CA 1
ATOM 2718 C C . ARG B 1 41 ? 1.522 -12.867 -32.844 1 58.88 41 ARG B C 1
ATOM 2720 O O . ARG B 1 41 ? 1.159 -11.695 -32.938 1 58.88 41 ARG B O 1
ATOM 2727 N N . ASP B 1 42 ? 2.182 -13.453 -31.859 1 64.31 42 ASP B N 1
ATOM 2728 C CA . ASP B 1 42 ? 2.395 -12.586 -30.719 1 64.31 42 ASP B CA 1
ATOM 2729 C C . ASP B 1 42 ? 3.871 -12.234 -30.547 1 64.31 42 ASP B C 1
ATOM 2731 O O . ASP B 1 42 ? 4.73 -13.117 -30.609 1 64.31 42 ASP B O 1
ATOM 2735 N N . THR B 1 43 ? 4.164 -10.938 -30.562 1 69.81 43 THR B N 1
ATOM 2736 C CA . THR B 1 43 ? 5.535 -10.516 -30.297 1 69.81 43 THR B CA 1
ATOM 2737 C C . THR B 1 43 ? 5.754 -10.242 -28.812 1 69.81 43 THR B C 1
ATOM 2739 O O . THR B 1 43 ? 4.988 -9.5 -28.203 1 69.81 43 THR B O 1
ATOM 2742 N N . HIS B 1 44 ? 6.707 -10.992 -28.266 1 76.69 44 HIS B N 1
ATOM 2743 C CA . HIS B 1 44 ? 7.027 -10.844 -26.844 1 76.69 44 HIS B CA 1
ATOM 2744 C C . HIS B 1 44 ? 8.234 -9.93 -26.656 1 76.69 44 HIS B C 1
ATOM 2746 O O . HIS B 1 44 ? 9.195 -9.992 -27.422 1 76.69 44 HIS B O 1
ATOM 2752 N N . ARG B 1 45 ? 8.156 -9.102 -25.672 1 77.38 45 ARG B N 1
ATOM 2753 C CA . ARG B 1 45 ? 9.25 -8.18 -25.391 1 77.38 45 ARG B CA 1
ATOM 2754 C C . ARG B 1 45 ? 10.234 -8.773 -24.391 1 77.38 45 ARG B C 1
ATOM 2756 O O . ARG B 1 45 ? 9.82 -9.422 -23.422 1 77.38 45 ARG B O 1
ATOM 2763 N N . ILE B 1 46 ? 11.477 -8.664 -24.75 1 79.69 46 ILE B N 1
ATOM 2764 C CA . ILE B 1 46 ? 12.562 -9.016 -23.844 1 79.69 46 ILE B CA 1
ATOM 2765 C C . ILE B 1 46 ? 13.367 -7.762 -23.5 1 79.69 46 ILE B C 1
ATOM 2767 O O . ILE B 1 46 ? 13.734 -6.988 -24.375 1 79.69 46 ILE B O 1
ATOM 2771 N N . TYR B 1 47 ? 13.562 -7.547 -22.25 1 80.81 47 TYR B N 1
ATOM 2772 C CA . TYR B 1 47 ? 14.305 -6.367 -21.812 1 80.81 47 TYR B CA 1
ATOM 2773 C C . TYR B 1 47 ? 15.758 -6.711 -21.531 1 80.81 47 TYR B C 1
ATOM 2775 O O . TYR B 1 47 ? 16.047 -7.5 -20.625 1 80.81 47 TYR B O 1
ATOM 2783 N N . VAL B 1 48 ? 16.609 -6.105 -22.344 1 81.12 48 VAL B N 1
ATOM 2784 C CA . VAL B 1 48 ? 18.031 -6.461 -22.266 1 81.12 48 VAL B CA 1
ATOM 2785 C C . VAL B 1 48 ? 18.844 -5.23 -21.875 1 81.12 48 VAL B C 1
ATOM 2787 O O . VAL B 1 48 ? 18.422 -4.094 -22.094 1 81.12 48 VAL B O 1
ATOM 2790 N N . LYS B 1 49 ? 19.938 -5.465 -21.219 1 78.81 49 LYS B N 1
ATOM 2791 C CA . LYS B 1 49 ? 20.875 -4.426 -20.797 1 78.81 49 LYS B CA 1
ATOM 2792 C C . LYS B 1 49 ? 22.281 -4.727 -21.297 1 78.81 49 LYS B C 1
ATOM 2794 O O . LYS B 1 49 ? 22.656 -5.891 -21.469 1 78.81 49 LYS B O 1
ATOM 2799 N N . GLY B 1 50 ? 22.984 -3.619 -21.562 1 77.06 50 GLY B N 1
ATOM 2800 C CA . GLY B 1 50 ? 24.344 -3.789 -22.016 1 77.06 50 GLY B CA 1
ATOM 2801 C C . GLY B 1 50 ? 25.188 -4.625 -21.062 1 77.06 50 GLY B C 1
ATOM 2802 O O . GLY B 1 50 ? 25.125 -4.453 -19.844 1 77.06 50 GLY B O 1
ATOM 2803 N N . GLN B 1 51 ? 25.891 -5.582 -21.688 1 69.81 51 GLN B N 1
ATOM 2804 C CA . GLN B 1 51 ? 26.875 -6.414 -21.016 1 69.81 51 GLN B CA 1
ATOM 2805 C C . GLN B 1 51 ? 26.203 -7.328 -19.984 1 69.81 51 GLN B C 1
ATOM 2807 O O . GLN B 1 51 ? 26.859 -7.828 -19.078 1 69.81 51 GLN B O 1
ATOM 2812 N N . VAL B 1 52 ? 24.906 -7.387 -20.078 1 70.12 52 VAL B N 1
ATOM 2813 C CA . VAL B 1 52 ? 24.172 -8.336 -19.234 1 70.12 52 VAL B CA 1
ATOM 2814 C C . VAL B 1 52 ? 23.594 -9.453 -20.109 1 70.12 52 VAL B C 1
ATOM 2816 O O . VAL B 1 52 ? 22.906 -9.18 -21.094 1 70.12 52 VAL B O 1
ATOM 2819 N N . VAL B 1 53 ? 23.938 -10.734 -19.672 1 71.56 53 VAL B N 1
ATOM 2820 C CA . VAL B 1 53 ? 23.469 -11.883 -20.453 1 71.56 53 VAL B CA 1
ATOM 2821 C C . VAL B 1 53 ? 22 -12.148 -20.125 1 71.56 53 VAL B C 1
ATOM 2823 O O . VAL B 1 53 ? 21.609 -12.156 -18.953 1 71.56 53 VAL B O 1
ATOM 2826 N N . THR B 1 54 ? 21.281 -12.172 -21.188 1 78.75 54 THR B N 1
ATOM 2827 C CA . THR B 1 54 ? 19.891 -12.617 -21.078 1 78.75 54 THR B CA 1
ATOM 2828 C C . THR B 1 54 ? 19.719 -13.992 -21.719 1 78.75 54 THR B C 1
ATOM 2830 O O . THR B 1 54 ? 20.125 -14.219 -22.859 1 78.75 54 THR B O 1
ATOM 2833 N N . THR B 1 55 ? 19.188 -14.984 -20.969 1 75.06 55 THR B N 1
ATOM 2834 C CA . THR B 1 55 ? 18.984 -16.328 -21.484 1 75.06 55 THR B CA 1
ATOM 2835 C C . THR B 1 55 ? 17.5 -16.609 -21.688 1 75.06 55 THR B C 1
ATOM 2837 O O . THR B 1 55 ? 16.703 -16.438 -20.75 1 75.06 55 THR B O 1
ATOM 2840 N N . LEU B 1 56 ? 17.203 -16.922 -22.906 1 80.88 56 LEU B N 1
ATOM 2841 C CA . LEU B 1 56 ? 15.867 -17.438 -23.172 1 80.88 56 LEU B CA 1
ATOM 2842 C C . LEU B 1 56 ? 15.844 -18.953 -23.109 1 80.88 56 LEU B C 1
ATOM 2844 O O . LEU B 1 56 ? 16.578 -19.625 -23.844 1 80.88 56 LEU B O 1
ATOM 2848 N N . ARG B 1 57 ? 15.109 -19.562 -22.219 1 76.25 57 ARG B N 1
ATOM 2849 C CA . ARG B 1 57 ? 15 -21 -22.078 1 76.25 57 ARG B CA 1
ATOM 2850 C C . ARG B 1 57 ? 13.656 -21.5 -22.609 1 76.25 57 ARG B C 1
ATOM 2852 O O . ARG B 1 57 ? 12.602 -21.062 -22.156 1 76.25 57 ARG B O 1
ATOM 2859 N N . PHE B 1 58 ? 13.773 -22.375 -23.609 1 78.69 58 PHE B N 1
ATOM 2860 C CA . PHE B 1 58 ? 12.57 -22.922 -24.219 1 78.69 58 PHE B CA 1
ATOM 2861 C C . PHE B 1 58 ? 12.344 -24.359 -23.766 1 78.69 58 PHE B C 1
ATOM 2863 O O . PHE B 1 58 ? 13.258 -25.016 -23.266 1 78.69 58 PHE B O 1
ATOM 2870 N N . GLU B 1 59 ? 11.117 -24.844 -23.875 1 73.12 59 GLU B N 1
ATOM 2871 C CA . GLU B 1 59 ? 10.781 -26.219 -23.547 1 73.12 59 GLU B CA 1
ATOM 2872 C C . GLU B 1 59 ? 11.352 -27.188 -24.594 1 73.12 59 GLU B C 1
ATOM 2874 O O . GLU B 1 59 ? 11.727 -28.312 -24.266 1 73.12 59 GLU B O 1
ATOM 2879 N N . ALA B 1 60 ? 11.32 -26.703 -25.766 1 76.44 60 ALA B N 1
ATOM 2880 C CA . ALA B 1 60 ? 11.781 -27.516 -26.891 1 76.44 60 ALA B CA 1
ATOM 2881 C C . ALA B 1 60 ? 13.133 -27.031 -27.391 1 76.44 60 ALA B C 1
ATOM 2883 O O . ALA B 1 60 ? 13.555 -25.906 -27.109 1 76.44 60 ALA B O 1
ATOM 2884 N N . LEU B 1 61 ? 13.734 -27.922 -28.125 1 82.5 61 LEU B N 1
ATOM 2885 C CA . LEU B 1 61 ? 15.023 -27.578 -28.719 1 82.5 61 LEU B CA 1
ATOM 2886 C C . LEU B 1 61 ? 14.867 -26.453 -29.719 1 82.5 61 LEU B C 1
ATOM 2888 O O . LEU B 1 61 ? 13.867 -26.391 -30.438 1 82.5 61 LEU B O 1
ATOM 2892 N N . VAL B 1 62 ? 15.859 -25.578 -29.734 1 83.88 62 VAL B N 1
ATOM 2893 C CA . VAL B 1 62 ? 15.883 -24.453 -30.656 1 83.88 62 VAL B CA 1
ATOM 2894 C C . VAL B 1 62 ? 16.781 -24.766 -31.859 1 83.88 62 VAL B C 1
ATOM 2896 O O . VAL B 1 62 ? 17.844 -25.375 -31.688 1 83.88 62 VAL B O 1
ATOM 2899 N N . ASP B 1 63 ? 16.266 -24.438 -33.031 1 90.5 63 ASP B N 1
ATOM 2900 C CA . ASP B 1 63 ? 17.062 -24.609 -34.25 1 90.5 63 ASP B CA 1
ATOM 2901 C C . ASP B 1 63 ? 18.047 -23.453 -34.406 1 90.5 63 ASP B C 1
ATOM 2903 O O . ASP B 1 63 ? 17.641 -22.344 -34.781 1 90.5 63 ASP B O 1
ATOM 2907 N N . PRO B 1 64 ? 19.297 -23.703 -34.156 1 87.44 64 PRO B N 1
ATOM 2908 C CA . PRO B 1 64 ? 20.266 -22.609 -34.25 1 87.44 64 PRO B CA 1
ATOM 2909 C C . PRO B 1 64 ? 20.359 -22.031 -35.656 1 87.44 64 PRO B C 1
ATOM 2911 O O . PRO B 1 64 ? 20.656 -20.844 -35.844 1 87.44 64 PRO B O 1
ATOM 2914 N N . GLY B 1 65 ? 20.156 -22.797 -36.656 1 89.06 65 GLY B N 1
ATOM 2915 C CA . GLY B 1 65 ? 20.297 -22.359 -38.062 1 89.06 65 GLY B CA 1
ATOM 2916 C C . GLY B 1 65 ? 19.156 -21.469 -38.5 1 89.06 65 GLY B C 1
ATOM 2917 O O . GLY B 1 65 ? 19.312 -20.656 -39.406 1 89.06 65 GLY B O 1
ATOM 2918 N N . LYS B 1 66 ? 18.062 -21.625 -37.938 1 90.94 66 LYS B N 1
ATOM 2919 C CA . LYS B 1 66 ? 16.891 -20.891 -38.375 1 90.94 66 LYS B CA 1
ATOM 2920 C C . LYS B 1 66 ? 16.578 -19.719 -37.438 1 90.94 66 LYS B C 1
ATOM 2922 O O . LYS B 1 66 ? 15.727 -18.891 -37.75 1 90.94 66 LYS B O 1
ATOM 2927 N N . THR B 1 67 ? 17.109 -19.719 -36.281 1 91.19 67 THR B N 1
ATOM 2928 C CA . THR B 1 67 ? 16.953 -18.594 -35.344 1 91.19 67 THR B CA 1
ATOM 2929 C C . THR B 1 67 ? 17.781 -17.406 -35.812 1 91.19 67 THR B C 1
ATOM 2931 O O . THR B 1 67 ? 18.984 -17.547 -36.062 1 91.19 67 THR B O 1
ATOM 2934 N N . LYS B 1 68 ? 17.062 -16.219 -35.844 1 90.31 68 LYS B N 1
ATOM 2935 C CA . LYS B 1 68 ? 17.719 -15.062 -36.438 1 90.31 68 LYS B CA 1
ATOM 2936 C C . LYS B 1 68 ? 17.375 -13.789 -35.656 1 90.31 68 LYS B C 1
ATOM 2938 O O . LYS B 1 68 ? 16.312 -13.695 -35.062 1 90.31 68 LYS B O 1
ATOM 2943 N N . MET B 1 69 ? 18.328 -12.93 -35.625 1 90.5 69 MET B N 1
ATOM 2944 C CA . MET B 1 69 ? 18.172 -11.578 -35.094 1 90.5 69 MET B CA 1
ATOM 2945 C C . MET B 1 69 ? 18.531 -10.531 -36.156 1 90.5 69 MET B C 1
ATOM 2947 O O . MET B 1 69 ? 19.594 -10.625 -36.781 1 90.5 69 MET B O 1
ATOM 2951 N N . LEU B 1 70 ? 17.594 -9.602 -36.281 1 86.5 70 LEU B N 1
ATOM 2952 C CA . LEU B 1 70 ? 17.828 -8.602 -37.344 1 86.5 70 LEU B CA 1
ATOM 2953 C C . LEU B 1 70 ? 18.469 -7.352 -36.75 1 86.5 70 LEU B C 1
ATOM 2955 O O . LEU B 1 70 ? 18.109 -6.91 -35.656 1 86.5 70 LEU B O 1
ATOM 2959 N N . GLY B 1 71 ? 19.422 -6.805 -37.5 1 83.31 71 GLY B N 1
ATOM 2960 C CA . GLY B 1 71 ? 20.016 -5.531 -37.125 1 83.31 71 GLY B CA 1
ATOM 2961 C C . GLY B 1 71 ? 20.812 -5.602 -35.844 1 83.31 71 GLY B C 1
ATOM 2962 O O . GLY B 1 71 ? 20.844 -4.633 -35.062 1 83.31 71 GLY B O 1
ATOM 2963 N N . TRP B 1 72 ? 21.297 -6.754 -35.469 1 85.94 72 TRP B N 1
ATOM 2964 C CA . TRP B 1 72 ? 21.984 -6.93 -34.219 1 85.94 72 TRP B CA 1
ATOM 2965 C C . TRP B 1 72 ? 23.453 -6.52 -34.312 1 85.94 72 TRP B C 1
ATOM 2967 O O . TRP B 1 72 ? 24.109 -6.234 -33.312 1 85.94 72 TRP B O 1
ATOM 2977 N N . GLU B 1 73 ? 23.922 -6.496 -35.562 1 85.44 73 GLU B N 1
ATOM 2978 C CA . GLU B 1 73 ? 25.359 -6.262 -35.75 1 85.44 73 GLU B CA 1
ATOM 2979 C C . GLU B 1 73 ? 25.797 -4.953 -35.094 1 85.44 73 GLU B C 1
ATOM 2981 O O . GLU B 1 73 ? 25.156 -3.918 -35.281 1 85.44 73 GLU B O 1
ATOM 2986 N N . GLY B 1 74 ? 26.844 -5.086 -34.312 1 83.62 74 GLY B N 1
ATOM 2987 C CA . GLY B 1 74 ? 27.391 -3.92 -33.625 1 83.62 74 GLY B CA 1
ATOM 2988 C C . GLY B 1 74 ? 26.656 -3.59 -32.344 1 83.62 74 GLY B C 1
ATOM 2989 O O . GLY B 1 74 ? 27.062 -2.711 -31.594 1 83.62 74 GLY B O 1
ATOM 2990 N N . ARG B 1 75 ? 25.578 -4.223 -32.188 1 87.88 75 ARG B N 1
ATOM 2991 C CA . ARG B 1 75 ? 24.781 -3.914 -31 1 87.88 75 ARG B CA 1
ATOM 2992 C C . ARG B 1 75 ? 24.812 -5.066 -30 1 87.88 75 ARG B C 1
ATOM 2994 O O . ARG B 1 75 ? 24.797 -4.848 -28.781 1 87.88 75 ARG B O 1
ATOM 3001 N N . LEU B 1 76 ? 24.812 -6.262 -30.547 1 86.88 76 LEU B N 1
ATOM 3002 C CA . LEU B 1 76 ? 24.844 -7.457 -29.719 1 86.88 76 LEU B CA 1
ATOM 3003 C C . LEU B 1 76 ? 25.969 -8.398 -30.141 1 86.88 76 LEU B C 1
ATOM 3005 O O . LEU B 1 76 ? 26.422 -8.344 -31.297 1 86.88 76 LEU B O 1
ATOM 3009 N N . GLU B 1 77 ? 26.438 -9.25 -29.109 1 82.44 77 GLU B N 1
ATOM 3010 C CA . GLU B 1 77 ? 27.219 -10.422 -29.5 1 82.44 77 GLU B CA 1
ATOM 3011 C C . GLU B 1 77 ? 26.406 -11.359 -30.391 1 82.44 77 GLU B C 1
ATOM 3013 O O . GLU B 1 77 ? 25.188 -11.398 -30.297 1 82.44 77 GLU B O 1
ATOM 3018 N N . PRO B 1 78 ? 27.125 -12.086 -31.219 1 81.69 78 PRO B N 1
ATOM 3019 C CA . PRO B 1 78 ? 26.391 -13.055 -32.031 1 81.69 78 PRO B CA 1
ATOM 3020 C C . PRO B 1 78 ? 25.5 -13.977 -31.203 1 81.69 78 PRO B C 1
ATOM 3022 O O . PRO B 1 78 ? 25.875 -14.367 -30.094 1 81.69 78 PRO B O 1
ATOM 3025 N N . LEU B 1 79 ? 24.375 -14.219 -31.812 1 84.69 79 LEU B N 1
ATOM 3026 C CA . LEU B 1 79 ? 23.391 -15.078 -31.156 1 84.69 79 LEU B CA 1
ATOM 3027 C C . LEU B 1 79 ? 23.969 -16.469 -30.891 1 84.69 79 LEU B C 1
ATOM 3029 O O . LEU B 1 79 ? 24.641 -17.031 -31.75 1 84.69 79 LEU B O 1
ATOM 3033 N N . ALA B 1 80 ? 23.828 -16.953 -29.625 1 80.62 80 ALA B N 1
ATOM 3034 C CA . ALA B 1 80 ? 24.234 -18.312 -29.281 1 80.62 80 ALA B CA 1
ATOM 3035 C C . ALA B 1 80 ? 23.031 -19.172 -28.906 1 80.62 80 ALA B C 1
ATOM 3037 O O . ALA B 1 80 ? 22.172 -18.75 -28.125 1 80.62 80 ALA B O 1
ATOM 3038 N N . VAL B 1 81 ? 22.969 -20.312 -29.641 1 83.5 81 VAL B N 1
ATOM 3039 C CA . VAL B 1 81 ? 21.922 -21.281 -29.312 1 83.5 81 VAL B CA 1
ATOM 3040 C C . VAL B 1 81 ? 22.547 -22.562 -28.781 1 83.5 81 VAL B C 1
ATOM 3042 O O . VAL B 1 81 ? 23.422 -23.156 -29.422 1 83.5 81 VAL B O 1
ATOM 3045 N N . VAL B 1 82 ? 22.219 -22.922 -27.531 1 75.31 82 VAL B N 1
ATOM 3046 C CA . VAL B 1 82 ? 22.656 -24.172 -26.906 1 75.31 82 VAL B CA 1
ATOM 3047 C C . VAL B 1 82 ? 21.438 -25 -26.5 1 75.31 82 VAL B C 1
ATOM 3049 O O . VAL B 1 82 ? 20.766 -24.688 -25.516 1 75.31 82 VAL B O 1
ATOM 3052 N N . ARG B 1 83 ? 21.188 -26.078 -27.203 1 80.5 83 ARG B N 1
ATOM 3053 C CA . ARG B 1 83 ? 20.031 -26.938 -26.953 1 80.5 83 ARG B CA 1
ATOM 3054 C C . ARG B 1 83 ? 18.734 -26.141 -26.984 1 80.5 83 ARG B C 1
ATOM 3056 O O . ARG B 1 83 ? 18.328 -25.656 -28.047 1 80.5 83 ARG B O 1
ATOM 3063 N N . ASN B 1 84 ? 18.172 -25.922 -25.859 1 80.75 84 ASN B N 1
ATOM 3064 C CA . ASN B 1 84 ? 16.891 -25.234 -25.812 1 80.75 84 ASN B CA 1
ATOM 3065 C C . ASN B 1 84 ? 17.047 -23.812 -25.266 1 80.75 84 ASN B C 1
ATOM 3067 O O . ASN B 1 84 ? 16.078 -23.234 -24.781 1 80.75 84 ASN B O 1
ATOM 3071 N N . LYS B 1 85 ? 18.25 -23.266 -25.344 1 80 85 LYS B N 1
ATOM 3072 C CA . LYS B 1 85 ? 18.516 -21.938 -24.781 1 80 85 LYS B CA 1
ATOM 3073 C C . LYS B 1 85 ? 19.078 -21 -25.844 1 80 85 LYS B C 1
ATOM 3075 O O . LYS B 1 85 ? 19.875 -21.406 -26.688 1 80 85 LYS B O 1
ATOM 3080 N N . VAL B 1 86 ? 18.531 -19.781 -25.781 1 85.19 86 VAL B N 1
ATOM 3081 C CA . VAL B 1 86 ? 19.078 -18.688 -26.594 1 85.19 86 VAL B CA 1
ATOM 3082 C C . VAL B 1 86 ? 19.75 -17.656 -25.688 1 85.19 86 VAL B C 1
ATOM 3084 O O . VAL B 1 86 ? 19.141 -17.156 -24.75 1 85.19 86 VAL B O 1
ATOM 3087 N N . ILE B 1 87 ? 21 -17.375 -25.922 1 83.31 87 ILE B N 1
ATOM 3088 C CA . ILE B 1 87 ? 21.766 -16.469 -25.094 1 83.31 87 ILE B CA 1
ATOM 3089 C C . ILE B 1 87 ? 21.953 -15.141 -25.812 1 83.31 87 ILE B C 1
ATOM 3091 O O . ILE B 1 87 ? 22.438 -15.094 -26.953 1 83.31 87 ILE B O 1
ATOM 3095 N N . LEU B 1 88 ? 21.5 -14.07 -25.172 1 85.56 88 LEU B N 1
ATOM 3096 C CA . LEU B 1 88 ? 21.594 -12.703 -25.688 1 85.56 88 LEU B CA 1
ATOM 3097 C C . LEU B 1 88 ? 22.531 -11.867 -24.828 1 85.56 88 LEU B C 1
ATOM 3099 O O . LEU B 1 88 ? 22.469 -11.922 -23.594 1 85.56 88 LEU B O 1
ATOM 3103 N N . GLU B 1 89 ? 23.422 -11.141 -25.469 1 79.88 89 GLU B N 1
ATOM 3104 C CA . GLU B 1 89 ? 24.312 -10.25 -24.75 1 79.88 89 GLU B CA 1
ATOM 3105 C C . GLU B 1 89 ? 24.531 -8.945 -25.516 1 79.88 89 GLU B C 1
ATOM 3107 O O . GLU B 1 89 ? 25.391 -8.875 -26.391 1 79.88 89 GLU B O 1
ATOM 3112 N N . PRO B 1 90 ? 23.766 -7.961 -25.141 1 82.81 90 PRO B N 1
ATOM 3113 C CA . PRO B 1 90 ? 24.031 -6.664 -25.781 1 82.81 90 PRO B CA 1
ATOM 3114 C C . PRO B 1 90 ? 25.406 -6.105 -25.438 1 82.81 90 PRO B C 1
ATOM 3116 O O . PRO B 1 90 ? 25.891 -6.258 -24.312 1 82.81 90 PRO B O 1
ATOM 3119 N N . LEU B 1 91 ? 26.047 -5.504 -26.453 1 81.19 91 LEU B N 1
ATOM 3120 C CA . LEU B 1 91 ? 27.359 -4.891 -26.234 1 81.19 91 LEU B CA 1
ATOM 3121 C C . LEU B 1 91 ? 27.234 -3.596 -25.438 1 81.19 91 LEU B C 1
ATOM 3123 O O . LEU B 1 91 ? 28.094 -3.285 -24.609 1 81.19 91 LEU B O 1
ATOM 3127 N N . HIS B 1 92 ? 26.172 -2.82 -25.703 1 81.5 92 HIS B N 1
ATOM 3128 C CA . HIS B 1 92 ? 25.844 -1.574 -25.031 1 81.5 92 HIS B CA 1
ATOM 3129 C C . HIS B 1 92 ? 24.344 -1.459 -24.797 1 81.5 92 HIS B C 1
ATOM 3131 O O . HIS B 1 92 ? 23.562 -2.256 -25.312 1 81.5 92 HIS B O 1
ATOM 3137 N N . ASP B 1 93 ? 24.047 -0.577 -23.938 1 81.94 93 ASP B N 1
ATOM 3138 C CA . ASP B 1 93 ? 22.625 -0.328 -23.734 1 81.94 93 ASP B CA 1
ATOM 3139 C C . ASP B 1 93 ? 21.938 0.104 -25.031 1 81.94 93 ASP B C 1
ATOM 3141 O O . ASP B 1 93 ? 22.5 0.904 -25.797 1 81.94 93 ASP B O 1
ATOM 3145 N N . LEU B 1 94 ? 20.781 -0.576 -25.25 1 81.56 94 LEU B N 1
ATOM 3146 C CA . LEU B 1 94 ? 19.984 -0.143 -26.391 1 81.56 94 LEU B CA 1
ATOM 3147 C C . LEU B 1 94 ? 19.391 1.235 -26.141 1 81.56 94 LEU B C 1
ATOM 3149 O O . LEU B 1 94 ? 19.141 1.611 -24.984 1 81.56 94 LEU B O 1
ATOM 3153 N N . ASN B 1 95 ? 19.266 2.006 -27.203 1 80.19 95 ASN B N 1
ATOM 3154 C CA . ASN B 1 95 ? 18.578 3.289 -27.078 1 80.19 95 ASN B CA 1
ATOM 3155 C C . ASN B 1 95 ? 17.094 3.107 -26.766 1 80.19 95 ASN B C 1
ATOM 3157 O O . ASN B 1 95 ? 16.516 2.084 -27.125 1 80.19 95 ASN B O 1
ATOM 3161 N N . ASP B 1 96 ? 16.531 4.078 -26.219 1 75 96 ASP B N 1
ATOM 3162 C CA . ASP B 1 96 ? 15.141 3.996 -25.766 1 75 96 ASP B CA 1
ATOM 3163 C C . ASP B 1 96 ? 14.195 3.674 -26.922 1 75 96 ASP B C 1
ATOM 3165 O O . ASP B 1 96 ? 13.195 2.98 -26.734 1 75 96 ASP B O 1
ATOM 3169 N N . ASP B 1 97 ? 14.523 4.082 -28.062 1 77.38 97 ASP B N 1
ATOM 3170 C CA . ASP B 1 97 ? 13.633 3.887 -29.203 1 77.38 97 ASP B CA 1
ATOM 3171 C C . ASP B 1 97 ? 14.07 2.688 -30.031 1 77.38 97 ASP B C 1
ATOM 3173 O O . ASP B 1 97 ? 13.438 2.359 -31.031 1 77.38 97 ASP B O 1
ATOM 3177 N N . GLU B 1 98 ? 15.094 2.084 -29.547 1 80.62 98 GLU B N 1
ATOM 3178 C CA . GLU B 1 98 ? 15.625 0.969 -30.328 1 80.62 98 GLU B CA 1
ATOM 3179 C C . GLU B 1 98 ? 14.906 -0.335 -29.984 1 80.62 98 GLU B C 1
ATOM 3181 O O . GLU B 1 98 ? 14.57 -0.581 -28.828 1 80.62 98 GLU B O 1
ATOM 3186 N N . ALA B 1 99 ? 14.484 -1.024 -31.016 1 85.94 99 ALA B N 1
ATOM 3187 C CA . ALA B 1 99 ? 13.93 -2.369 -30.906 1 85.94 99 ALA B CA 1
ATOM 3188 C C . ALA B 1 99 ? 14.555 -3.312 -31.922 1 85.94 99 ALA B C 1
ATOM 3190 O O . ALA B 1 99 ? 14.586 -3.008 -33.125 1 85.94 99 ALA B O 1
ATOM 3191 N N . ILE B 1 100 ? 15.172 -4.43 -31.422 1 87.19 100 ILE B N 1
ATOM 3192 C CA . ILE B 1 100 ? 15.82 -5.395 -32.312 1 87.19 100 ILE B CA 1
ATOM 3193 C C . ILE B 1 100 ? 14.938 -6.633 -32.469 1 87.19 100 ILE B C 1
ATOM 3195 O O . ILE B 1 100 ? 14.711 -7.363 -31.5 1 87.19 100 ILE B O 1
ATOM 3199 N N . PRO B 1 101 ? 14.445 -6.832 -33.656 1 90.31 101 PRO B N 1
ATOM 3200 C CA . PRO B 1 101 ? 13.594 -8.008 -33.875 1 90.31 101 PRO B CA 1
ATOM 3201 C C . PRO B 1 101 ? 14.383 -9.312 -33.906 1 90.31 101 PRO B C 1
ATOM 3203 O O . PRO B 1 101 ? 15.484 -9.359 -34.438 1 90.31 101 PRO B O 1
ATOM 3206 N N . MET B 1 102 ? 13.891 -10.305 -33.188 1 89.62 102 MET B N 1
ATOM 3207 C CA . MET B 1 102 ? 14.445 -11.656 -33.188 1 89.62 102 MET B CA 1
ATOM 3208 C C . MET B 1 102 ? 13.359 -12.695 -33.375 1 89.62 102 MET B C 1
ATOM 3210 O O . MET B 1 102 ? 12.242 -12.547 -32.875 1 89.62 102 MET B O 1
ATOM 3214 N N . VAL B 1 103 ? 13.688 -13.672 -34.25 1 89.88 103 VAL B N 1
ATOM 3215 C CA . VAL B 1 103 ? 12.781 -14.805 -34.406 1 89.88 103 VAL B CA 1
ATOM 3216 C C . VAL B 1 103 ? 13.477 -16.094 -33.969 1 89.88 103 VAL B C 1
ATOM 3218 O O . VAL B 1 103 ? 14.516 -16.453 -34.531 1 89.88 103 VAL B O 1
ATOM 3221 N N . VAL B 1 104 ? 12.922 -16.641 -32.875 1 86.56 104 VAL B N 1
ATOM 3222 C CA . VAL B 1 104 ? 13.43 -17.938 -32.438 1 86.56 104 VAL B CA 1
ATOM 3223 C C . VAL B 1 104 ? 12.633 -19.062 -33.094 1 86.56 104 VAL B C 1
ATOM 3225 O O . VAL B 1 104 ? 11.406 -19.078 -33.031 1 86.56 104 VAL B O 1
ATOM 3228 N N . THR B 1 105 ? 13.352 -19.953 -33.75 1 88.38 105 THR B N 1
ATOM 3229 C CA . THR B 1 105 ? 12.703 -21.094 -34.406 1 88.38 105 THR B CA 1
ATOM 3230 C C . THR B 1 105 ? 13 -22.391 -33.656 1 88.38 105 THR B C 1
ATOM 3232 O O . THR B 1 105 ? 14.164 -22.75 -33.438 1 88.38 105 THR B O 1
ATOM 3235 N N . LEU B 1 106 ? 11.922 -23 -33.281 1 85.44 106 LEU B N 1
ATOM 3236 C CA . LEU B 1 106 ? 12.07 -24.297 -32.625 1 85.44 106 LEU B CA 1
ATOM 3237 C C . LEU B 1 106 ? 12.312 -25.391 -33.656 1 85.44 106 LEU B C 1
ATOM 3239 O O . LEU B 1 106 ? 12.07 -25.203 -34.844 1 85.44 106 LEU B O 1
ATOM 3243 N N . VAL B 1 107 ? 12.766 -26.562 -33.125 1 85.5 107 VAL B N 1
ATOM 3244 C CA . VAL B 1 107 ? 13.117 -27.641 -34.031 1 85.5 107 VAL B CA 1
ATOM 3245 C C . VAL B 1 107 ? 11.867 -28.141 -34.75 1 85.5 107 VAL B C 1
ATOM 3247 O O . VAL B 1 107 ? 11.953 -28.625 -35.875 1 85.5 107 VAL B O 1
ATOM 3250 N N . ASP B 1 108 ? 10.742 -27.969 -34.156 1 82.75 108 ASP B N 1
ATOM 3251 C CA . ASP B 1 108 ? 9.516 -28.438 -34.781 1 82.75 108 ASP B CA 1
ATOM 3252 C C . ASP B 1 108 ? 9 -27.422 -35.812 1 82.75 108 ASP B C 1
ATOM 3254 O O . ASP B 1 108 ? 7.957 -27.641 -36.438 1 82.75 108 ASP B O 1
ATOM 3258 N N . GLY B 1 109 ? 9.711 -26.328 -35.969 1 84.62 109 GLY B N 1
ATOM 3259 C CA . GLY B 1 109 ? 9.352 -25.359 -36.969 1 84.62 109 GLY B CA 1
ATOM 3260 C C . GLY B 1 109 ? 8.586 -24.172 -36.438 1 84.62 109 GLY B C 1
ATOM 3261 O O . GLY B 1 109 ? 8.336 -23.203 -37.156 1 84.62 109 GLY B O 1
ATOM 3262 N N . THR B 1 110 ? 8.234 -24.234 -35.188 1 83.31 110 THR B N 1
ATOM 3263 C CA . THR B 1 110 ? 7.508 -23.125 -34.594 1 83.31 110 THR B CA 1
ATOM 3264 C C . THR B 1 110 ? 8.391 -21.891 -34.469 1 83.31 110 THR B C 1
ATOM 3266 O O . THR B 1 110 ? 9.523 -21.969 -34 1 83.31 110 THR B O 1
ATOM 3269 N N . GLU B 1 111 ? 7.836 -20.797 -34.969 1 84.31 111 GLU B N 1
ATOM 3270 C CA . GLU B 1 111 ? 8.562 -19.547 -34.875 1 84.31 111 GLU B CA 1
ATOM 3271 C C . GLU B 1 111 ? 7.98 -18.656 -33.781 1 84.31 111 GLU B C 1
ATOM 3273 O O . GLU B 1 111 ? 6.762 -18.484 -33.688 1 84.31 111 GLU B O 1
ATOM 3278 N N . VAL B 1 112 ? 8.797 -18.188 -32.875 1 82.88 112 VAL B N 1
ATOM 3279 C CA . VAL B 1 112 ? 8.398 -17.297 -31.797 1 82.88 112 VAL B CA 1
ATOM 3280 C C . VAL B 1 112 ? 9.078 -15.938 -31.953 1 82.88 112 VAL B C 1
ATOM 3282 O O . VAL B 1 112 ? 10.281 -15.805 -31.734 1 82.88 112 VAL B O 1
ATOM 3285 N N . PRO B 1 113 ? 8.352 -14.93 -32.312 1 86.31 113 PRO B N 1
ATOM 3286 C CA . PRO B 1 113 ? 8.945 -13.602 -32.5 1 86.31 113 PRO B CA 1
ATOM 3287 C C . PRO B 1 113 ? 9.172 -12.883 -31.156 1 86.31 113 PRO B C 1
ATOM 3289 O O . PRO B 1 113 ? 8.328 -12.953 -30.266 1 86.31 113 PRO B O 1
ATOM 3292 N N . PHE B 1 114 ? 10.328 -12.273 -31 1 86.56 114 PHE B N 1
ATOM 3293 C CA . PHE B 1 114 ? 10.664 -11.43 -29.859 1 86.56 114 PHE B CA 1
ATOM 3294 C C . PHE B 1 114 ? 11.125 -10.055 -30.312 1 86.56 114 PHE B C 1
ATOM 3296 O O . PHE B 1 114 ? 11.578 -9.891 -31.453 1 86.56 114 PHE B O 1
ATOM 3303 N N . LEU B 1 115 ? 10.875 -9.031 -29.438 1 84.94 115 LEU B N 1
ATOM 3304 C CA . LEU B 1 115 ? 11.43 -7.695 -29.594 1 84.94 115 LEU B CA 1
ATOM 3305 C C . LEU B 1 115 ? 12.312 -7.332 -28.406 1 84.94 115 LEU B C 1
ATOM 3307 O O . LEU B 1 115 ? 11.836 -7.258 -27.266 1 84.94 115 LEU B O 1
ATOM 3311 N N . LEU B 1 116 ? 13.602 -7.207 -28.641 1 85.38 116 LEU B N 1
ATOM 3312 C CA . LEU B 1 116 ? 14.531 -6.785 -27.609 1 85.38 116 LEU B CA 1
ATOM 3313 C C . LEU B 1 116 ? 14.453 -5.277 -27.375 1 85.38 116 LEU B C 1
ATOM 3315 O O . LEU B 1 116 ? 14.531 -4.5 -28.328 1 85.38 116 LEU B O 1
ATOM 3319 N N . ARG B 1 117 ? 14.219 -4.93 -26.109 1 84.44 117 ARG B N 1
ATOM 3320 C CA . ARG B 1 117 ? 14.102 -3.529 -25.719 1 84.44 117 ARG B CA 1
ATOM 3321 C C . ARG B 1 117 ? 14.961 -3.219 -24.5 1 84.44 117 ARG B C 1
ATOM 3323 O O . ARG B 1 117 ? 15.336 -4.125 -23.75 1 84.44 117 ARG B O 1
ATOM 3330 N N . PRO B 1 118 ? 15.367 -1.945 -24.453 1 80.44 118 PRO B N 1
ATOM 3331 C CA . PRO B 1 118 ? 16.016 -1.56 -23.188 1 80.44 118 PRO B CA 1
ATOM 3332 C C . PRO B 1 118 ? 15.039 -1.585 -22 1 80.44 118 PRO B C 1
ATOM 3334 O O . PRO B 1 118 ? 13.828 -1.562 -22.188 1 80.44 118 PRO B O 1
ATOM 3337 N N . PRO B 1 119 ? 15.578 -1.872 -20.797 1 70.5 119 PRO B N 1
ATOM 3338 C CA . PRO B 1 119 ? 14.703 -1.852 -19.625 1 70.5 119 PRO B CA 1
ATOM 3339 C C . PRO B 1 119 ? 13.93 -0.543 -19.484 1 70.5 119 PRO B C 1
ATOM 3341 O O . PRO B 1 119 ? 14.453 0.525 -19.812 1 70.5 119 PRO B O 1
ATOM 3344 N N . ARG B 1 120 ? 12.508 -0.662 -19.562 1 57.12 120 ARG B N 1
ATOM 3345 C CA . ARG B 1 120 ? 11.766 0.591 -19.469 1 57.12 120 ARG B CA 1
ATOM 3346 C C . ARG B 1 120 ? 11.766 1.112 -18.031 1 57.12 120 ARG B C 1
ATOM 3348 O O . ARG B 1 120 ? 11.602 0.341 -17.094 1 57.12 120 ARG B O 1
ATOM 3355 N N . HIS B 1 121 ? 12.188 2.277 -18.016 1 48.78 121 HIS B N 1
ATOM 3356 C CA . HIS B 1 121 ? 12.328 3.074 -16.797 1 48.78 121 HIS B CA 1
ATOM 3357 C C . HIS B 1 121 ? 11.016 3.102 -16.016 1 48.78 121 HIS B C 1
ATOM 3359 O O . HIS B 1 121 ? 11.031 3.162 -14.781 1 48.78 121 HIS B O 1
ATOM 3365 N N . GLU B 1 122 ? 10 3.227 -16.812 1 45.81 122 GLU B N 1
ATOM 3366 C CA . GLU B 1 122 ? 8.812 3.617 -16.062 1 45.81 122 GLU B CA 1
ATOM 3367 C C . GLU B 1 122 ? 8.391 2.518 -15.086 1 45.81 122 GLU B C 1
ATOM 3369 O O . GLU B 1 122 ? 7.883 2.805 -14 1 45.81 122 GLU B O 1
ATOM 3374 N N . ASP B 1 123 ? 8.336 1.281 -15.641 1 38.16 123 ASP B N 1
ATOM 3375 C CA . ASP B 1 123 ? 7.844 0.148 -14.867 1 38.16 123 ASP B CA 1
ATOM 3376 C C . ASP B 1 123 ? 8.992 -0.779 -14.469 1 38.16 123 ASP B C 1
ATOM 3378 O O . ASP B 1 123 ? 9.445 -1.594 -15.273 1 38.16 123 ASP B O 1
ATOM 3382 N N . TRP B 1 124 ? 9.641 -0.643 -13.203 1 44.47 124 TRP B N 1
ATOM 3383 C CA . TRP B 1 124 ? 10.688 -1.131 -12.312 1 44.47 124 TRP B CA 1
ATOM 3384 C C . TRP B 1 124 ? 11.961 -1.437 -13.086 1 44.47 124 TRP B C 1
ATOM 3386 O O . TRP B 1 124 ? 12.93 -1.953 -12.516 1 44.47 124 TRP B O 1
ATOM 3396 N N . GLY B 1 125 ? 12.32 -0.85 -14.219 1 52.22 125 GLY B N 1
ATOM 3397 C CA . GLY B 1 125 ? 13.633 -0.911 -14.844 1 52.22 125 GLY B CA 1
ATOM 3398 C C . GLY B 1 125 ? 14.273 -2.279 -14.742 1 52.22 125 GLY B C 1
ATOM 3399 O O . GLY B 1 125 ? 15.391 -2.408 -14.234 1 52.22 125 GLY B O 1
ATOM 3400 N N . TRP B 1 126 ? 13.594 -3.301 -14.891 1 55.88 126 TRP B N 1
ATOM 3401 C CA . TRP B 1 126 ? 14.273 -4.578 -14.719 1 55.88 126 TRP B CA 1
ATOM 3402 C C . TRP B 1 126 ? 14.781 -5.109 -16.047 1 55.88 126 TRP B C 1
ATOM 3404 O O . TRP B 1 126 ? 14.289 -4.723 -17.109 1 55.88 126 TRP B O 1
ATOM 3414 N N . THR B 1 127 ? 15.984 -5.695 -15.945 1 63.12 127 THR B N 1
ATOM 3415 C CA . THR B 1 127 ? 16.594 -6.461 -17.031 1 63.12 127 THR B CA 1
ATOM 3416 C C . THR B 1 127 ? 16.266 -7.945 -16.891 1 63.12 127 THR B C 1
ATOM 3418 O O . THR B 1 127 ? 16.281 -8.492 -15.781 1 63.12 127 THR B O 1
ATOM 3421 N N . ASP B 1 128 ? 15.906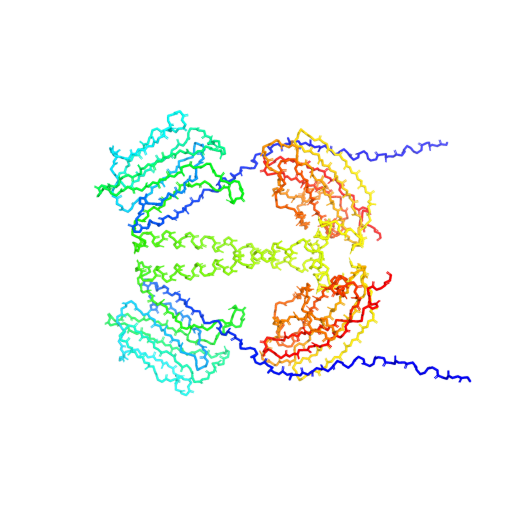 -8.477 -18.078 1 64.62 128 ASP B N 1
ATOM 3422 C CA . ASP B 1 128 ? 15.688 -9.922 -18.047 1 64.62 128 ASP B CA 1
ATOM 3423 C C . ASP B 1 128 ? 17.016 -10.672 -17.984 1 64.62 128 ASP B C 1
ATOM 3425 O O . ASP B 1 128 ? 17.859 -10.539 -18.875 1 64.62 128 ASP B O 1
ATOM 3429 N N . GLN B 1 129 ? 17.234 -11.32 -16.875 1 58.16 129 GLN B N 1
ATOM 3430 C CA . GLN B 1 129 ? 18.375 -12.227 -16.844 1 58.16 129 GLN B CA 1
ATOM 3431 C C . GLN B 1 129 ? 18.016 -13.57 -17.5 1 58.16 129 GLN B C 1
ATOM 3433 O O . GLN B 1 129 ? 18.828 -14.141 -18.219 1 58.16 129 GLN B O 1
ATOM 3438 N N . GLN B 1 130 ? 16.891 -13.977 -17.172 1 44.69 130 GLN B N 1
ATOM 3439 C CA . GLN B 1 130 ? 16.391 -15.219 -17.75 1 44.69 130 GLN B CA 1
ATOM 3440 C C . GLN B 1 130 ? 14.898 -15.109 -18.047 1 44.69 130 GLN B C 1
ATOM 3442 O O . GLN B 1 130 ? 14.133 -14.555 -17.25 1 44.69 130 GLN B O 1
ATOM 3447 N N . VAL B 1 131 ? 14.648 -15.477 -19.234 1 58.56 131 VAL B N 1
ATOM 3448 C CA . VAL B 1 131 ? 13.25 -15.57 -19.625 1 58.56 131 VAL B CA 1
ATOM 3449 C C . VAL B 1 131 ? 12.914 -17.016 -20 1 58.56 131 VAL B C 1
ATOM 3451 O O . VAL B 1 131 ? 13.492 -17.578 -20.922 1 58.56 131 VAL B O 1
ATOM 3454 N N . ASP B 1 132 ? 12.047 -17.688 -19.266 1 56.94 132 ASP B N 1
ATOM 3455 C CA . ASP B 1 132 ? 11.562 -19.016 -19.594 1 56.94 132 ASP B CA 1
ATOM 3456 C C . ASP B 1 132 ? 10.344 -18.953 -20.5 1 56.94 132 ASP B C 1
ATOM 3458 O O . ASP B 1 132 ? 9.344 -18.312 -20.172 1 56.94 132 ASP B O 1
ATOM 3462 N N . VAL B 1 133 ? 10.602 -19.469 -21.734 1 60.5 133 VAL B N 1
ATOM 3463 C CA . VAL B 1 133 ? 9.547 -19.406 -22.734 1 60.5 133 VAL B CA 1
ATOM 3464 C C . VAL B 1 133 ? 8.875 -20.766 -22.859 1 60.5 133 VAL B C 1
ATOM 3466 O O . VAL B 1 133 ? 9.523 -21.766 -23.172 1 60.5 133 VAL B O 1
ATOM 3469 N N . PHE B 1 134 ? 7.633 -20.781 -22.656 1 57.22 134 PHE B N 1
ATOM 3470 C CA . PHE B 1 134 ? 6.926 -22.062 -22.688 1 57.22 134 PHE B CA 1
ATOM 3471 C C . PHE B 1 134 ? 5.844 -22.062 -23.75 1 57.22 134 PHE B C 1
ATOM 3473 O O . PHE B 1 134 ? 5.113 -21.078 -23.906 1 57.22 134 PHE B O 1
ATOM 3480 N N . LYS B 1 135 ? 6.043 -22.922 -24.703 1 56.84 135 LYS B N 1
ATOM 3481 C CA . LYS B 1 135 ? 4.98 -23.109 -25.688 1 56.84 135 LYS B CA 1
ATOM 3482 C C . LYS B 1 135 ? 3.715 -23.656 -25.031 1 56.84 135 LYS B C 1
ATOM 3484 O O . LYS B 1 135 ? 2.609 -23.203 -25.328 1 56.84 135 LYS B O 1
ATOM 3489 N N . ASN B 1 136 ? 4.031 -24.656 -24.281 1 51.25 136 ASN B N 1
ATOM 3490 C CA . ASN B 1 136 ? 2.91 -25.25 -23.562 1 51.25 136 ASN B CA 1
ATOM 3491 C C . ASN B 1 136 ? 2.684 -24.562 -22.219 1 51.25 136 ASN B C 1
ATOM 3493 O O . ASN B 1 136 ? 3.416 -24.812 -21.266 1 51.25 136 ASN B O 1
ATOM 3497 N N . ARG B 1 137 ? 1.795 -23.656 -22.328 1 53.47 137 ARG B N 1
ATOM 3498 C CA . ARG B 1 137 ? 1.446 -22.938 -21.109 1 53.47 137 ARG B CA 1
ATOM 3499 C C . ARG B 1 137 ? 1.1 -23.906 -19.984 1 53.47 137 ARG B C 1
ATOM 3501 O O . ARG B 1 137 ? 1.202 -23.547 -18.812 1 53.47 137 ARG B O 1
ATOM 3508 N N . GLU B 1 138 ? 0.863 -25.062 -20.531 1 55.47 138 GLU B N 1
ATOM 3509 C CA . GLU B 1 138 ? 0.361 -26.047 -19.578 1 55.47 138 GLU B CA 1
ATOM 3510 C C . GLU B 1 138 ? 1.475 -26.969 -19.109 1 55.47 138 GLU B C 1
ATOM 3512 O O . GLU B 1 138 ? 1.246 -27.859 -18.266 1 55.47 138 GLU B O 1
ATOM 3517 N N . SER B 1 139 ? 2.748 -26.578 -19.781 1 59 139 SER B N 1
ATOM 3518 C CA . SER B 1 139 ? 3.84 -27.438 -19.312 1 59 139 SER B CA 1
ATOM 3519 C C . SER B 1 139 ? 4.148 -27.172 -17.844 1 59 139 SER B C 1
ATOM 3521 O O . SER B 1 139 ? 3.855 -26.078 -17.328 1 59 139 SER B O 1
ATOM 3523 N N . TYR B 1 140 ? 4.684 -28.188 -17.25 1 58.97 140 TYR B N 1
ATOM 3524 C CA . TYR B 1 140 ? 5.074 -28.078 -15.852 1 58.97 140 TYR B CA 1
ATOM 3525 C C . TYR B 1 140 ? 6.109 -26.984 -15.664 1 58.97 140 TYR B C 1
ATOM 3527 O O . TYR B 1 140 ? 6.008 -26.188 -14.727 1 58.97 140 TYR B O 1
ATOM 3535 N N . ALA B 1 141 ? 7.078 -27 -16.562 1 58.78 141 ALA B N 1
ATOM 3536 C CA . ALA B 1 141 ? 8.156 -26.016 -16.438 1 58.78 141 ALA B CA 1
ATOM 3537 C C . ALA B 1 141 ? 7.625 -24.594 -16.578 1 58.78 141 ALA B C 1
ATOM 3539 O O . ALA B 1 141 ? 8.047 -23.703 -15.844 1 58.78 141 ALA B O 1
ATOM 3540 N N . ALA B 1 142 ? 6.738 -24.391 -17.422 1 60.59 142 ALA B N 1
ATOM 3541 C CA . ALA B 1 142 ? 6.141 -23.062 -17.609 1 60.59 142 ALA B CA 1
ATOM 3542 C C . ALA B 1 142 ? 5.332 -22.656 -16.391 1 60.59 142 ALA B C 1
ATOM 3544 O O . ALA B 1 142 ? 5.418 -21.5 -15.945 1 60.59 142 ALA B O 1
ATOM 3545 N N . MET B 1 143 ? 4.625 -23.594 -15.922 1 66.06 143 MET B N 1
ATOM 3546 C CA . MET B 1 143 ? 3.791 -23.312 -14.75 1 66.06 143 MET B CA 1
ATOM 3547 C C . MET B 1 143 ? 4.648 -23 -13.531 1 66.06 143 MET B C 1
ATOM 3549 O O . MET B 1 143 ? 4.336 -22.078 -12.766 1 66.06 143 MET B O 1
ATOM 3553 N N . HIS B 1 144 ? 5.68 -23.75 -13.461 1 65.12 144 HIS B N 1
ATOM 3554 C CA . HIS B 1 144 ? 6.586 -23.531 -12.336 1 65.12 144 HIS B CA 1
ATOM 3555 C C . HIS B 1 144 ? 7.23 -22.156 -12.406 1 65.12 144 HIS B C 1
ATOM 3557 O O . HIS B 1 144 ? 7.324 -21.453 -11.398 1 65.12 144 HIS B O 1
ATOM 3563 N N . ALA B 1 145 ? 7.652 -21.797 -13.523 1 64.38 145 ALA B N 1
ATOM 3564 C CA . ALA B 1 145 ? 8.25 -20.469 -13.703 1 64.38 145 ALA B CA 1
ATOM 3565 C C . ALA B 1 145 ? 7.246 -19.375 -13.406 1 64.38 145 ALA B C 1
ATOM 3567 O O . ALA B 1 145 ? 7.57 -18.391 -12.734 1 64.38 145 ALA B O 1
ATOM 3568 N N . ALA B 1 146 ? 6.094 -19.547 -13.906 1 69.12 146 ALA B N 1
ATOM 3569 C CA . ALA B 1 146 ? 5.047 -18.562 -13.672 1 69.12 146 ALA B CA 1
ATOM 3570 C C . ALA B 1 146 ? 4.727 -18.438 -12.188 1 69.12 146 ALA B C 1
ATOM 3572 O O . ALA B 1 146 ? 4.504 -17.328 -11.68 1 69.12 146 ALA B O 1
ATOM 3573 N N . LEU B 1 147 ? 4.719 -19.531 -11.57 1 74.12 147 LEU B N 1
ATOM 3574 C CA . LEU B 1 147 ? 4.441 -19.531 -10.133 1 74.12 147 LEU B CA 1
ATOM 3575 C C . LEU B 1 147 ? 5.543 -18.797 -9.375 1 74.12 147 LEU B C 1
ATOM 3577 O O . LEU B 1 147 ? 5.258 -17.984 -8.492 1 74.12 147 LEU B O 1
ATOM 3581 N N . ARG B 1 148 ? 6.703 -19.062 -9.742 1 70.5 148 ARG B N 1
ATOM 3582 C CA . ARG B 1 148 ? 7.82 -18.391 -9.07 1 70.5 148 ARG B CA 1
ATOM 3583 C C . ARG B 1 148 ? 7.754 -16.875 -9.258 1 70.5 148 ARG B C 1
ATOM 3585 O O . ARG B 1 148 ? 7.945 -16.125 -8.305 1 70.5 148 ARG B O 1
ATOM 3592 N N . ASP B 1 149 ? 7.445 -16.5 -10.438 1 75.12 149 ASP B N 1
ATOM 3593 C CA . ASP B 1 149 ? 7.305 -15.07 -10.719 1 75.12 149 ASP B CA 1
ATOM 3594 C C . ASP B 1 149 ? 6.191 -14.445 -9.883 1 75.12 149 ASP B C 1
ATOM 3596 O O . ASP B 1 149 ? 6.359 -13.367 -9.312 1 75.12 149 ASP B O 1
ATOM 3600 N N . ALA B 1 150 ? 5.141 -15.195 -9.875 1 78.62 150 ALA B N 1
ATOM 3601 C CA . ALA B 1 150 ? 3.984 -14.695 -9.141 1 78.62 150 ALA B CA 1
ATOM 3602 C C . ALA B 1 150 ? 4.289 -14.578 -7.648 1 78.62 150 ALA B C 1
ATOM 3604 O O . ALA B 1 150 ? 3.898 -13.609 -7 1 78.62 150 ALA B O 1
ATOM 3605 N N . LEU B 1 151 ? 4.973 -15.484 -7.176 1 79.38 151 LEU B N 1
ATOM 3606 C CA . LEU B 1 151 ? 5.293 -15.484 -5.754 1 79.38 151 LEU B CA 1
ATOM 3607 C C . LEU B 1 151 ? 6.273 -14.359 -5.418 1 79.38 151 LEU B C 1
ATOM 3609 O O . LEU B 1 151 ? 6.152 -13.719 -4.375 1 79.38 151 LEU B O 1
ATOM 3613 N N . GLU B 1 152 ? 7.164 -14.172 -6.289 1 77.62 152 GLU B N 1
ATOM 3614 C CA . GLU B 1 152 ? 8.102 -13.07 -6.094 1 77.62 152 GLU B CA 1
ATOM 3615 C C . GLU B 1 152 ? 7.375 -11.719 -6.109 1 77.62 152 GLU B C 1
ATOM 3617 O O . GLU B 1 152 ? 7.645 -10.859 -5.27 1 77.62 152 GLU B O 1
ATOM 3622 N N . LYS B 1 153 ? 6.57 -11.633 -7.035 1 84.19 153 LYS B N 1
ATOM 3623 C CA . LYS B 1 153 ? 5.77 -10.414 -7.094 1 84.19 153 LYS B CA 1
ATOM 3624 C C . LYS B 1 153 ? 4.93 -10.242 -5.832 1 84.19 153 LYS 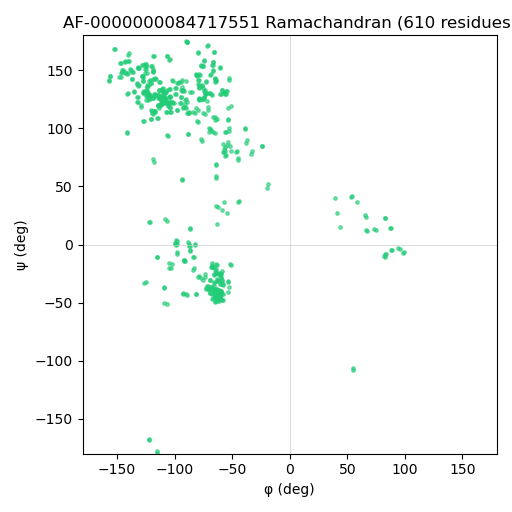B C 1
ATOM 3626 O O . LYS B 1 153 ? 4.812 -9.141 -5.305 1 84.19 153 LYS B O 1
ATOM 3631 N N . ASN B 1 154 ? 4.398 -11.297 -5.383 1 83.56 154 ASN B N 1
ATOM 3632 C CA . ASN B 1 154 ? 3.633 -11.266 -4.141 1 83.56 154 ASN B CA 1
ATOM 3633 C C . ASN B 1 154 ? 4.477 -10.766 -2.973 1 83.56 154 ASN B C 1
ATOM 3635 O O . ASN B 1 154 ? 4.012 -9.961 -2.166 1 83.56 154 ASN B O 1
ATOM 3639 N N . GLU B 1 155 ? 5.586 -11.203 -2.938 1 82.5 155 GLU B N 1
ATOM 3640 C CA . GLU B 1 155 ? 6.473 -10.805 -1.849 1 82.5 155 GLU B CA 1
ATOM 3641 C C . GLU B 1 155 ? 6.762 -9.305 -1.893 1 82.5 155 GLU B C 1
ATOM 3643 O O . GLU B 1 155 ? 6.695 -8.625 -0.867 1 82.5 155 GLU B O 1
ATOM 3648 N N . THR B 1 156 ? 7.02 -8.906 -3.029 1 86.12 156 THR B N 1
ATOM 3649 C CA . THR B 1 156 ? 7.305 -7.484 -3.205 1 86.12 156 THR B CA 1
ATOM 3650 C C . THR B 1 156 ? 6.086 -6.641 -2.846 1 86.12 156 THR B C 1
ATOM 3652 O O . THR B 1 156 ? 6.199 -5.664 -2.102 1 86.12 156 THR B O 1
ATOM 3655 N N . LEU B 1 157 ? 4.969 -7.039 -3.318 1 88 157 LEU B N 1
ATOM 3656 C CA . LEU B 1 157 ? 3.732 -6.301 -3.08 1 88 157 LEU B CA 1
ATOM 3657 C C . LEU B 1 157 ? 3.346 -6.348 -1.606 1 88 157 LEU B C 1
ATOM 3659 O O . LEU B 1 157 ? 2.861 -5.355 -1.055 1 88 157 LEU B O 1
ATOM 3663 N N . THR B 1 158 ? 3.588 -7.453 -1.029 1 85.38 158 THR B N 1
ATOM 3664 C CA . THR B 1 158 ? 3.279 -7.602 0.389 1 85.38 158 THR B CA 1
ATOM 3665 C C . THR B 1 158 ? 4.152 -6.676 1.231 1 85.38 158 THR B C 1
ATOM 3667 O O . THR B 1 158 ? 3.656 -6 2.137 1 85.38 158 THR B O 1
ATOM 3670 N N . SER B 1 159 ? 5.348 -6.625 0.871 1 86.19 159 SER B N 1
ATOM 3671 C CA . SER B 1 159 ? 6.27 -5.75 1.587 1 86.19 159 SER B CA 1
ATOM 3672 C C . SER B 1 159 ? 5.871 -4.285 1.439 1 86.19 159 SER B C 1
ATOM 3674 O O . SER B 1 159 ? 5.875 -3.533 2.418 1 86.19 159 SER B O 1
ATOM 3676 N N . GLU B 1 160 ? 5.551 -3.953 0.278 1 88.06 160 GLU B N 1
ATOM 3677 C CA . GLU B 1 160 ? 5.105 -2.586 0.032 1 88.06 160 GLU B CA 1
ATOM 3678 C C . GLU B 1 160 ? 3.822 -2.279 0.798 1 88.06 160 GLU B C 1
ATOM 3680 O O . GLU B 1 160 ? 3.686 -1.204 1.386 1 88.06 160 GLU B O 1
ATOM 3685 N N . ASN B 1 161 ? 3.002 -3.244 0.727 1 88.56 161 ASN B N 1
ATOM 3686 C CA . ASN B 1 161 ? 1.729 -3.09 1.423 1 88.56 161 ASN B CA 1
ATOM 3687 C C . ASN B 1 161 ? 1.928 -2.926 2.928 1 88.56 161 ASN B C 1
ATOM 3689 O O . ASN B 1 161 ? 1.264 -2.104 3.561 1 88.56 161 ASN B O 1
ATOM 3693 N N . GLU B 1 162 ? 2.775 -3.633 3.445 1 87.19 162 GLU B N 1
ATOM 3694 C CA . GLU B 1 162 ? 3.074 -3.537 4.871 1 87.19 162 GLU B CA 1
ATOM 3695 C C . GLU B 1 162 ? 3.67 -2.178 5.223 1 87.19 162 GLU B C 1
ATOM 3697 O O . GLU B 1 162 ? 3.324 -1.587 6.246 1 87.19 162 GLU B O 1
ATOM 3702 N N . ARG B 1 163 ? 4.484 -1.715 4.391 1 87.62 163 ARG B N 1
ATOM 3703 C CA . ARG B 1 163 ? 5.055 -0.388 4.598 1 87.62 163 ARG B CA 1
ATOM 3704 C C . ARG B 1 163 ? 3.967 0.68 4.613 1 87.62 163 ARG B C 1
ATOM 3706 O O . ARG B 1 163 ? 3.922 1.515 5.516 1 87.62 163 ARG B O 1
ATOM 3713 N N . PHE B 1 164 ? 3.115 0.621 3.678 1 88.25 164 PHE B N 1
ATOM 3714 C CA . PHE B 1 164 ? 2.029 1.589 3.58 1 88.25 164 PHE B CA 1
ATOM 3715 C C . PHE B 1 164 ? 1.146 1.54 4.82 1 88.25 164 PHE B C 1
ATOM 3717 O O . PHE B 1 164 ? 0.75 2.582 5.352 1 88.25 164 PHE B O 1
ATOM 3724 N N . ARG B 1 165 ? 0.903 0.391 5.234 1 87.25 165 ARG B N 1
ATOM 3725 C CA . ARG B 1 165 ? 0.029 0.224 6.391 1 87.25 165 ARG B CA 1
ATOM 3726 C C . ARG B 1 165 ? 0.651 0.841 7.641 1 87.25 165 ARG B C 1
ATOM 3728 O O . ARG B 1 165 ? -0.038 1.497 8.422 1 87.25 165 ARG B O 1
ATOM 3735 N N . LYS B 1 166 ? 1.897 0.682 7.746 1 86.12 166 LYS B N 1
ATOM 3736 C CA . LYS B 1 166 ? 2.594 1.233 8.906 1 86.12 166 LYS B CA 1
ATOM 3737 C C . LYS B 1 166 ? 2.611 2.758 8.859 1 86.12 166 LYS B C 1
ATOM 3739 O O . LYS B 1 166 ? 2.508 3.416 9.898 1 86.12 166 LYS B O 1
ATOM 3744 N N . GLU B 1 167 ? 2.619 3.26 7.691 1 90.94 167 GLU B N 1
ATOM 3745 C CA . GLU B 1 167 ? 2.758 4.703 7.527 1 90.94 167 GLU B CA 1
ATOM 3746 C C . GLU B 1 167 ? 1.395 5.387 7.473 1 90.94 167 GLU B C 1
ATOM 3748 O O . GLU B 1 167 ? 1.304 6.609 7.59 1 90.94 167 GLU B O 1
ATOM 3753 N N . GLU B 1 168 ? 0.421 4.617 7.301 1 87.5 168 GLU B N 1
ATOM 3754 C CA . GLU B 1 168 ? -0.919 5.125 7.02 1 87.5 168 GLU B CA 1
ATOM 3755 C C . GLU B 1 168 ? -1.396 6.062 8.125 1 87.5 168 GLU B C 1
ATOM 3757 O O . GLU B 1 168 ? -2.059 7.066 7.855 1 87.5 168 GLU B O 1
ATOM 3762 N N . THR B 1 169 ? -1.042 5.809 9.359 1 88.06 169 THR B N 1
ATOM 3763 C CA . THR B 1 169 ? -1.527 6.652 10.453 1 88.06 169 THR B CA 1
ATOM 3764 C C . THR B 1 169 ? -0.361 7.262 11.227 1 88.06 169 THR B C 1
ATOM 3766 O O . THR B 1 169 ? -0.521 7.672 12.375 1 88.06 169 THR B O 1
ATOM 3769 N N . SER B 1 170 ? 0.72 7.246 10.547 1 92.31 170 SER B N 1
ATOM 3770 C CA . SER B 1 170 ? 1.886 7.887 11.148 1 92.31 170 SER B CA 1
ATOM 3771 C C . SER B 1 170 ? 1.771 9.406 11.086 1 92.31 170 SER B C 1
ATOM 3773 O O . SER B 1 170 ? 1.561 9.977 10.008 1 92.31 170 SER B O 1
ATOM 3775 N N . GLU B 1 171 ? 1.921 9.984 12.219 1 95 171 GLU B N 1
ATOM 3776 C CA . GLU B 1 171 ? 1.823 11.438 12.312 1 95 171 GLU B CA 1
ATOM 3777 C C . GLU B 1 171 ? 2.84 12.125 11.406 1 95 171 GLU B C 1
ATOM 3779 O O . GLU B 1 171 ? 2.492 13.031 10.656 1 95 171 GLU B O 1
ATOM 3784 N N . ASP B 1 172 ? 4.027 11.664 11.492 1 95.75 172 ASP B N 1
ATOM 3785 C CA . ASP B 1 172 ? 5.098 12.289 10.719 1 95.75 172 ASP B CA 1
ATOM 3786 C C . ASP B 1 172 ? 4.867 12.117 9.219 1 95.75 172 ASP B C 1
ATOM 3788 O O . ASP B 1 172 ? 5.074 13.047 8.445 1 95.75 172 ASP B O 1
ATOM 3792 N N . HIS B 1 173 ? 4.426 10.969 8.844 1 96.62 173 HIS B N 1
ATOM 3793 C CA . HIS B 1 173 ? 4.164 10.734 7.43 1 96.62 173 HIS B CA 1
ATOM 3794 C C . HIS B 1 173 ? 2.979 11.555 6.945 1 96.62 173 HIS B C 1
ATOM 3796 O O . HIS B 1 173 ? 2.963 12.016 5.801 1 96.62 173 HIS B O 1
ATOM 3802 N N . ALA B 1 174 ? 2.031 11.703 7.758 1 97.12 174 ALA B N 1
ATOM 3803 C CA . ALA B 1 174 ? 0.888 12.539 7.402 1 97.12 174 ALA B CA 1
ATOM 3804 C C . ALA B 1 174 ? 1.312 13.992 7.18 1 97.12 174 ALA B C 1
ATOM 3806 O O . ALA B 1 174 ? 0.896 14.625 6.211 1 97.12 174 ALA B O 1
ATOM 3807 N N . LEU B 1 175 ? 2.092 14.461 8.055 1 97.75 175 LEU B N 1
ATOM 3808 C CA . LEU B 1 175 ? 2.582 15.828 7.914 1 97.75 175 LEU B CA 1
ATOM 3809 C C . LEU B 1 175 ? 3.43 15.977 6.656 1 97.75 175 LEU B C 1
ATOM 3811 O O . LEU B 1 175 ? 3.316 16.984 5.941 1 97.75 175 LEU B O 1
ATOM 3815 N N . ALA B 1 176 ? 4.246 14.992 6.453 1 97.5 176 ALA B N 1
ATOM 3816 C CA . ALA B 1 176 ? 5.051 15.016 5.23 1 97.5 176 ALA B CA 1
ATOM 3817 C C . ALA B 1 176 ? 4.16 15.039 3.992 1 97.5 176 ALA B C 1
ATOM 3819 O O . ALA B 1 176 ? 4.461 15.727 3.016 1 97.5 176 ALA B O 1
ATOM 3820 N N . ALA B 1 177 ? 3.143 14.305 4.066 1 96.88 177 ALA B N 1
ATOM 3821 C CA . ALA B 1 177 ? 2.207 14.258 2.943 1 96.88 177 ALA B CA 1
ATOM 3822 C C . ALA B 1 177 ? 1.576 15.625 2.699 1 96.88 177 ALA B C 1
ATOM 3824 O O . ALA B 1 177 ? 1.449 16.062 1.553 1 96.88 177 ALA B O 1
ATOM 3825 N N . LEU B 1 178 ? 1.197 16.281 3.727 1 97.44 178 LEU B N 1
ATOM 3826 C CA . LEU B 1 178 ? 0.613 17.609 3.605 1 97.44 178 LEU B CA 1
ATOM 3827 C C . LEU B 1 178 ? 1.603 18.594 2.971 1 97.44 178 LEU B C 1
ATOM 3829 O O . LEU B 1 178 ? 1.244 19.344 2.064 1 97.44 178 LEU B O 1
ATOM 3833 N N . LEU B 1 179 ? 2.773 18.5 3.4 1 97.44 179 LEU B N 1
ATOM 3834 C CA . LEU B 1 179 ? 3.797 19.406 2.883 1 97.44 179 LEU B CA 1
ATOM 3835 C C . LEU B 1 179 ? 4.121 19.078 1.428 1 97.44 179 LEU B C 1
ATOM 3837 O O . LEU B 1 179 ? 4.293 19.984 0.61 1 97.44 179 LEU B O 1
ATOM 3841 N N . ALA B 1 180 ? 4.207 17.828 1.126 1 96.31 180 ALA B N 1
ATOM 3842 C CA . ALA B 1 180 ? 4.512 17.406 -0.24 1 96.31 180 ALA B CA 1
ATOM 3843 C C . ALA B 1 180 ? 3.416 17.859 -1.207 1 96.31 180 ALA B C 1
ATOM 3845 O O . ALA B 1 180 ? 3.688 18.125 -2.381 1 96.31 180 ALA B O 1
ATOM 3846 N N . SER B 1 181 ? 2.24 17.938 -0.699 1 94.88 181 SER B N 1
ATOM 3847 C CA . SER B 1 181 ? 1.116 18.328 -1.536 1 94.88 181 SER B CA 1
ATOM 3848 C C . SER B 1 181 ? 0.983 19.859 -1.588 1 94.88 181 SER B C 1
ATOM 3850 O O . SER B 1 181 ? 0.097 20.375 -2.264 1 94.88 181 SER B O 1
ATOM 3852 N N . GLY B 1 182 ? 1.779 20.531 -0.829 1 94.69 182 GLY B N 1
ATOM 3853 C CA . GLY B 1 182 ? 1.755 21.984 -0.822 1 94.69 182 GLY B CA 1
ATOM 3854 C C . GLY B 1 182 ? 0.75 22.562 0.157 1 94.69 182 GLY B C 1
ATOM 3855 O O . GLY B 1 182 ? 0.45 23.75 0.118 1 94.69 182 GLY B O 1
ATOM 3856 N N . ALA B 1 183 ? 0.261 21.75 1.05 1 95.56 183 ALA B N 1
ATOM 3857 C CA . ALA B 1 183 ? -0.773 22.188 1.983 1 95.56 183 ALA B CA 1
ATOM 3858 C C . ALA B 1 183 ? -0.158 22.672 3.287 1 95.56 183 ALA B C 1
ATOM 3860 O O . ALA B 1 183 ? -0.554 22.25 4.375 1 95.56 183 ALA B O 1
ATOM 3861 N N . LEU B 1 184 ? 0.674 23.578 3.115 1 95.38 184 LEU B N 1
ATOM 3862 C CA . LEU B 1 184 ? 1.375 24.141 4.27 1 95.38 184 LEU B CA 1
ATOM 3863 C C . LEU B 1 184 ? 0.392 24.75 5.262 1 95.38 184 LEU B C 1
ATOM 3865 O O . LEU B 1 184 ? 0.583 24.641 6.477 1 95.38 184 LEU B O 1
ATOM 3869 N N . GLU B 1 185 ? -0.645 25.297 4.781 1 93.56 185 GLU B N 1
ATOM 3870 C CA . GLU B 1 185 ? -1.615 26 5.617 1 93.56 185 GLU B CA 1
ATOM 3871 C C . GLU B 1 185 ? -2.355 25.031 6.535 1 93.56 185 GLU B C 1
ATOM 3873 O O . GLU B 1 185 ? -2.957 25.438 7.527 1 93.56 185 GLU B O 1
ATOM 3878 N N . GLN B 1 186 ? -2.312 23.766 6.164 1 94.94 186 GLN B N 1
ATOM 3879 C CA . GLN B 1 186 ? -2.998 22.766 6.965 1 94.94 186 GLN B CA 1
ATOM 3880 C C . GLN B 1 186 ? -2.096 22.234 8.07 1 94.94 186 GLN B C 1
ATOM 3882 O O . GLN B 1 186 ? -2.492 21.344 8.836 1 94.94 186 GLN B O 1
ATOM 3887 N N . THR B 1 187 ? -0.914 22.75 8.18 1 95.75 187 THR B N 1
ATOM 3888 C CA . THR B 1 187 ? 0.06 22.281 9.156 1 95.75 187 THR B CA 1
ATOM 3889 C C . THR B 1 187 ? 0.439 23.406 10.117 1 95.75 187 THR B C 1
ATOM 3891 O O . THR B 1 187 ? 0.198 24.578 9.836 1 95.75 187 THR B O 1
ATOM 3894 N N . PRO B 1 188 ? 0.997 23 11.219 1 94.62 188 PRO B N 1
ATOM 3895 C CA . PRO B 1 188 ? 1.451 24.031 12.156 1 94.62 188 PRO B CA 1
ATOM 3896 C C . PRO B 1 188 ? 2.865 24.516 11.859 1 94.62 188 PRO B C 1
ATOM 3898 O O . PRO B 1 188 ? 3.467 25.219 12.672 1 94.62 188 PRO B O 1
ATOM 3901 N N . PHE B 1 189 ? 3.4 24.234 10.75 1 96 189 PHE B N 1
ATOM 3902 C CA . PHE B 1 189 ? 4.793 24.531 10.43 1 96 189 PHE B CA 1
ATOM 3903 C C . PHE B 1 189 ? 4.953 26 10.047 1 96 189 PHE B C 1
ATOM 3905 O O . PHE B 1 189 ? 4.09 26.562 9.375 1 96 189 PHE B O 1
ATOM 3912 N N . THR B 1 190 ? 6.039 26.531 10.492 1 95.94 190 THR B N 1
ATOM 3913 C CA . THR B 1 190 ? 6.449 27.875 10.109 1 95.94 190 THR B CA 1
ATOM 3914 C C . THR B 1 190 ? 7.828 27.859 9.461 1 95.94 190 THR B C 1
ATOM 3916 O O . THR B 1 190 ? 8.719 27.125 9.906 1 95.94 190 THR B O 1
ATOM 3919 N N . LEU B 1 191 ? 7.996 28.625 8.469 1 95.81 191 LEU B N 1
ATOM 3920 C CA . LEU B 1 191 ? 9.266 28.656 7.746 1 95.81 191 LEU B CA 1
ATOM 3921 C C . LEU B 1 191 ? 10.359 29.281 8.602 1 95.81 191 LEU B C 1
ATOM 3923 O O . LEU B 1 191 ? 10.172 30.359 9.172 1 95.81 191 LEU B O 1
ATOM 3927 N N . GLU B 1 192 ? 11.438 28.641 8.68 1 94.38 192 GLU B N 1
ATOM 3928 C CA . GLU B 1 192 ? 12.57 29.141 9.469 1 94.38 192 GLU B CA 1
ATOM 3929 C C . GLU B 1 192 ? 13.703 29.609 8.562 1 94.38 192 GLU B C 1
ATOM 3931 O O . GLU B 1 192 ? 14.289 30.672 8.805 1 94.38 192 GLU B O 1
ATOM 3936 N N . GLU B 1 193 ? 14.023 28.75 7.68 1 92.19 193 GLU B N 1
ATOM 3937 C CA . GLU B 1 193 ? 15.148 29.031 6.789 1 92.19 193 GLU B CA 1
ATOM 3938 C C . GLU B 1 193 ? 14.906 28.453 5.398 1 92.19 193 GLU B C 1
ATOM 3940 O O . GLU B 1 193 ? 14.164 27.469 5.246 1 92.19 193 GLU B O 1
ATOM 3945 N N . ALA B 1 194 ? 15.453 29.078 4.406 1 92.31 194 ALA B N 1
ATOM 3946 C CA . ALA B 1 194 ? 15.383 28.578 3.035 1 92.31 194 ALA B CA 1
ATOM 3947 C C . ALA B 1 194 ? 16.734 28.703 2.334 1 92.31 194 ALA B C 1
ATOM 3949 O O . ALA B 1 194 ? 17.469 29.656 2.564 1 92.31 194 ALA B O 1
ATOM 3950 N N . PHE B 1 195 ? 17 27.719 1.549 1 89.56 195 PHE B N 1
ATOM 3951 C CA . PHE B 1 195 ? 18.234 27.688 0.782 1 89.56 195 PHE B CA 1
ATOM 3952 C C . PHE B 1 195 ? 17.984 27.219 -0.646 1 89.56 195 PHE B C 1
ATOM 3954 O O . PHE B 1 195 ? 16.984 26.531 -0.912 1 89.56 195 PHE B O 1
ATOM 3961 N N . SER B 1 196 ? 18.766 27.734 -1.456 1 88.69 196 SER B N 1
ATOM 3962 C CA . SER B 1 196 ? 18.656 27.281 -2.842 1 88.69 196 SER B CA 1
ATOM 3963 C C . SER B 1 196 ? 20.016 26.844 -3.387 1 88.69 196 SER B C 1
ATOM 3965 O O . SER B 1 196 ? 21.062 27.312 -2.92 1 88.69 196 SER B O 1
ATOM 3967 N N . GLY B 1 197 ? 19.953 25.891 -4.18 1 85.19 197 GLY B N 1
ATOM 3968 C CA . GLY B 1 197 ? 21.125 25.391 -4.879 1 85.19 197 GLY B CA 1
ATOM 3969 C C . GLY B 1 197 ? 20.828 24.891 -6.277 1 85.19 197 GLY B C 1
ATOM 3970 O O . GLY B 1 197 ? 19.688 24.484 -6.562 1 85.19 197 GLY B O 1
ATOM 3971 N N . LYS B 1 198 ? 21.844 25.078 -7.098 1 84.69 198 LYS B N 1
ATOM 3972 C CA . LYS B 1 198 ? 21.703 24.609 -8.477 1 84.69 198 LYS B CA 1
ATOM 3973 C C . LYS B 1 198 ? 22.922 23.828 -8.922 1 84.69 198 LYS B C 1
ATOM 3975 O O . LYS B 1 198 ? 24.062 24.188 -8.609 1 84.69 198 LYS B O 1
ATOM 3980 N N . ASP B 1 199 ? 22.641 22.672 -9.398 1 80 199 ASP B N 1
ATOM 3981 C CA . ASP B 1 199 ? 23.703 21.938 -10.094 1 80 199 ASP B CA 1
ATOM 3982 C C . ASP B 1 199 ? 23.359 21.75 -11.57 1 80 199 ASP B C 1
ATOM 3984 O O . ASP B 1 199 ? 22.438 22.375 -12.086 1 80 199 ASP B O 1
ATOM 3988 N N . GLU B 1 200 ? 24.203 21.062 -12.32 1 81.12 200 GLU B N 1
ATOM 3989 C CA . GLU B 1 200 ? 24.016 20.906 -13.766 1 81.12 200 GLU B CA 1
ATOM 3990 C C . GLU B 1 200 ? 22.719 20.188 -14.086 1 81.12 200 GLU B C 1
ATOM 3992 O O . GLU B 1 200 ? 22.062 20.484 -15.086 1 81.12 200 GLU B O 1
ATOM 3997 N N . ASP B 1 201 ? 22.281 19.438 -13.172 1 86.5 201 ASP B N 1
ATOM 3998 C CA . ASP B 1 201 ? 21.188 18.547 -13.531 1 86.5 201 ASP B CA 1
ATOM 3999 C C . ASP B 1 201 ? 19.922 18.891 -12.758 1 86.5 201 ASP B C 1
ATOM 4001 O O . ASP B 1 201 ? 18.844 18.375 -13.055 1 86.5 201 ASP B O 1
ATOM 4005 N N . SER B 1 202 ? 20.109 19.734 -11.805 1 89.56 202 SER B N 1
ATOM 4006 C CA . SER B 1 202 ? 18.906 19.984 -10.992 1 89.56 202 SER B CA 1
ATOM 4007 C C . SER B 1 202 ? 18.984 21.344 -10.312 1 89.56 202 SER B C 1
ATOM 4009 O O . SER B 1 202 ? 20.078 21.875 -10.07 1 89.56 202 SER B O 1
ATOM 4011 N N . ASN B 1 203 ? 17.812 21.984 -10.188 1 92.38 203 ASN B N 1
ATOM 4012 C CA . ASN B 1 203 ? 17.609 23.141 -9.32 1 92.38 203 ASN B CA 1
ATOM 4013 C C . ASN B 1 203 ? 16.828 22.766 -8.062 1 92.38 203 ASN B C 1
ATOM 4015 O O . ASN B 1 203 ? 15.727 22.203 -8.156 1 92.38 203 ASN B O 1
ATOM 4019 N N . VAL B 1 204 ? 17.438 23.016 -6.887 1 91.94 204 VAL B N 1
ATOM 4020 C CA . VAL B 1 204 ? 16.812 22.578 -5.645 1 91.94 204 VAL B CA 1
ATOM 4021 C C . VAL B 1 204 ? 16.641 23.781 -4.711 1 91.94 204 VAL B C 1
ATOM 4023 O O . VAL B 1 204 ? 17.578 24.547 -4.5 1 91.94 204 VAL B O 1
ATOM 4026 N N . ARG B 1 205 ? 15.438 23.938 -4.246 1 93.56 205 ARG B N 1
ATOM 4027 C CA . ARG B 1 205 ? 15.156 24.859 -3.16 1 93.56 205 ARG B CA 1
ATOM 4028 C C . ARG B 1 205 ? 14.742 24.125 -1.896 1 93.56 205 ARG B C 1
ATOM 4030 O O . ARG B 1 205 ? 13.75 23.391 -1.899 1 93.56 205 ARG B O 1
ATOM 4037 N N . ALA B 1 206 ? 15.531 24.344 -0.852 1 94.44 206 ALA B N 1
ATOM 4038 C CA . ALA B 1 206 ? 15.242 23.688 0.423 1 94.44 206 ALA B CA 1
ATOM 4039 C C . ALA B 1 206 ? 14.703 24.688 1.442 1 94.44 206 ALA B C 1
ATOM 4041 O O . ALA B 1 206 ? 15.234 25.797 1.583 1 94.44 206 ALA B O 1
ATOM 4042 N N . SER B 1 207 ? 13.617 24.328 2.074 1 96.56 207 SER B N 1
ATOM 4043 C CA . SER B 1 207 ? 13.031 25.125 3.141 1 96.56 207 SER B CA 1
ATOM 4044 C C . SER B 1 207 ? 12.938 24.344 4.441 1 96.56 207 SER B C 1
ATOM 4046 O O . SER B 1 207 ? 12.445 23.203 4.453 1 96.56 207 SER B O 1
ATOM 4048 N N . VAL B 1 208 ? 13.445 24.922 5.484 1 96.31 208 VAL B N 1
ATOM 4049 C CA . VAL B 1 208 ? 13.367 24.312 6.805 1 96.31 208 VAL B CA 1
ATOM 4050 C C . VAL B 1 208 ? 12.219 24.922 7.598 1 96.31 208 VAL B C 1
ATOM 4052 O O . VAL B 1 208 ? 12.094 26.141 7.68 1 96.31 208 VAL B O 1
ATOM 4055 N N . PHE B 1 209 ? 11.391 24.031 8.141 1 96.69 209 PHE B N 1
ATOM 4056 C CA . PHE B 1 209 ? 10.219 24.469 8.891 1 96.69 209 PHE B CA 1
ATOM 4057 C C . PHE B 1 209 ? 10.289 24 10.336 1 96.69 209 PHE B C 1
ATOM 4059 O O . PHE B 1 209 ? 10.727 22.891 10.609 1 96.69 209 PHE B O 1
ATOM 4066 N N . ARG B 1 210 ? 9.836 24.859 11.133 1 96.19 210 ARG B N 1
ATOM 4067 C CA . ARG B 1 210 ? 9.688 24.547 12.547 1 96.19 210 ARG B CA 1
ATOM 4068 C C . ARG B 1 210 ? 8.227 24.312 12.906 1 96.19 210 ARG B C 1
ATOM 4070 O O . ARG B 1 210 ? 7.352 25.094 12.516 1 96.19 210 ARG B O 1
ATOM 4077 N N . GLY B 1 211 ? 7.992 23.141 13.547 1 93.38 211 GLY B N 1
ATOM 4078 C CA . GLY B 1 211 ? 6.641 22.812 13.977 1 93.38 211 GLY B CA 1
ATOM 4079 C C . GLY B 1 211 ? 6.535 22.562 15.469 1 93.38 211 GLY B C 1
ATOM 4080 O O . GLY B 1 211 ? 7.402 22.984 16.234 1 93.38 211 GLY B O 1
ATOM 4081 N N . LYS B 1 212 ? 5.375 22 15.836 1 92.94 212 LYS B N 1
ATOM 4082 C CA . LYS B 1 212 ? 5.148 21.641 17.234 1 92.94 212 LYS B CA 1
ATOM 4083 C C . LYS B 1 212 ? 5.895 20.359 17.594 1 92.94 212 LYS B C 1
ATOM 4085 O O . LYS B 1 212 ? 5.34 19.25 17.484 1 92.94 212 LYS B O 1
ATOM 4090 N N . GLY B 1 213 ? 7.125 20.547 18.062 1 92.62 213 GLY B N 1
ATOM 4091 C CA . GLY B 1 213 ? 7.926 19.391 18.438 1 92.62 213 GLY B CA 1
ATOM 4092 C C . GLY B 1 213 ? 8.438 18.594 17.234 1 92.62 213 GLY B C 1
ATOM 4093 O O . GLY B 1 213 ? 8.797 17.422 17.375 1 92.62 213 GLY B O 1
ATOM 4094 N N . LYS B 1 214 ? 8.312 19.234 16.109 1 95.62 214 LYS B N 1
ATOM 4095 C CA . LYS B 1 214 ? 8.75 18.562 14.891 1 95.62 214 LYS B CA 1
ATOM 4096 C C . LYS B 1 214 ? 9.453 19.547 13.953 1 95.62 214 LYS B C 1
ATOM 4098 O O . LYS B 1 214 ? 9.297 20.75 14.078 1 95.62 214 LYS B O 1
ATOM 4103 N N . VAL B 1 215 ? 10.266 19 13.062 1 96.69 215 VAL B N 1
ATOM 4104 C CA . VAL B 1 215 ? 10.961 19.781 12.047 1 96.69 215 VAL B CA 1
ATOM 4105 C C . VAL B 1 215 ? 10.703 19.172 10.672 1 96.69 215 VAL B C 1
ATOM 4107 O O . VAL B 1 215 ? 10.602 17.953 10.523 1 96.69 215 VAL B O 1
ATOM 4110 N N . ALA B 1 216 ? 10.523 20.062 9.758 1 97.88 216 ALA B N 1
ATOM 4111 C CA . ALA B 1 216 ? 10.305 19.609 8.391 1 97.88 216 ALA B CA 1
ATOM 4112 C C . ALA B 1 216 ? 11.266 20.281 7.422 1 97.88 216 ALA B C 1
ATOM 4114 O O . ALA B 1 216 ? 11.68 21.422 7.637 1 97.88 216 ALA B O 1
ATOM 4115 N N . VAL B 1 217 ? 11.672 19.547 6.477 1 97.06 217 VAL B N 1
ATOM 4116 C CA . VAL B 1 217 ? 12.453 20.078 5.359 1 97.06 217 VAL B CA 1
ATOM 4117 C C . VAL B 1 217 ? 11.75 19.766 4.043 1 97.06 217 VAL B C 1
ATOM 4119 O O . VAL B 1 217 ? 11.414 18.609 3.777 1 97.06 217 VAL B O 1
ATOM 4122 N N . VAL B 1 218 ? 11.484 20.75 3.277 1 97.38 218 VAL B N 1
ATOM 4123 C CA . VAL B 1 218 ? 10.828 20.562 1.985 1 97.38 218 VAL B CA 1
ATOM 4124 C C . VAL B 1 218 ? 11.805 20.922 0.86 1 97.38 218 VAL B C 1
ATOM 4126 O O . VAL B 1 218 ? 12.375 22.016 0.844 1 97.38 218 VAL B O 1
ATOM 4129 N N . PHE B 1 219 ? 11.969 19.984 -0.052 1 95.5 219 PHE B N 1
ATOM 4130 C CA . PHE B 1 219 ? 12.805 20.203 -1.231 1 95.5 219 PHE B CA 1
ATOM 4131 C C . PHE B 1 219 ? 11.938 20.359 -2.479 1 95.5 219 PHE B C 1
ATOM 4133 O O . PHE B 1 219 ? 11.211 19.453 -2.859 1 95.5 219 PHE B O 1
ATOM 4140 N N . LYS B 1 220 ? 11.984 21.484 -2.98 1 95.75 220 LYS B N 1
ATOM 4141 C CA . LYS B 1 220 ? 11.445 21.672 -4.324 1 95.75 220 LYS B CA 1
ATOM 4142 C C . LYS B 1 220 ? 12.516 21.438 -5.387 1 95.75 220 LYS B C 1
ATOM 4144 O O . LYS B 1 220 ? 13.5 22.172 -5.441 1 95.75 220 LYS B O 1
ATOM 4149 N N . VAL B 1 221 ? 12.305 20.453 -6.227 1 94.44 221 VAL B N 1
ATOM 4150 C CA . VAL B 1 221 ? 13.328 20.031 -7.172 1 94.44 221 VAL B CA 1
ATOM 4151 C C . VAL B 1 221 ? 12.836 20.25 -8.602 1 94.44 221 VAL B C 1
ATOM 4153 O O . VAL B 1 221 ? 11.711 19.844 -8.938 1 94.44 221 VAL B O 1
ATOM 4156 N N . LYS B 1 222 ? 13.617 20.859 -9.344 1 94.75 222 LYS B N 1
ATOM 4157 C CA . LYS B 1 222 ? 13.406 20.922 -10.781 1 94.75 222 LYS B CA 1
ATOM 4158 C C . LYS B 1 222 ? 14.438 20.094 -11.531 1 94.75 222 LYS B C 1
ATOM 4160 O O . LYS B 1 222 ? 15.648 20.297 -11.367 1 94.75 222 LYS B O 1
ATOM 4165 N N . ASN B 1 223 ? 13.93 19.172 -12.312 1 94 223 ASN B N 1
ATOM 4166 C CA . ASN B 1 223 ? 14.82 18.328 -13.086 1 94 223 ASN B CA 1
ATOM 4167 C C . ASN B 1 223 ? 15.273 19 -14.375 1 94 223 ASN B C 1
ATOM 4169 O O . ASN B 1 223 ? 14.477 19.203 -15.289 1 94 223 ASN B O 1
ATOM 4173 N N . LEU B 1 224 ? 16.516 19.281 -14.414 1 92.88 224 LEU B N 1
ATOM 4174 C CA . LEU B 1 224 ? 17.047 19.984 -15.57 1 92.88 224 LEU B CA 1
ATOM 4175 C C . LEU B 1 224 ? 17.688 19.016 -16.562 1 92.88 224 LEU B C 1
ATOM 4177 O O . LEU B 1 224 ? 18.109 19.422 -17.641 1 92.88 224 LEU B O 1
ATOM 4181 N N . HIS B 1 225 ? 17.75 17.797 -16.109 1 89.19 225 HIS B N 1
ATOM 4182 C CA . HIS B 1 225 ? 18.359 16.812 -17 1 89.19 225 HIS B CA 1
ATOM 4183 C C . HIS B 1 225 ? 17.516 16.625 -18.266 1 89.19 225 HIS B C 1
ATOM 4185 O O . HIS B 1 225 ? 16.297 16.578 -18.203 1 89.19 225 HIS B O 1
ATOM 4191 N N . ALA B 1 226 ? 18.172 16.453 -19.344 1 87.12 226 ALA B N 1
ATOM 4192 C CA . ALA B 1 226 ? 17.484 16.422 -20.625 1 87.12 226 ALA B CA 1
ATOM 4193 C C . ALA B 1 226 ? 16.828 15.07 -20.859 1 87.12 226 ALA B C 1
ATOM 4195 O O . ALA B 1 226 ? 15.805 14.977 -21.547 1 87.12 226 ALA B O 1
ATOM 4196 N N . GLU B 1 227 ? 17.359 14.031 -20.281 1 86.56 227 GLU B N 1
ATOM 4197 C CA . GLU B 1 227 ? 16.906 12.711 -20.703 1 86.56 227 GLU B CA 1
ATOM 4198 C C . GLU B 1 227 ? 16.453 11.883 -19.5 1 86.56 227 GLU B C 1
ATOM 4200 O O . GLU B 1 227 ? 15.492 11.125 -19.578 1 86.56 227 GLU B O 1
ATOM 4205 N N . ASN B 1 228 ? 17.094 12.102 -18.406 1 84.94 228 ASN B N 1
ATOM 4206 C CA . ASN B 1 228 ? 16.891 11.18 -17.297 1 84.94 228 ASN B CA 1
ATOM 4207 C C . ASN B 1 228 ? 15.945 11.766 -16.25 1 84.94 228 ASN B C 1
ATOM 4209 O O . ASN B 1 228 ? 16.016 12.953 -15.945 1 84.94 228 ASN B O 1
ATOM 4213 N N . PRO B 1 229 ? 15.055 10.891 -15.68 1 89 229 PRO B N 1
ATOM 4214 C CA . PRO B 1 229 ? 14.219 11.344 -14.57 1 89 229 PRO B CA 1
ATOM 4215 C C . PRO B 1 229 ? 14.992 11.477 -13.258 1 89 229 PRO B C 1
ATOM 4217 O O . PRO B 1 229 ? 16.125 10.984 -13.156 1 89 229 PRO B O 1
ATOM 4220 N N . TRP B 1 230 ? 14.375 12.289 -12.453 1 90.44 230 TRP B N 1
ATOM 4221 C CA . TRP B 1 230 ? 14.945 12.508 -11.125 1 90.44 230 TRP B CA 1
ATOM 4222 C C . TRP B 1 230 ? 14.086 11.844 -10.047 1 90.44 230 TRP B C 1
ATOM 4224 O O . TRP B 1 230 ? 12.859 11.898 -10.102 1 90.44 230 TRP B O 1
ATOM 4234 N N . SER B 1 231 ? 14.727 11.039 -9.109 1 90.38 231 SER B N 1
ATOM 4235 C CA . SER B 1 231 ? 14 10.484 -7.973 1 90.38 231 SER B CA 1
ATOM 4236 C C . SER B 1 231 ? 14.898 10.375 -6.746 1 90.38 231 SER B C 1
ATOM 4238 O O . SER B 1 231 ? 16.125 10.391 -6.867 1 90.38 231 SER B O 1
ATOM 4240 N N . VAL B 1 232 ? 14.195 10.375 -5.59 1 88.69 232 VAL B N 1
ATOM 4241 C CA . VAL B 1 232 ? 14.93 10.18 -4.344 1 88.69 232 VAL B CA 1
ATOM 4242 C C . VAL B 1 232 ? 15.242 8.703 -4.152 1 88.69 232 VAL B C 1
ATOM 4244 O O . VAL B 1 232 ? 14.344 7.859 -4.227 1 88.69 232 VAL B O 1
ATOM 4247 N N . GLN B 1 233 ? 16.484 8.445 -3.988 1 85.25 233 GLN B N 1
ATOM 4248 C CA . GLN B 1 233 ? 16.875 7.07 -3.689 1 85.25 233 GLN B CA 1
ATOM 4249 C C . GLN B 1 233 ? 16.891 6.812 -2.186 1 85.25 233 GLN B C 1
ATOM 4251 O O . GLN B 1 233 ? 16.422 5.777 -1.721 1 85.25 233 GLN B O 1
ATOM 4256 N N . ARG B 1 234 ? 17.422 7.801 -1.512 1 88.5 234 ARG B N 1
ATOM 4257 C CA . ARG B 1 234 ? 17.578 7.574 -0.08 1 88.5 234 ARG B CA 1
ATOM 4258 C C . ARG B 1 234 ? 17.656 8.898 0.678 1 88.5 234 ARG B C 1
ATOM 4260 O O . ARG B 1 234 ? 18.203 9.883 0.167 1 88.5 234 ARG B O 1
ATOM 4267 N N . VAL B 1 235 ? 17.047 8.898 1.818 1 93.19 235 VAL B N 1
ATOM 4268 C CA . VAL B 1 235 ? 17.156 10.008 2.76 1 93.19 235 VAL B CA 1
ATOM 4269 C C . VAL B 1 235 ? 17.766 9.516 4.07 1 93.19 235 VAL B C 1
ATOM 4271 O O . VAL B 1 235 ? 17.312 8.516 4.633 1 93.19 235 VAL B O 1
ATOM 4274 N N . GLN B 1 236 ? 18.812 10.195 4.461 1 94.12 236 GLN B N 1
ATOM 4275 C CA . GLN B 1 236 ? 19.5 9.773 5.68 1 94.12 236 GLN B CA 1
ATOM 4276 C C . GLN B 1 236 ? 19.531 10.906 6.703 1 94.12 236 GLN B C 1
ATOM 4278 O O . GLN B 1 236 ? 19.938 12.031 6.383 1 94.12 236 GLN B O 1
ATOM 4283 N N . LEU B 1 237 ? 19.062 10.633 7.863 1 95.44 237 LEU B N 1
ATOM 4284 C CA . LEU B 1 237 ? 19.156 11.539 9 1 95.44 237 LEU B CA 1
ATOM 4285 C C . LEU B 1 237 ? 20.078 10.977 10.078 1 95.44 237 LEU B C 1
ATOM 4287 O O . LEU B 1 237 ? 19.938 9.812 10.469 1 95.44 237 LEU B O 1
ATOM 4291 N N . SER B 1 238 ? 21.031 11.797 10.469 1 95.62 238 SER B N 1
ATOM 4292 C CA . SER B 1 238 ? 21.969 11.312 11.469 1 95.62 238 SER B CA 1
ATOM 4293 C C . SER B 1 238 ? 22.375 12.414 12.438 1 95.62 238 SER B C 1
ATOM 4295 O O . SER B 1 238 ? 22.266 13.602 12.117 1 95.62 238 SER B O 1
ATOM 4297 N N . THR B 1 239 ? 22.812 12 13.555 1 94.44 239 THR B N 1
ATOM 4298 C CA . THR B 1 239 ? 23.25 12.961 14.555 1 94.44 239 THR B CA 1
ATOM 4299 C C . THR B 1 239 ? 24.656 13.469 14.227 1 94.44 239 THR B C 1
ATOM 4301 O O . THR B 1 239 ? 25.453 12.742 13.625 1 94.44 239 THR B O 1
ATOM 4304 N N . LEU B 1 240 ? 24.797 14.703 14.594 1 92.06 240 LEU B N 1
ATOM 4305 C CA . LEU B 1 240 ? 26.141 15.289 14.531 1 92.06 240 LEU B CA 1
ATOM 4306 C C . LEU B 1 240 ? 26.734 15.414 15.93 1 92.06 240 LEU B C 1
ATOM 4308 O O . LEU B 1 240 ? 26.062 15.836 16.875 1 92.06 240 LEU B O 1
ATOM 4312 N N . PRO B 1 241 ? 28.016 15.016 16.188 1 87.44 241 PRO B N 1
ATOM 4313 C CA . PRO B 1 241 ? 28.938 14.57 15.148 1 87.44 241 PRO B CA 1
ATOM 4314 C C . PRO B 1 241 ? 29.031 13.047 15.047 1 87.44 241 PRO B C 1
ATOM 4316 O O . PRO B 1 241 ? 29.766 12.523 14.211 1 87.44 241 PRO B O 1
ATOM 4319 N N . ASP B 1 242 ? 28.297 12.305 15.773 1 88.81 242 ASP B N 1
ATOM 4320 C CA . ASP B 1 242 ? 28.453 10.867 15.953 1 88.81 242 ASP B CA 1
ATOM 4321 C C . ASP B 1 242 ? 27.969 10.094 14.734 1 88.81 242 ASP B C 1
ATOM 4323 O O . ASP B 1 242 ? 28.391 8.969 14.484 1 88.81 242 ASP B O 1
ATOM 4327 N N . GLY B 1 243 ? 27.047 10.578 14.062 1 90.12 243 GLY B N 1
ATOM 4328 C CA . GLY B 1 243 ? 26.578 9.938 12.852 1 90.12 243 GLY B CA 1
ATOM 4329 C C . GLY B 1 243 ? 25.578 8.828 13.109 1 90.12 243 GLY B C 1
ATOM 4330 O O . GLY B 1 243 ? 25.484 7.879 12.336 1 90.12 243 GLY B O 1
ATOM 4331 N N . LYS B 1 244 ? 24.938 8.867 14.219 1 93.12 244 LYS B N 1
ATOM 4332 C CA . LYS B 1 244 ? 23.922 7.855 14.516 1 93.12 244 LYS B CA 1
ATOM 4333 C C . LYS B 1 244 ? 22.656 8.078 13.688 1 93.12 244 LYS B C 1
ATOM 4335 O O . LYS B 1 244 ? 22.094 9.172 13.695 1 93.12 244 LYS B O 1
ATOM 4340 N N . GLU B 1 245 ? 22.266 7.023 13.117 1 94.06 245 GLU B N 1
ATOM 4341 C CA . GLU B 1 245 ? 21.125 7.121 12.211 1 94.06 245 GLU B CA 1
ATOM 4342 C C . GLU B 1 245 ? 19.828 7.324 12.977 1 94.06 245 GLU B C 1
ATOM 4344 O O . GLU B 1 245 ? 19.625 6.73 14.039 1 94.06 245 GLU B O 1
ATOM 4349 N N . ARG B 1 246 ? 18.938 8.195 12.422 1 94.44 246 ARG B N 1
ATOM 4350 C CA . ARG B 1 246 ? 17.609 8.469 12.969 1 94.44 246 ARG B CA 1
ATOM 4351 C C . ARG B 1 246 ? 16.531 8.242 11.922 1 94.44 246 ARG B C 1
ATOM 4353 O O . ARG B 1 246 ? 16.797 8.312 10.719 1 94.44 246 ARG B O 1
ATOM 4360 N N . SER B 1 247 ? 15.375 7.965 12.445 1 92.56 247 SER B N 1
ATOM 4361 C CA . SER B 1 247 ? 14.25 7.746 11.547 1 92.56 247 SER B CA 1
ATOM 4362 C C . SER B 1 247 ? 13.656 9.07 11.062 1 92.56 247 SER B C 1
ATOM 4364 O O . SER B 1 247 ? 13.664 10.062 11.805 1 92.56 247 SER B O 1
ATOM 4366 N N . VAL B 1 248 ? 13.18 9.086 9.797 1 94.62 248 VAL B N 1
ATOM 4367 C CA . VAL B 1 248 ? 12.531 10.258 9.211 1 94.62 248 VAL B CA 1
ATOM 4368 C C . VAL B 1 248 ? 11.383 9.812 8.305 1 94.62 248 VAL B C 1
ATOM 4370 O O . VAL B 1 248 ? 11.383 8.688 7.797 1 94.62 248 VAL B O 1
ATOM 4373 N N . ALA B 1 249 ? 10.375 10.664 8.258 1 96.56 249 ALA B N 1
ATOM 4374 C CA . ALA B 1 249 ? 9.273 10.422 7.332 1 96.56 249 ALA B CA 1
ATOM 4375 C C . ALA B 1 249 ? 9.484 11.164 6.02 1 96.56 249 ALA B C 1
ATOM 4377 O O . ALA B 1 249 ? 9.82 12.352 6.02 1 96.56 249 ALA B O 1
ATOM 4378 N N . VAL B 1 250 ? 9.289 10.438 4.926 1 95.31 250 VAL B N 1
ATOM 4379 C CA . VAL B 1 250 ? 9.531 11.031 3.615 1 95.31 250 VAL B CA 1
ATOM 4380 C C . VAL B 1 250 ? 8.312 10.836 2.721 1 95.31 250 VAL B C 1
ATOM 4382 O O . VAL B 1 250 ? 7.727 9.75 2.688 1 95.31 250 VAL B O 1
ATOM 4385 N N . ARG B 1 251 ? 7.871 11.922 2.109 1 95.62 251 ARG B N 1
ATOM 4386 C CA . ARG B 1 251 ? 6.852 11.867 1.066 1 95.62 251 ARG B CA 1
ATOM 4387 C C . ARG B 1 251 ? 7.266 12.695 -0.146 1 95.62 251 ARG B C 1
ATOM 4389 O O . ARG B 1 251 ? 7.84 13.781 0.001 1 95.62 251 ARG B O 1
ATOM 4396 N N . SER B 1 252 ? 7 12.141 -1.295 1 93.81 252 SER B N 1
ATOM 4397 C CA . SER B 1 252 ? 7.25 12.859 -2.543 1 93.81 252 SER B CA 1
ATOM 4398 C C . SER B 1 252 ? 5.953 13.102 -3.307 1 93.81 252 SER B C 1
ATOM 4400 O O . SER B 1 252 ? 5.051 12.266 -3.297 1 93.81 252 SER B O 1
ATOM 4402 N N . SER B 1 253 ? 5.914 14.25 -3.916 1 92 253 SER B N 1
ATOM 4403 C CA . SER B 1 253 ? 4.73 14.57 -4.707 1 92 253 SER B CA 1
ATOM 4404 C C . SER B 1 253 ? 4.602 13.641 -5.91 1 92 253 SER B C 1
ATOM 4406 O O . SER B 1 253 ? 3.492 13.352 -6.359 1 92 253 SER B O 1
ATOM 4408 N N . VAL B 1 254 ? 5.719 13.266 -6.402 1 90.12 254 VAL B N 1
ATOM 4409 C CA . VAL B 1 254 ? 5.758 12.344 -7.531 1 90.12 254 VAL B CA 1
ATOM 4410 C C . VAL B 1 254 ? 6.863 11.312 -7.316 1 90.12 254 VAL B C 1
ATOM 4412 O O . VAL B 1 254 ? 7.855 11.586 -6.637 1 90.12 254 VAL B O 1
ATOM 4415 N N . ARG B 1 255 ? 6.621 10.188 -7.855 1 85.44 255 ARG B N 1
ATOM 4416 C CA . ARG B 1 255 ? 7.617 9.133 -7.699 1 85.44 255 ARG B CA 1
ATOM 4417 C C . ARG B 1 255 ? 8.906 9.477 -8.438 1 85.44 255 ARG B C 1
ATOM 4419 O O . ARG B 1 255 ? 10 9.312 -7.902 1 85.44 255 ARG B O 1
ATOM 4426 N N . GLU B 1 256 ? 8.695 9.938 -9.688 1 90.44 256 GLU B N 1
ATOM 4427 C CA . GLU B 1 256 ? 9.805 10.352 -10.531 1 90.44 256 GLU B CA 1
ATOM 4428 C C . GLU B 1 256 ? 9.508 11.672 -11.227 1 90.44 256 GLU B C 1
ATOM 4430 O O . GLU B 1 256 ? 8.438 11.844 -11.82 1 90.44 256 GLU B O 1
ATOM 4435 N N . ILE B 1 257 ? 10.5 12.516 -11.094 1 92.44 257 ILE B N 1
ATOM 4436 C CA . ILE B 1 257 ? 10.359 13.805 -11.773 1 92.44 257 ILE B CA 1
ATOM 4437 C C . ILE B 1 257 ? 10.898 13.703 -13.195 1 92.44 257 ILE B C 1
ATOM 4439 O O . ILE B 1 257 ? 12.102 13.516 -13.398 1 92.44 257 ILE B O 1
ATOM 4443 N N . PRO B 1 258 ? 10.086 13.805 -14.18 1 92.75 258 PRO B N 1
ATOM 4444 C CA . PRO B 1 258 ? 10.57 13.727 -15.562 1 92.75 258 PRO B CA 1
ATOM 4445 C C . PRO B 1 258 ? 11.469 14.898 -15.945 1 92.75 258 PRO B C 1
ATOM 4447 O O . PRO B 1 258 ? 11.492 15.914 -15.25 1 92.75 258 PRO B O 1
ATOM 4450 N N . PRO B 1 259 ? 12.164 14.703 -17.094 1 92.12 259 PRO B N 1
ATOM 4451 C CA . PRO B 1 259 ? 13 15.812 -17.562 1 92.12 259 PRO B CA 1
ATOM 4452 C C . PRO B 1 259 ? 12.211 17.094 -17.781 1 92.12 259 PRO B C 1
ATOM 4454 O O . PRO B 1 259 ? 11.141 17.062 -18.406 1 92.12 259 PRO B O 1
ATOM 4457 N N . GLY B 1 260 ? 12.742 18.141 -17.234 1 93.69 260 GLY B N 1
ATOM 4458 C CA . GLY B 1 260 ? 12.062 19.422 -17.344 1 93.69 260 GLY B CA 1
ATOM 4459 C C . GLY B 1 260 ? 10.969 19.625 -16.328 1 93.69 260 GLY B C 1
ATOM 4460 O O . GLY B 1 260 ? 10.43 20.719 -16.172 1 93.69 260 GLY B O 1
ATOM 4461 N N . GLY B 1 261 ? 10.68 18.578 -15.617 1 95.38 261 GLY B N 1
ATOM 4462 C CA . GLY B 1 261 ? 9.602 18.641 -14.648 1 95.38 261 GLY B CA 1
ATOM 4463 C C . GLY B 1 261 ? 10.062 19.094 -13.273 1 95.38 261 GLY B C 1
ATOM 4464 O O . GLY B 1 261 ? 11.242 19.375 -13.07 1 95.38 261 GLY B O 1
ATOM 4465 N N . ALA B 1 262 ? 9.031 19.266 -12.391 1 95.56 262 ALA B N 1
ATOM 4466 C CA . ALA B 1 262 ? 9.312 19.672 -11.016 1 95.56 262 ALA B CA 1
ATOM 4467 C C . ALA B 1 262 ? 8.555 18.781 -10.031 1 95.56 262 ALA B C 1
ATOM 4469 O O . ALA B 1 262 ? 7.551 18.172 -10.383 1 95.56 262 ALA B O 1
ATOM 4470 N N . GLY B 1 263 ? 9.164 18.656 -8.852 1 95.44 263 GLY B N 1
ATOM 4471 C CA . GLY B 1 263 ? 8.547 17.891 -7.781 1 95.44 263 GLY B CA 1
ATOM 4472 C C . GLY B 1 263 ? 8.945 18.359 -6.398 1 95.44 263 GLY B C 1
ATOM 4473 O O . GLY B 1 263 ? 9.789 19.25 -6.262 1 95.44 263 GLY B O 1
ATOM 4474 N N . VAL B 1 264 ? 8.203 17.844 -5.441 1 96.19 264 VAL B N 1
ATOM 4475 C CA . VAL B 1 264 ? 8.453 18.25 -4.059 1 96.19 264 VAL B CA 1
ATOM 4476 C C . VAL B 1 264 ? 8.727 17 -3.211 1 96.19 264 VAL B C 1
ATOM 4478 O O . VAL B 1 264 ? 8.047 15.984 -3.346 1 96.19 264 VAL B O 1
ATOM 4481 N N . VAL B 1 265 ? 9.758 17.062 -2.453 1 95.69 265 VAL B N 1
ATOM 4482 C CA . VAL B 1 265 ? 10.062 16.047 -1.445 1 95.69 265 VAL B CA 1
ATOM 4483 C C . VAL B 1 265 ? 9.977 16.656 -0.051 1 95.69 265 VAL B C 1
ATOM 4485 O O . VAL B 1 265 ? 10.664 17.641 0.244 1 95.69 265 VAL B O 1
ATOM 4488 N N . ALA B 1 266 ? 9.086 16.094 0.749 1 97.69 266 ALA B N 1
ATOM 4489 C CA . ALA B 1 266 ? 8.914 16.594 2.113 1 97.69 266 ALA B CA 1
ATOM 4490 C C . ALA B 1 266 ? 9.422 15.57 3.131 1 97.69 266 ALA B C 1
ATOM 4492 O O . ALA B 1 266 ? 9.133 14.375 3.021 1 97.69 266 ALA B O 1
ATOM 4493 N N . ILE B 1 267 ? 10.203 16.062 4.043 1 97.5 267 ILE B N 1
ATOM 4494 C CA . ILE B 1 267 ? 10.805 15.242 5.09 1 97.5 267 ILE B CA 1
ATOM 4495 C C . ILE B 1 267 ? 10.422 15.797 6.461 1 97.5 267 ILE B C 1
ATOM 4497 O O . ILE B 1 267 ? 10.523 17 6.707 1 97.5 267 ILE B O 1
ATOM 4501 N N . VAL B 1 268 ? 9.945 14.922 7.348 1 97.44 268 VAL B N 1
ATOM 4502 C CA . VAL B 1 268 ? 9.562 15.344 8.695 1 97.44 268 VAL B CA 1
ATOM 4503 C C . VAL B 1 268 ? 10.297 14.484 9.727 1 97.44 268 VAL B C 1
ATOM 4505 O O . VAL B 1 268 ? 10.352 13.266 9.602 1 97.44 268 VAL B O 1
ATOM 4508 N N . ALA B 1 269 ? 10.852 15.133 10.648 1 96.31 269 ALA B N 1
ATOM 4509 C CA . ALA B 1 269 ? 11.508 14.469 11.766 1 96.31 269 ALA B CA 1
ATOM 4510 C C . ALA B 1 269 ? 10.875 14.875 13.094 1 96.31 269 ALA B C 1
ATOM 4512 O O . ALA B 1 269 ? 10.547 16.047 13.305 1 96.31 269 ALA B O 1
ATOM 4513 N N . ASP B 1 270 ? 10.75 13.836 13.891 1 95.56 270 ASP B N 1
ATOM 4514 C CA . ASP B 1 270 ? 10.25 14.094 15.234 1 95.56 270 ASP B CA 1
ATOM 4515 C C . ASP B 1 270 ? 11.328 14.727 16.109 1 95.56 270 ASP B C 1
ATOM 4517 O O . ASP B 1 270 ? 12.523 14.469 15.922 1 95.56 270 ASP B O 1
ATOM 4521 N N . GLY B 1 271 ? 10.875 15.445 17.062 1 94.19 271 GLY B N 1
ATOM 4522 C CA . GLY B 1 271 ? 11.812 16.078 17.969 1 94.19 271 GLY B CA 1
ATOM 4523 C C . GLY B 1 271 ? 12.703 15.086 18.703 1 94.19 271 GLY B C 1
ATOM 4524 O O . GLY B 1 271 ? 13.844 15.398 19.047 1 94.19 271 GLY B O 1
ATOM 4525 N N . SER B 1 272 ? 12.234 13.945 18.891 1 93.44 272 SER B N 1
ATOM 4526 C CA . SER B 1 272 ? 12.984 12.914 19.594 1 93.44 272 SER B CA 1
ATOM 4527 C C . SER B 1 272 ? 14.242 12.523 18.812 1 93.44 272 SER B C 1
ATOM 4529 O O . SER B 1 272 ? 15.18 11.961 19.391 1 93.44 272 SER B O 1
ATOM 4531 N N . ALA B 1 273 ? 14.203 12.797 17.562 1 94.5 273 ALA B N 1
ATOM 4532 C CA . ALA B 1 273 ? 15.375 12.469 16.734 1 94.5 273 ALA B CA 1
ATOM 4533 C C . ALA B 1 273 ? 16.594 13.281 17.172 1 94.5 273 ALA B C 1
ATOM 4535 O O . ALA B 1 273 ? 17.734 12.867 16.953 1 94.5 273 ALA B O 1
ATOM 4536 N N . PHE B 1 274 ? 16.344 14.398 17.781 1 94.94 274 PHE B N 1
ATOM 4537 C CA . PHE B 1 274 ? 17.422 15.289 18.203 1 94.94 274 PHE B CA 1
ATOM 4538 C C . PHE B 1 274 ? 18 14.844 19.531 1 94.94 274 PHE B C 1
ATOM 4540 O O . PHE B 1 274 ? 19.047 15.344 19.969 1 94.94 274 PHE B O 1
ATOM 4547 N N . MET B 1 275 ? 17.312 13.906 20.172 1 92.38 275 MET B N 1
ATOM 4548 C CA . MET B 1 275 ? 17.703 13.508 21.516 1 92.38 275 MET B CA 1
ATOM 4549 C C . MET B 1 275 ? 18.609 12.281 21.5 1 92.38 275 MET B C 1
ATOM 4551 O O . MET B 1 275 ? 18.234 11.25 20.938 1 92.38 275 MET B O 1
ATOM 4555 N N . ASP B 1 276 ? 19.75 12.414 22.031 1 90.5 276 ASP B N 1
ATOM 4556 C CA . ASP B 1 276 ? 20.672 11.305 22.203 1 90.5 276 ASP B CA 1
ATOM 4557 C C . ASP B 1 276 ? 21.141 11.18 23.641 1 90.5 276 ASP B C 1
ATOM 4559 O O . ASP B 1 276 ? 21.938 11.984 24.109 1 90.5 276 ASP B O 1
ATOM 4563 N N . GLU B 1 277 ? 20.656 10.188 24.344 1 88.69 277 GLU B N 1
ATOM 4564 C CA . GLU B 1 277 ? 21 9.961 25.75 1 88.69 277 GLU B CA 1
ATOM 4565 C C . GLU B 1 277 ? 20.766 11.211 26.594 1 88.69 277 GLU B C 1
ATOM 4567 O O . GLU B 1 277 ? 21.656 11.633 27.344 1 88.69 277 GLU B O 1
ATOM 4572 N N . GLY B 1 278 ? 19.672 11.898 26.328 1 88 278 GLY B N 1
ATOM 4573 C CA . GLY B 1 278 ? 19.25 13.023 27.156 1 88 278 GLY B CA 1
ATOM 4574 C C . GLY B 1 278 ? 19.844 14.344 26.703 1 88 278 GLY B C 1
ATOM 4575 O O . GLY B 1 278 ? 19.547 15.391 27.281 1 88 278 GLY B O 1
ATOM 4576 N N . VAL B 1 279 ? 20.703 14.297 25.719 1 91.25 279 VAL B N 1
ATOM 4577 C CA . VAL B 1 279 ? 21.344 15.516 25.25 1 91.25 279 VAL B CA 1
ATOM 4578 C C . VAL B 1 279 ? 20.828 15.867 23.844 1 91.25 279 VAL B C 1
ATOM 4580 O O . VAL B 1 279 ? 20.719 14.992 22.984 1 91.25 279 VAL B O 1
ATOM 4583 N N . LEU B 1 280 ? 20.516 17.109 23.703 1 93.38 280 LEU B N 1
ATOM 4584 C CA . LEU B 1 280 ? 20.094 17.578 22.391 1 93.38 280 LEU B CA 1
ATOM 4585 C C . LEU B 1 280 ? 21.266 17.688 21.422 1 93.38 280 LEU B C 1
ATOM 4587 O O . LEU B 1 280 ? 22.312 18.25 21.781 1 93.38 280 LEU B O 1
ATOM 4591 N N . LYS B 1 281 ? 21.078 17.125 20.25 1 94.25 281 LYS B N 1
ATOM 4592 C CA . LYS B 1 281 ? 22.125 17.156 19.219 1 94.25 281 LYS B CA 1
ATOM 4593 C C . LYS B 1 281 ? 21.609 17.75 17.922 1 94.25 281 LYS B C 1
ATOM 4595 O O . LYS B 1 281 ? 20.391 17.75 17.672 1 94.25 281 LYS B O 1
ATOM 4600 N N . ASP B 1 282 ? 22.547 18.281 17.219 1 95.5 282 ASP B N 1
ATOM 4601 C CA . ASP B 1 282 ? 22.219 18.688 15.867 1 95.5 282 ASP B CA 1
ATOM 4602 C C . ASP B 1 282 ? 22.156 17.484 14.93 1 95.5 282 ASP B C 1
ATOM 4604 O O . ASP B 1 282 ? 22.734 16.438 15.211 1 95.5 282 ASP B O 1
ATOM 4608 N N . LEU B 1 283 ? 21.359 17.656 13.859 1 96 283 LEU B N 1
ATOM 4609 C CA . LEU B 1 283 ? 21.203 16.547 12.914 1 96 283 LEU B CA 1
ATOM 4610 C C . LEU B 1 283 ? 21.703 16.938 11.531 1 96 283 LEU B C 1
ATOM 4612 O O . LEU B 1 283 ? 21.703 18.125 11.18 1 96 283 LEU B O 1
ATOM 4616 N N . SER B 1 284 ? 22.172 15.953 10.859 1 95.31 284 SER B N 1
ATOM 4617 C CA . SER B 1 284 ? 22.5 16.094 9.445 1 95.31 284 SER B CA 1
ATOM 4618 C C . SER B 1 284 ? 21.516 15.352 8.562 1 95.31 284 SER B C 1
ATOM 4620 O O . SER B 1 284 ? 21.234 14.172 8.789 1 95.31 284 SER B O 1
ATOM 4622 N N . LEU B 1 285 ? 20.938 16.031 7.605 1 94.94 285 LEU B N 1
ATOM 4623 C CA . LEU B 1 285 ? 20.016 15.445 6.637 1 94.94 285 LEU B CA 1
ATOM 4624 C C . LEU B 1 285 ? 20.641 15.398 5.246 1 94.94 285 LEU B C 1
ATOM 4626 O O . LEU B 1 285 ? 21.062 16.438 4.719 1 94.94 285 LEU B O 1
ATOM 4630 N N . GLU B 1 286 ? 20.641 14.172 4.723 1 92.81 286 GLU B N 1
ATOM 4631 C CA . GLU B 1 286 ? 21.203 13.977 3.385 1 92.81 286 GLU B CA 1
ATOM 4632 C C . GLU B 1 286 ? 20.188 13.336 2.449 1 92.81 286 GLU B C 1
ATOM 4634 O O . GLU B 1 286 ? 19.453 12.43 2.848 1 92.8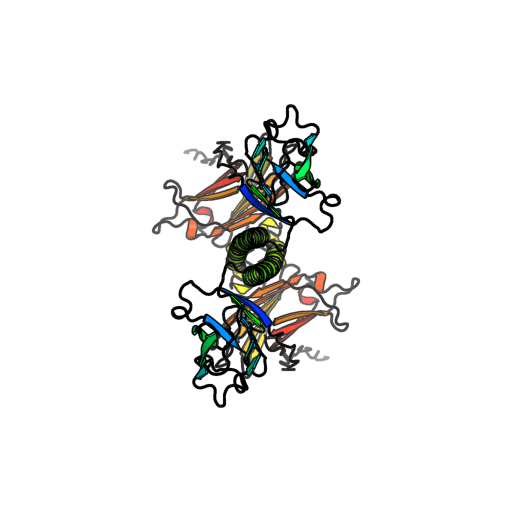1 286 GLU B O 1
ATOM 4639 N N . VAL B 1 287 ? 20.125 13.891 1.269 1 91.75 287 VAL B N 1
ATOM 4640 C CA . VAL B 1 287 ? 19.234 13.344 0.251 1 91.75 287 VAL B CA 1
ATOM 4641 C C . VAL B 1 287 ? 20.047 12.859 -0.944 1 91.75 287 VAL B C 1
ATOM 4643 O O . VAL B 1 287 ? 20.859 13.602 -1.493 1 91.75 287 VAL B O 1
ATOM 4646 N N . TYR B 1 288 ? 19.766 11.602 -1.292 1 89.94 288 TYR B N 1
ATOM 4647 C CA . TYR B 1 288 ? 20.469 11 -2.412 1 89.94 288 TYR B CA 1
ATOM 4648 C C . TYR B 1 288 ? 19.531 10.734 -3.58 1 89.94 288 TYR B C 1
ATOM 4650 O O . TYR B 1 288 ? 18.406 10.273 -3.383 1 89.94 288 TYR B O 1
ATOM 4658 N N . ARG B 1 289 ? 20.062 11 -4.754 1 88.62 289 ARG B N 1
ATOM 4659 C CA . ARG B 1 289 ? 19.266 10.773 -5.957 1 88.62 289 ARG B CA 1
ATOM 4660 C C . ARG B 1 289 ? 19.469 9.359 -6.484 1 88.62 289 ARG B C 1
ATOM 4662 O O . ARG B 1 289 ? 20.25 8.586 -5.938 1 88.62 289 ARG B O 1
ATOM 4669 N N . GLN B 1 290 ? 18.734 9.008 -7.488 1 82.62 290 GLN B N 1
ATOM 4670 C CA . GLN B 1 290 ? 18.656 7.645 -8.016 1 82.62 290 GLN B CA 1
ATOM 4671 C C . GLN B 1 290 ? 20.031 7.168 -8.492 1 82.62 290 GLN B C 1
ATOM 4673 O O . GLN B 1 290 ? 20.297 5.965 -8.516 1 82.62 290 GLN B O 1
ATOM 4678 N N . ASP B 1 291 ? 20.875 8.078 -8.867 1 77.56 291 ASP B N 1
ATOM 4679 C CA . ASP B 1 291 ? 22.203 7.688 -9.336 1 77.56 291 ASP B CA 1
ATOM 4680 C C . ASP B 1 291 ? 23.172 7.551 -8.164 1 77.56 291 ASP B C 1
ATOM 4682 O O . ASP B 1 291 ? 24.359 7.293 -8.375 1 77.56 291 ASP B O 1
ATOM 4686 N N . GLY B 1 292 ? 22.734 7.801 -7.023 1 80.31 292 GLY B N 1
ATOM 4687 C CA . GLY B 1 292 ? 23.547 7.605 -5.836 1 80.31 292 GLY B CA 1
ATOM 4688 C C . GLY B 1 292 ? 24.281 8.867 -5.395 1 80.31 292 GLY B C 1
ATOM 4689 O O . GLY B 1 292 ? 24.906 8.883 -4.344 1 80.31 292 GLY B O 1
ATOM 4690 N N . GLN B 1 293 ? 24.125 9.875 -6.16 1 81.94 293 GLN B N 1
ATOM 4691 C CA . GLN B 1 293 ? 24.797 11.125 -5.809 1 81.94 293 GLN B CA 1
ATOM 4692 C C . GLN B 1 293 ? 23.984 11.891 -4.758 1 81.94 293 GLN B C 1
ATOM 4694 O O . GLN B 1 293 ? 22.766 11.883 -4.781 1 81.94 293 GLN B O 1
ATOM 4699 N N . ARG B 1 294 ? 24.766 12.555 -3.949 1 82.38 294 ARG B N 1
ATOM 4700 C CA . ARG B 1 294 ? 24.125 13.383 -2.941 1 82.38 294 ARG B CA 1
ATOM 4701 C C . ARG B 1 294 ? 23.562 14.664 -3.559 1 82.38 294 ARG B C 1
ATOM 4703 O O . ARG B 1 294 ? 24.297 15.43 -4.18 1 82.38 294 ARG B O 1
ATOM 4710 N N . GLN B 1 295 ? 22.312 14.82 -3.301 1 82.62 295 GLN B N 1
ATOM 4711 C CA . GLN B 1 295 ? 21.594 15.969 -3.869 1 82.62 295 GLN B CA 1
ATOM 4712 C C . GLN B 1 295 ? 21.594 17.141 -2.906 1 82.62 295 GLN B C 1
ATOM 4714 O O . GLN B 1 295 ? 21.734 18.297 -3.326 1 82.62 295 GLN B O 1
ATOM 4719 N N . ALA B 1 296 ? 21.391 16.859 -1.707 1 84.88 296 ALA B N 1
ATOM 4720 C CA . ALA B 1 296 ? 21.266 17.938 -0.731 1 84.88 296 ALA B CA 1
ATOM 4721 C C . ALA B 1 296 ? 21.781 17.516 0.636 1 84.88 296 ALA B C 1
ATOM 4723 O O . ALA B 1 296 ? 21.766 16.328 0.971 1 84.88 296 ALA B O 1
ATOM 4724 N N . TYR B 1 297 ? 22.406 18.453 1.339 1 87.69 297 TYR B N 1
ATOM 4725 C CA . TYR B 1 297 ? 22.875 18.328 2.717 1 87.69 297 TYR B CA 1
ATOM 4726 C C . TYR B 1 297 ? 22.391 19.5 3.564 1 87.69 297 TYR B C 1
ATOM 4728 O O . TYR B 1 297 ? 22.609 20.656 3.223 1 87.69 297 TYR B O 1
ATOM 4736 N N . VAL B 1 298 ? 21.594 19.156 4.586 1 90.56 298 VAL B N 1
ATOM 4737 C CA . VAL B 1 298 ? 21.062 20.188 5.469 1 90.56 298 VAL B CA 1
ATOM 4738 C C . VAL B 1 298 ? 21.406 19.859 6.918 1 90.56 298 VAL B C 1
ATOM 4740 O O . VAL B 1 298 ? 21.219 18.734 7.367 1 90.56 298 VAL B O 1
ATOM 4743 N N . THR B 1 299 ? 21.938 20.859 7.602 1 92.75 299 THR B N 1
ATOM 4744 C CA . THR B 1 299 ? 22.141 20.719 9.039 1 92.75 299 THR B CA 1
ATOM 4745 C C . THR B 1 299 ? 20.953 21.297 9.812 1 92.75 299 THR B C 1
ATOM 4747 O O . THR B 1 299 ? 20.547 22.422 9.578 1 92.75 299 THR B O 1
ATOM 4750 N N . LEU B 1 300 ? 20.422 20.469 10.672 1 93.88 300 LEU B N 1
ATOM 4751 C CA . LEU B 1 300 ? 19.281 20.891 11.484 1 93.88 300 LEU B CA 1
ATOM 4752 C C . LEU B 1 300 ? 19.734 21.188 12.914 1 93.88 300 LEU B C 1
ATOM 4754 O O . LEU B 1 300 ? 20.172 20.297 13.633 1 93.88 300 LEU B O 1
ATOM 4758 N N . ASP B 1 301 ? 19.516 22.438 13.227 1 94.06 301 ASP B N 1
ATOM 4759 C CA . ASP B 1 301 ? 19.891 22.906 14.562 1 94.06 301 ASP B CA 1
ATOM 4760 C C . ASP B 1 301 ? 18.891 22.438 15.609 1 94.06 301 ASP B C 1
ATOM 4762 O O . ASP B 1 301 ? 17.688 22.516 15.406 1 94.06 301 ASP B O 1
ATOM 4766 N N . HIS B 1 302 ? 19.391 21.969 16.766 1 93.25 302 HIS B N 1
ATOM 4767 C CA . HIS B 1 302 ? 18.516 21.469 17.812 1 93.25 302 HIS B CA 1
ATOM 4768 C C . HIS B 1 302 ? 17.625 22.562 18.359 1 93.25 302 HIS B C 1
ATOM 4770 O O . HIS B 1 302 ? 16.594 22.297 18.984 1 93.25 302 HIS B O 1
ATOM 4776 N N . ARG B 1 303 ? 17.844 23.812 18.188 1 90.94 303 ARG B N 1
ATOM 4777 C CA . ARG B 1 303 ? 17.031 24.938 18.641 1 90.94 303 ARG B CA 1
ATOM 4778 C C . ARG B 1 303 ? 15.703 24.969 17.891 1 90.94 303 ARG B C 1
ATOM 4780 O O . ARG B 1 303 ? 14.766 25.656 18.312 1 90.94 303 ARG B O 1
ATOM 4787 N N . LEU B 1 304 ? 15.656 24.234 16.719 1 92.44 304 LEU B N 1
ATOM 4788 C CA . LEU B 1 304 ? 14.414 24.172 15.961 1 92.44 304 LEU B CA 1
ATOM 4789 C C . LEU B 1 304 ? 13.305 23.516 16.766 1 92.44 304 LEU B C 1
ATOM 4791 O O . LEU B 1 304 ? 12.125 23.688 16.469 1 92.44 304 LEU B O 1
ATOM 4795 N N . ILE B 1 305 ? 13.672 22.625 17.781 1 88.31 305 ILE B N 1
ATOM 4796 C CA . ILE B 1 305 ? 12.664 21.938 18.578 1 88.31 305 ILE B CA 1
ATOM 4797 C C . ILE B 1 305 ? 12.562 22.594 19.953 1 88.31 305 ILE B C 1
ATOM 4799 O O . ILE B 1 305 ? 11.711 22.219 20.766 1 88.31 305 ILE B O 1
ATOM 4803 N N . ALA B 1 306 ? 13.562 23.359 20.438 1 69.38 306 ALA B N 1
ATOM 4804 C CA . ALA B 1 306 ? 13.68 23.922 21.781 1 69.38 306 ALA B CA 1
ATOM 4805 C C . ALA B 1 306 ? 12.57 24.922 22.062 1 69.38 306 ALA B C 1
ATOM 4807 O O . ALA B 1 306 ? 12.367 25.344 23.203 1 69.38 306 ALA B O 1
ATOM 4808 N N . ARG B 1 307 ? 11.289 24.969 21.656 1 54.53 307 ARG B N 1
ATOM 4809 C CA . ARG B 1 307 ? 10.555 26.047 22.312 1 54.53 307 ARG B CA 1
ATOM 4810 C C . ARG B 1 307 ? 10.109 25.625 23.703 1 54.53 307 ARG B C 1
ATOM 4812 O O . ARG B 1 307 ? 9.883 24.453 23.969 1 54.53 307 ARG B O 1
#